Protein AF-A0A956HA94-F1 (afdb_monomer)

Sequence (425 aa):
MALLTGLRVPQPHWRPKGLMLLMMVLIVLSCTSGKASYDRALIRPGAVLDVEQGELADAQRHSLEYLFYRNNPLPKVPSGRELRNLERDLAAAPPVEVEELRRLFGNDLELLAYATRDSDGDGVLDYRISEYRGKFFEGDIDLDGDGVRNVYDIAPYDPKVGGVDTDGDGIPDLIGSFADRDGDGIPDHLDWSPRKPEALATIQSRLFRDFGVILVERSARFTPEMVQAADDALRLVFREPMPTLRTIAIEDQLLISPDLGDNGFMVGQTQTLTIYSKSLEGSPPLVVLGLFIHELDHAWQLAQDFDADDLAVENKRLHFPHGKFTSSLEGYGWAADPKSMGDGYQHVLYWPHFYSTAPRYEYRDSTPAEWAEWFETLEAEQGDAFLRSSAVTSRGLVGTYALTSPWEWHADYLMASVYNRLDRR

pLDDT: mean 79.74, std 19.29, range [26.03, 98.38]

Foldseek 3Di:
DDDDDDDDDDQDPDDDDPDPPPLLLVFPQPFAPPPDDPPDDDPPLPPDDPDDLVVLQVLQQVLQCFQQFHRADHADFQDPVLLVVLVVVLVVDDVVLNVLLCRQNPPPSRLLSQQQDQQCPLQWRQWAAASQHGRTHGQDQQRCPLLAGPNQASCSHDSVQRAHDPPSPNQHPDCPRQHPPVPLSGRPVQQCVVPHPPVLNVLQSCCCVQALEHEHEGQDDDDPLLSVLLSCLVCVQVNYHFLQANYEYEHQDRNSDPDPRGAWDGQSLNSYIYGHVNSCVPPDSLVSNLVSLLSVLLSVLVSQADDSVCSSVSSVQLEDECGPSNVVCVVVQKDFDPVQRDDDDDDRRGDHNPPRRYTAMAGNPHGLVRLLVVQVVQCVVPNPCSCVDPVNVSSVHSHSQLRNDVSSVVSSVSSVVVVVVVVVD

Solvent-accessible surface area (backbone atoms only — not comparable to full-atom values): 24711 Å² total; per-residue (Å²): 134,88,82,90,84,89,80,89,72,87,76,80,88,78,78,90,77,77,75,75,80,65,72,71,68,76,59,70,64,81,56,52,63,48,97,63,70,98,82,63,76,78,84,51,89,82,65,82,78,95,59,61,70,65,65,49,51,51,52,29,59,56,31,49,34,31,45,59,29,53,74,38,68,68,79,81,78,77,46,80,67,51,52,55,47,46,55,53,50,60,72,72,48,62,67,68,59,50,50,53,51,34,69,52,48,53,86,44,61,62,59,50,43,53,52,52,30,45,80,72,67,84,80,48,40,46,35,26,32,34,76,86,48,38,24,47,36,72,33,41,45,43,43,46,67,51,56,35,25,34,70,70,22,83,38,53,80,39,59,89,47,43,55,50,39,88,87,68,83,30,55,57,74,54,57,79,49,64,34,32,88,86,67,83,83,48,43,48,89,67,45,34,67,92,74,45,61,66,72,59,22,54,48,40,57,48,36,31,72,72,35,53,28,43,67,36,44,24,76,27,76,82,49,74,61,54,55,50,19,48,51,47,29,46,61,73,68,67,63,62,61,46,91,24,41,38,35,42,35,28,25,56,65,73,53,92,58,91,72,89,18,71,44,58,48,64,40,61,54,60,13,33,34,40,36,23,50,62,74,50,66,89,54,55,66,69,57,50,30,40,48,40,37,26,53,51,34,51,32,54,49,49,39,60,67,57,56,85,92,42,53,73,59,45,49,64,56,55,63,55,68,89,41,59,51,61,60,66,38,37,88,78,36,41,45,73,42,79,83,51,66,68,87,82,90,80,72,86,66,54,60,52,64,86,72,48,53,52,50,45,58,26,54,70,94,35,42,37,67,59,52,49,54,51,48,53,52,41,33,74,76,53,43,100,52,31,71,74,30,69,74,36,48,75,71,68,55,81,51,74,61,32,53,68,39,76,66,43,29,51,20,51,50,50,31,52,51,51,53,58,56,57,76,74,107

Nearest PDB structures (foldseek):
  4qhi-assembly2_C  TM=6.774E-01  e=3.206E+00  Methanocaldococcus jannaschii DSM 2661
  8exq-assembly1_B  TM=6.460E-01  e=7.622E+00  Staphylococcus aureus

Structure (mmCIF, N/CA/C/O backbone):
data_AF-A0A956HA94-F1
#
_entry.id   AF-A0A956HA94-F1
#
loop_
_atom_site.group_PDB
_atom_site.id
_atom_site.type_symbol
_atom_site.label_atom_id
_atom_site.label_alt_id
_atom_site.label_comp_id
_atom_site.label_asym_id
_atom_site.label_entity_id
_atom_site.label_seq_id
_atom_site.pdbx_PDB_ins_code
_atom_site.Cartn_x
_atom_site.Cartn_y
_atom_site.Cartn_z
_atom_site.occupancy
_atom_site.B_iso_or_equiv
_atom_site.auth_seq_id
_atom_site.auth_comp_id
_atom_site.auth_asym_id
_atom_site.auth_atom_id
_atom_site.pdbx_PDB_model_num
ATOM 1 N N . MET A 1 1 ? 42.464 -29.476 -23.756 1.00 26.69 1 MET A N 1
ATOM 2 C CA . MET A 1 1 ? 42.289 -29.001 -25.149 1.00 26.69 1 MET A CA 1
ATOM 3 C C . MET A 1 1 ? 41.094 -29.748 -25.721 1.00 26.69 1 MET A C 1
ATOM 5 O O . MET A 1 1 ? 41.189 -30.956 -25.838 1.00 26.69 1 MET A O 1
ATOM 9 N N . ALA A 1 2 ? 39.910 -29.125 -25.713 1.00 26.59 2 ALA A N 1
ATOM 10 C CA . ALA A 1 2 ? 39.262 -28.526 -26.899 1.00 26.59 2 ALA A CA 1
ATOM 11 C C . ALA A 1 2 ? 38.610 -29.624 -27.782 1.00 26.59 2 ALA A C 1
ATOM 13 O O . ALA A 1 2 ? 39.277 -30.590 -28.110 1.00 26.59 2 ALA A O 1
ATOM 14 N N . LEU A 1 3 ? 37.336 -29.606 -28.182 1.00 26.78 3 LEU A N 1
ATOM 15 C CA . LEU A 1 3 ? 36.380 -28.522 -28.397 1.00 26.78 3 LEU A CA 1
ATOM 16 C C . LEU A 1 3 ? 34.936 -29.054 -28.284 1.00 26.78 3 LEU A C 1
ATOM 18 O O . LEU A 1 3 ? 34.596 -30.077 -28.875 1.00 26.78 3 LEU A O 1
ATOM 22 N N . LEU A 1 4 ? 34.095 -28.285 -27.593 1.00 28.12 4 LEU A N 1
ATOM 23 C CA . LEU A 1 4 ? 32.642 -28.238 -27.739 1.00 28.12 4 LEU A CA 1
ATOM 24 C C . LEU A 1 4 ? 32.303 -27.387 -28.970 1.00 28.12 4 LEU A C 1
ATOM 26 O O . LEU A 1 4 ? 32.719 -26.235 -29.029 1.00 28.12 4 LEU A O 1
ATOM 30 N N . THR A 1 5 ? 31.502 -27.902 -29.901 1.00 27.80 5 THR A N 1
ATOM 31 C CA . THR A 1 5 ? 30.723 -27.080 -30.846 1.00 27.80 5 THR A CA 1
ATOM 32 C C . THR A 1 5 ? 29.529 -27.895 -31.321 1.00 27.80 5 THR A C 1
ATOM 34 O O . THR A 1 5 ? 29.733 -28.966 -31.889 1.00 27.80 5 THR A O 1
ATOM 37 N N . GLY A 1 6 ? 28.298 -27.410 -31.121 1.00 26.78 6 GLY A N 1
ATOM 38 C CA . GLY A 1 6 ? 27.148 -28.100 -31.708 1.00 26.78 6 GLY A CA 1
ATOM 39 C C . GLY A 1 6 ? 25.740 -27.798 -31.206 1.00 26.78 6 GLY A C 1
ATOM 40 O O . GLY A 1 6 ? 24.901 -28.667 -31.382 1.00 26.78 6 GLY A O 1
ATOM 41 N N . LEU A 1 7 ? 25.427 -26.624 -30.647 1.00 26.95 7 LEU A N 1
ATOM 42 C CA . LEU A 1 7 ? 24.029 -26.184 -30.531 1.00 26.95 7 LEU A CA 1
ATOM 43 C C . LEU A 1 7 ? 23.902 -24.744 -31.037 1.00 26.95 7 LEU A C 1
ATOM 45 O O . LEU A 1 7 ? 24.415 -23.799 -30.444 1.00 26.95 7 LEU A O 1
ATOM 49 N N . ARG A 1 8 ? 23.267 -24.600 -32.206 1.00 26.03 8 ARG A N 1
ATOM 50 C CA . ARG A 1 8 ? 22.878 -23.313 -32.791 1.00 26.03 8 ARG A CA 1
ATOM 51 C C . ARG A 1 8 ? 21.648 -22.805 -32.045 1.00 26.03 8 ARG A C 1
ATOM 53 O O . ARG A 1 8 ? 20.555 -23.314 -32.265 1.00 26.03 8 ARG A O 1
ATOM 60 N N . VAL A 1 9 ? 21.826 -21.782 -31.218 1.00 30.70 9 VAL A N 1
ATOM 61 C CA . VAL A 1 9 ? 20.724 -20.918 -30.778 1.00 30.70 9 VAL A CA 1
ATOM 62 C C . VAL A 1 9 ? 20.405 -19.956 -31.935 1.00 30.70 9 VAL A C 1
ATOM 64 O O . VAL A 1 9 ? 21.346 -19.398 -32.513 1.00 30.70 9 VAL A O 1
ATOM 67 N N . PRO A 1 10 ? 19.135 -19.758 -32.334 1.00 27.86 10 PRO A N 1
ATOM 68 C CA . PRO A 1 10 ? 18.798 -18.747 -33.326 1.00 27.86 10 PRO A CA 1
ATOM 69 C C . PRO A 1 10 ? 19.150 -17.365 -32.766 1.00 27.86 10 PRO A C 1
ATOM 71 O O . PRO A 1 10 ? 18.653 -16.966 -31.719 1.00 27.86 10 PRO A O 1
ATOM 74 N N . GLN A 1 11 ? 20.015 -16.636 -33.466 1.00 33.28 11 GLN A N 1
ATOM 75 C CA . GLN A 1 11 ? 20.290 -15.226 -33.198 1.00 33.28 11 GLN A CA 1
ATOM 76 C C . GLN A 1 11 ? 19.123 -14.395 -33.754 1.00 33.28 11 GLN A C 1
ATOM 78 O O . GLN A 1 11 ? 18.920 -14.421 -34.973 1.00 33.28 11 GLN A O 1
ATOM 83 N N . PRO A 1 12 ? 18.365 -13.635 -32.946 1.00 35.00 12 PRO A N 1
ATOM 84 C CA . PRO A 1 12 ? 17.482 -12.626 -33.501 1.00 35.00 12 PRO A CA 1
ATOM 85 C C . PRO A 1 12 ? 18.349 -11.501 -34.074 1.00 35.00 12 PRO A C 1
ATOM 87 O O . PRO A 1 12 ? 19.074 -10.810 -33.361 1.00 35.00 12 PRO A O 1
ATOM 90 N N . HIS A 1 13 ? 18.295 -11.317 -35.392 1.00 32.84 13 HIS A N 1
ATOM 91 C CA . HIS A 1 13 ? 18.932 -10.196 -36.077 1.00 32.84 13 HIS A CA 1
ATOM 92 C C . HIS A 1 13 ? 18.160 -8.900 -35.794 1.00 32.84 13 HIS A C 1
ATOM 94 O O . HIS A 1 13 ? 17.476 -8.366 -36.666 1.00 32.84 13 HIS A O 1
ATOM 100 N N . TRP A 1 14 ? 18.253 -8.387 -34.570 1.00 37.38 14 TRP A N 1
ATOM 101 C CA . TRP A 1 14 ? 17.768 -7.054 -34.240 1.00 37.38 14 TRP A CA 1
ATOM 102 C C . TRP A 1 14 ? 18.877 -6.049 -34.555 1.00 37.38 14 TRP A C 1
ATOM 104 O O . TRP A 1 14 ? 19.877 -5.953 -33.850 1.00 37.38 14 TRP A O 1
ATOM 114 N N . ARG A 1 15 ? 18.740 -5.333 -35.676 1.00 38.34 15 ARG A N 1
ATOM 115 C CA . ARG A 1 15 ? 19.540 -4.137 -35.966 1.00 38.34 15 ARG A CA 1
ATOM 116 C C . ARG A 1 15 ? 18.713 -2.917 -35.574 1.00 38.34 15 ARG A C 1
ATOM 118 O O . ARG A 1 15 ? 17.825 -2.549 -36.342 1.00 38.34 15 ARG A O 1
ATOM 125 N N . PRO A 1 16 ? 18.987 -2.271 -34.439 1.00 34.16 16 PRO A N 1
ATOM 126 C CA . PRO A 1 16 ? 18.303 -1.038 -34.113 1.00 34.16 16 PRO A CA 1
ATOM 127 C C . PRO A 1 16 ? 18.895 0.120 -34.925 1.00 34.16 16 PRO A C 1
ATOM 129 O O . PRO A 1 16 ? 20.108 0.328 -34.974 1.00 34.16 16 PRO A O 1
ATOM 132 N N . LYS A 1 17 ? 18.020 0.870 -35.594 1.00 32.38 17 LYS A N 1
ATOM 133 C CA . LYS A 1 17 ? 18.314 2.185 -36.171 1.00 32.38 17 LYS A CA 1
ATOM 134 C C . LYS A 1 17 ? 17.339 3.190 -35.560 1.00 32.38 17 LYS A C 1
ATOM 136 O O . LYS A 1 17 ? 16.139 2.970 -35.660 1.00 32.38 17 LYS A O 1
ATOM 141 N N . GLY A 1 18 ? 17.871 4.298 -35.038 1.00 38.25 18 GLY A N 1
ATOM 142 C CA . GLY A 1 18 ? 17.108 5.472 -34.584 1.00 38.25 18 GLY A CA 1
ATOM 143 C C . GLY A 1 18 ? 16.668 5.412 -33.117 1.00 38.25 18 GLY A C 1
ATOM 144 O O . GLY A 1 18 ? 16.268 4.355 -32.654 1.00 38.25 18 GLY A O 1
ATOM 145 N N . LEU A 1 19 ? 16.834 6.539 -32.404 1.00 38.34 19 LEU A N 1
ATOM 146 C CA . LEU A 1 19 ? 16.414 6.888 -31.024 1.00 38.34 19 LEU A CA 1
ATOM 147 C C . LEU A 1 19 ? 16.697 5.927 -29.850 1.00 38.34 19 LEU A C 1
ATOM 149 O O . LEU A 1 19 ? 16.521 6.295 -28.693 1.00 38.34 19 LEU A O 1
ATOM 153 N N . MET A 1 20 ? 17.319 4.784 -30.112 1.00 36.81 20 MET A N 1
ATOM 154 C CA . MET A 1 20 ? 17.798 3.813 -29.124 1.00 36.81 20 MET A CA 1
ATOM 155 C C . MET A 1 20 ? 18.897 4.346 -28.166 1.00 36.81 20 MET A C 1
ATOM 157 O O . MET A 1 20 ? 19.376 3.622 -27.300 1.00 36.81 20 MET A O 1
ATOM 161 N N . LEU A 1 21 ? 19.320 5.608 -28.320 1.00 40.59 21 LEU A N 1
ATOM 162 C CA . LEU A 1 21 ? 20.412 6.239 -27.567 1.00 40.59 21 LEU A CA 1
ATOM 163 C C . LEU A 1 21 ? 19.931 7.183 -26.443 1.00 40.59 21 LEU A C 1
ATOM 165 O O . LEU A 1 21 ? 20.747 7.541 -25.599 1.00 40.59 21 LEU A O 1
ATOM 169 N N . LEU A 1 22 ? 18.648 7.580 -26.406 1.00 34.06 22 LEU A N 1
ATOM 170 C CA . LEU A 1 22 ? 18.138 8.537 -25.403 1.00 34.06 22 LEU A CA 1
ATOM 171 C C . LEU A 1 22 ? 17.144 7.921 -24.397 1.00 34.06 22 LEU A C 1
ATOM 173 O O . LEU A 1 22 ? 17.124 8.346 -23.249 1.00 34.06 22 LEU A O 1
ATOM 177 N N . MET A 1 23 ? 16.377 6.888 -24.771 1.00 37.72 23 MET A N 1
ATOM 178 C CA . MET A 1 23 ? 15.357 6.290 -23.885 1.00 37.72 23 MET A CA 1
ATOM 179 C C . MET A 1 23 ? 15.856 5.150 -22.984 1.00 37.72 23 MET A C 1
ATOM 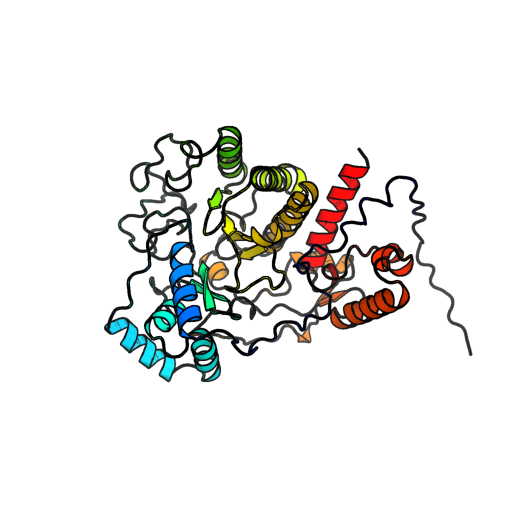181 O O . MET A 1 23 ? 15.287 4.935 -21.922 1.00 37.72 23 MET A O 1
ATOM 185 N N . MET A 1 24 ? 16.969 4.488 -23.325 1.00 39.38 24 MET A N 1
ATOM 186 C CA . MET A 1 24 ? 17.674 3.571 -22.405 1.00 39.38 24 MET A CA 1
ATOM 187 C C . MET A 1 24 ? 18.579 4.320 -21.404 1.00 39.38 24 MET A C 1
ATOM 189 O O . MET A 1 24 ? 19.388 3.710 -20.720 1.00 39.38 24 MET A O 1
ATOM 193 N N . VAL A 1 25 ? 18.501 5.655 -21.330 1.00 39.72 25 VAL A N 1
ATOM 194 C CA . VAL A 1 25 ? 19.281 6.473 -20.377 1.00 39.72 25 VAL A CA 1
ATOM 195 C C . VAL A 1 25 ? 18.550 6.652 -19.038 1.00 39.72 25 VAL A C 1
ATOM 197 O O . VAL A 1 25 ? 19.161 7.083 -18.069 1.00 39.72 25 VAL A O 1
ATOM 200 N N . LEU A 1 26 ? 17.288 6.230 -18.929 1.00 39.09 26 LEU A N 1
ATOM 201 C CA . LEU A 1 26 ? 16.534 6.161 -17.667 1.00 39.09 26 LEU A CA 1
ATOM 202 C C . LEU A 1 26 ? 16.665 4.783 -17.009 1.00 39.09 26 LEU A C 1
ATOM 204 O O . LEU A 1 26 ? 15.692 4.130 -16.662 1.00 39.09 26 LEU A O 1
ATOM 208 N N . ILE A 1 27 ? 17.903 4.321 -16.905 1.00 41.19 27 ILE A N 1
ATOM 209 C CA . ILE A 1 27 ? 18.241 2.954 -16.523 1.00 41.19 27 ILE A CA 1
ATOM 210 C C . ILE A 1 27 ? 18.460 2.776 -15.002 1.00 41.19 27 ILE A C 1
ATOM 212 O O . ILE A 1 27 ? 18.795 1.693 -14.550 1.00 41.19 27 ILE A O 1
ATOM 216 N N . VAL A 1 28 ? 18.234 3.790 -14.162 1.00 41.28 28 VAL A N 1
ATOM 217 C CA . VAL A 1 28 ? 18.503 3.661 -12.713 1.00 41.28 28 VAL A CA 1
ATOM 218 C C . VAL A 1 28 ? 17.477 4.417 -11.875 1.00 41.28 28 VAL A C 1
ATOM 220 O O . VAL A 1 28 ? 17.841 5.371 -11.200 1.00 41.28 28 VAL A O 1
ATOM 223 N N . LEU A 1 29 ? 16.195 4.054 -11.930 1.00 40.91 29 LEU A N 1
ATOM 224 C CA . LEU A 1 29 ? 15.192 4.586 -10.988 1.00 40.91 29 LEU A CA 1
ATOM 225 C C . LEU A 1 29 ? 14.160 3.553 -10.497 1.00 40.91 29 LEU A C 1
ATOM 227 O O . LEU A 1 29 ? 13.324 3.927 -9.681 1.00 40.91 29 LEU A O 1
ATOM 231 N N . SER A 1 30 ? 14.246 2.271 -10.888 1.00 38.06 30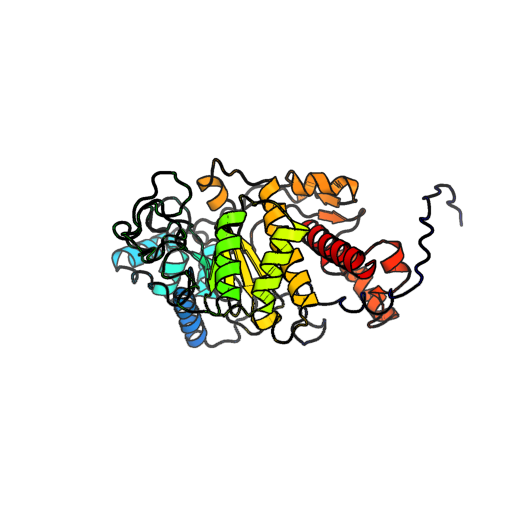 SER A N 1
ATOM 232 C CA . SER A 1 30 ? 13.516 1.213 -10.176 1.00 38.06 30 SER A CA 1
ATOM 233 C C . SER A 1 30 ? 14.226 0.926 -8.843 1.00 38.06 30 SER A C 1
ATOM 235 O O . SER A 1 30 ? 15.315 0.355 -8.774 1.00 38.06 30 SER A O 1
ATOM 237 N N . CYS A 1 31 ? 13.637 1.495 -7.793 1.00 37.91 31 CYS A N 1
ATOM 238 C CA . CYS A 1 31 ? 13.761 1.144 -6.376 1.00 37.91 31 CYS A CA 1
ATOM 239 C C . CYS A 1 31 ? 15.098 1.382 -5.644 1.00 37.91 31 CYS A C 1
ATOM 241 O O . CYS A 1 31 ? 15.281 0.862 -4.547 1.00 37.91 31 CYS A O 1
ATOM 243 N N . THR A 1 32 ? 16.050 2.168 -6.178 1.00 40.16 32 THR A N 1
ATOM 244 C CA . THR A 1 32 ? 17.290 2.490 -5.416 1.00 40.16 32 THR A CA 1
ATOM 245 C C . THR A 1 32 ? 17.907 3.885 -5.572 1.00 40.16 32 THR A C 1
ATOM 247 O O . THR A 1 32 ? 18.833 4.205 -4.826 1.00 40.16 32 THR A O 1
ATOM 250 N N . SER A 1 33 ? 17.453 4.773 -6.459 1.00 33.56 33 SER A N 1
ATOM 251 C CA . SER A 1 33 ? 18.202 6.016 -6.743 1.00 33.56 33 SER A CA 1
ATOM 252 C C . SER A 1 33 ? 17.728 7.262 -6.000 1.00 33.56 33 SER A C 1
ATOM 254 O O . SER A 1 33 ? 17.684 8.372 -6.541 1.00 33.56 33 SER A O 1
ATOM 256 N N . GLY A 1 34 ? 17.583 7.119 -4.685 1.00 32.03 34 GLY A N 1
ATOM 257 C CA . GLY A 1 34 ? 17.941 8.225 -3.808 1.00 32.03 34 GLY A CA 1
ATOM 258 C C . GLY A 1 34 ? 19.400 8.606 -4.079 1.00 32.03 34 GLY A C 1
ATOM 259 O O . GLY A 1 34 ? 20.279 7.750 -4.023 1.00 32.03 34 GLY A O 1
ATOM 260 N N . LYS A 1 35 ? 19.680 9.873 -4.413 1.00 30.16 35 LYS A N 1
ATOM 261 C CA . LYS A 1 35 ? 21.028 10.432 -4.666 1.00 30.16 35 LYS A CA 1
ATOM 262 C C . LYS A 1 35 ? 22.082 9.952 -3.645 1.00 30.16 35 LYS A C 1
ATOM 264 O O . LYS A 1 35 ? 22.309 10.630 -2.651 1.00 30.16 35 LYS A O 1
ATOM 269 N N . ALA A 1 36 ? 22.749 8.828 -3.876 1.00 29.89 36 ALA A N 1
ATOM 270 C CA . ALA A 1 36 ? 24.077 8.482 -3.369 1.00 29.89 36 ALA A CA 1
ATOM 271 C C . ALA A 1 36 ? 24.431 7.073 -3.846 1.00 29.89 36 ALA A C 1
ATOM 273 O O . ALA A 1 36 ? 23.658 6.151 -3.622 1.00 29.89 36 ALA A O 1
ATOM 274 N N . SER A 1 37 ? 25.600 6.974 -4.478 1.00 31.23 37 SER A N 1
ATOM 275 C CA . SER A 1 37 ? 26.419 5.790 -4.758 1.00 31.23 37 SER A CA 1
ATOM 276 C C . SER A 1 37 ? 25.902 4.424 -4.297 1.00 31.23 37 SER A C 1
ATOM 278 O O . SER A 1 37 ? 25.575 4.241 -3.125 1.00 31.23 37 SER A O 1
ATOM 280 N N . TYR A 1 38 ? 26.075 3.440 -5.183 1.00 31.83 38 TYR A N 1
ATOM 281 C CA . TYR A 1 38 ? 26.097 1.981 -4.979 1.00 31.83 38 TYR A CA 1
ATOM 282 C C . TYR A 1 38 ? 27.006 1.460 -3.836 1.00 31.83 38 TYR A C 1
ATOM 284 O O . TYR A 1 38 ? 27.247 0.268 -3.722 1.00 31.83 38 TYR A O 1
ATOM 292 N N . ASP A 1 39 ? 27.474 2.333 -2.948 1.00 28.75 39 ASP A N 1
ATOM 293 C CA . ASP A 1 39 ? 28.215 2.029 -1.721 1.00 28.75 39 ASP A CA 1
ATOM 294 C C . ASP A 1 39 ? 27.267 1.836 -0.513 1.00 28.75 39 ASP A C 1
ATOM 296 O O . ASP A 1 39 ? 27.641 2.024 0.647 1.00 28.75 39 ASP A O 1
ATOM 300 N N . ARG A 1 40 ? 25.987 1.522 -0.766 1.00 34.81 40 ARG A N 1
ATOM 301 C CA . ARG A 1 40 ? 24.987 1.301 0.286 1.00 34.81 40 ARG A CA 1
ATOM 302 C C . ARG A 1 40 ? 24.927 -0.180 0.633 1.00 34.81 40 ARG A C 1
ATOM 304 O O . ARG A 1 40 ? 24.446 -0.996 -0.146 1.00 34.81 40 ARG A O 1
ATOM 311 N N . ALA A 1 41 ? 25.361 -0.524 1.841 1.00 29.25 41 ALA A N 1
ATOM 312 C CA . ALA A 1 41 ? 25.008 -1.809 2.425 1.00 29.25 41 ALA A CA 1
ATOM 313 C C . ALA A 1 41 ? 23.476 -1.901 2.518 1.00 29.25 41 ALA A C 1
ATOM 315 O O . ALA A 1 41 ? 22.851 -1.003 3.085 1.00 29.25 41 ALA A O 1
ATOM 316 N N . LEU A 1 42 ? 22.884 -2.983 1.991 1.00 33.81 42 LEU A N 1
ATOM 317 C CA . LEU A 1 42 ? 21.514 -3.391 2.321 1.00 33.81 42 LEU A CA 1
ATOM 318 C C . LEU A 1 42 ? 21.310 -3.189 3.824 1.00 33.81 42 LEU A C 1
ATOM 320 O O . LEU A 1 42 ? 22.110 -3.707 4.616 1.00 33.81 42 LEU A O 1
ATOM 324 N N . ILE A 1 43 ? 20.284 -2.431 4.225 1.00 36.09 43 ILE A N 1
ATOM 325 C CA . ILE A 1 43 ? 19.955 -2.335 5.645 1.00 36.09 43 ILE A CA 1
ATOM 326 C C . ILE A 1 43 ? 19.571 -3.734 6.093 1.00 36.09 43 ILE A C 1
ATOM 328 O O . ILE A 1 43 ? 18.512 -4.256 5.754 1.00 36.09 43 ILE A O 1
ATOM 332 N N . ARG A 1 44 ? 20.483 -4.360 6.832 1.00 37.97 44 ARG A N 1
ATOM 333 C CA . ARG A 1 44 ? 20.239 -5.663 7.426 1.00 37.97 44 ARG A CA 1
ATOM 334 C C . ARG A 1 44 ? 19.167 -5.484 8.498 1.00 37.97 44 ARG A C 1
ATOM 336 O O . ARG A 1 44 ? 19.276 -4.531 9.281 1.00 37.97 44 ARG A O 1
ATOM 343 N N . PRO A 1 45 ? 18.186 -6.395 8.588 1.00 36.88 45 PRO A N 1
ATOM 344 C CA . PRO A 1 45 ? 17.370 -6.515 9.787 1.00 36.88 45 PRO A CA 1
ATOM 345 C C . PRO A 1 45 ? 18.290 -6.485 11.020 1.00 36.88 45 PRO A C 1
ATOM 347 O O . PRO A 1 45 ? 19.274 -7.224 11.080 1.00 36.88 45 PRO A O 1
ATOM 350 N N . GLY A 1 46 ? 18.050 -5.549 11.943 1.00 40.94 46 GLY A N 1
ATOM 351 C CA . GLY A 1 46 ? 18.907 -5.339 13.118 1.00 40.94 46 GLY A CA 1
ATOM 352 C C . GLY A 1 46 ? 20.006 -4.269 13.001 1.00 40.94 46 GLY A C 1
ATOM 353 O O . GLY A 1 46 ? 20.849 -4.191 13.894 1.00 40.94 46 GLY A O 1
ATOM 354 N N . ALA A 1 47 ? 20.025 -3.431 11.958 1.00 47.88 47 ALA A N 1
ATOM 355 C CA . ALA A 1 47 ? 20.912 -2.261 11.919 1.00 47.88 47 ALA A CA 1
ATOM 356 C C . ALA A 1 47 ? 20.675 -1.320 13.123 1.00 47.88 47 ALA A C 1
ATOM 358 O O . ALA A 1 47 ? 19.543 -1.132 13.574 1.00 47.88 47 ALA A O 1
ATOM 359 N N . VAL A 1 48 ? 21.764 -0.757 13.658 1.00 46.06 48 VAL A N 1
ATOM 360 C CA . VAL A 1 48 ? 21.765 0.072 14.875 1.00 46.06 48 VAL A CA 1
ATOM 361 C C . VAL A 1 48 ? 21.009 1.385 14.638 1.00 46.06 48 VAL A C 1
ATOM 363 O O . VAL A 1 48 ? 21.194 2.048 13.619 1.00 46.06 48 VAL A O 1
ATOM 366 N N . LEU A 1 49 ? 20.151 1.753 15.592 1.00 52.66 49 LEU A N 1
ATOM 367 C CA . LEU A 1 49 ? 19.375 2.991 15.585 1.00 52.66 49 LEU A CA 1
ATOM 368 C C . LEU A 1 49 ? 20.270 4.187 15.965 1.00 52.66 49 LEU A C 1
ATOM 370 O O . LEU A 1 49 ? 20.474 4.446 17.146 1.00 52.66 49 LEU A O 1
ATOM 374 N N . ASP A 1 50 ? 20.767 4.941 14.982 1.00 53.53 50 ASP A N 1
ATOM 375 C CA . ASP A 1 50 ? 21.419 6.251 15.194 1.00 53.53 50 ASP A CA 1
ATOM 376 C C . ASP A 1 50 ? 20.375 7.392 15.304 1.00 53.53 50 ASP A C 1
ATOM 378 O O . ASP A 1 50 ? 20.471 8.422 14.639 1.00 53.53 50 ASP A O 1
ATOM 382 N N . VAL A 1 51 ? 19.319 7.194 16.099 1.00 59.19 51 VAL A N 1
ATOM 383 C CA . VAL A 1 51 ? 18.301 8.217 16.416 1.00 59.19 51 VAL A CA 1
ATOM 384 C C . VAL A 1 51 ? 18.016 8.149 17.913 1.00 59.19 51 VAL A C 1
ATOM 386 O O . VAL A 1 51 ? 17.933 7.052 18.468 1.00 59.19 51 VAL A O 1
ATOM 389 N N . GLU A 1 52 ? 17.870 9.297 18.581 1.00 65.94 52 GLU A N 1
ATOM 390 C CA . GLU A 1 52 ? 17.449 9.305 19.984 1.00 65.94 52 GLU A CA 1
ATOM 391 C C . GLU A 1 52 ? 16.095 8.589 20.125 1.00 65.94 52 GLU A C 1
ATOM 393 O O . GLU A 1 52 ? 15.148 8.878 19.396 1.00 65.94 52 GLU A O 1
ATOM 398 N N . GLN A 1 53 ? 15.985 7.650 21.075 1.00 67.19 53 GLN A N 1
ATOM 399 C CA . GLN A 1 53 ? 14.774 6.830 21.244 1.00 67.19 53 GLN A CA 1
ATOM 400 C C . GLN A 1 53 ? 13.494 7.665 21.431 1.00 67.19 53 GLN A C 1
ATOM 402 O O . GLN A 1 53 ? 12.424 7.214 21.037 1.00 67.19 53 GLN A O 1
ATOM 407 N N . GLY A 1 54 ? 13.599 8.875 21.996 1.00 70.06 54 GLY A N 1
ATOM 408 C CA . GLY A 1 54 ? 12.468 9.796 22.143 1.00 70.06 54 GLY A CA 1
ATOM 409 C C . GLY A 1 54 ? 11.957 10.346 20.808 1.00 70.06 54 GLY A C 1
ATOM 410 O O . GLY A 1 54 ? 10.765 10.264 20.538 1.00 70.06 54 GLY A O 1
ATOM 411 N N . GLU A 1 55 ? 12.851 10.829 19.940 1.00 79.00 55 GLU A N 1
ATOM 412 C CA . GLU A 1 55 ? 12.474 11.349 18.615 1.00 79.00 55 GLU A CA 1
ATOM 413 C C . GLU A 1 55 ? 11.856 10.255 17.731 1.00 79.00 55 GLU A C 1
ATOM 415 O O . GLU A 1 55 ? 10.912 10.506 16.981 1.00 79.00 55 GLU A O 1
ATOM 420 N N . LEU A 1 56 ? 12.358 9.020 17.850 1.00 84.81 56 LEU A N 1
ATOM 421 C CA . LEU A 1 56 ? 11.791 7.868 17.153 1.00 84.81 56 LEU A CA 1
ATOM 422 C C . LEU A 1 56 ? 10.366 7.556 17.635 1.00 84.81 56 LEU A C 1
ATOM 424 O O . LEU A 1 56 ? 9.480 7.354 16.807 1.00 84.81 56 LEU A O 1
ATOM 428 N N . ALA A 1 57 ? 10.137 7.554 18.950 1.00 89.38 57 ALA A N 1
ATOM 429 C CA . ALA A 1 57 ? 8.830 7.272 19.538 1.00 89.38 57 ALA A CA 1
ATOM 430 C C . ALA A 1 57 ? 7.771 8.318 19.144 1.00 89.38 57 ALA A C 1
ATOM 432 O O . ALA A 1 57 ? 6.625 7.962 18.858 1.00 89.38 57 ALA A O 1
ATOM 433 N N . ASP A 1 58 ? 8.147 9.597 19.080 1.00 90.25 58 ASP A N 1
ATOM 434 C CA . ASP A 1 58 ? 7.257 10.666 18.615 1.00 90.25 58 ASP A CA 1
ATOM 435 C C . ASP A 1 58 ? 6.900 10.488 17.132 1.00 90.25 58 ASP A C 1
ATOM 437 O O . ASP A 1 58 ? 5.731 10.590 16.759 1.00 90.25 58 ASP A O 1
ATOM 441 N N . ALA A 1 59 ? 7.874 10.140 16.285 1.00 88.88 59 ALA A N 1
ATOM 442 C CA . ALA A 1 59 ? 7.625 9.868 14.869 1.00 88.88 59 ALA A CA 1
ATOM 443 C C . ALA A 1 59 ? 6.741 8.625 14.646 1.00 88.88 59 ALA A C 1
ATOM 445 O O . ALA A 1 59 ? 5.894 8.620 13.750 1.00 88.88 59 ALA A O 1
ATOM 446 N N . GLN A 1 60 ? 6.899 7.587 15.473 1.00 92.06 60 GLN A N 1
ATOM 447 C CA . GLN A 1 60 ? 6.042 6.398 15.456 1.00 92.06 60 GLN A CA 1
ATOM 448 C C . GLN A 1 60 ? 4.597 6.760 15.816 1.00 92.06 60 GLN A C 1
ATOM 450 O O . GLN A 1 60 ? 3.687 6.417 15.062 1.00 92.06 60 GLN A O 1
ATOM 455 N N . ARG A 1 61 ? 4.369 7.531 16.887 1.00 92.69 61 ARG A N 1
ATOM 456 C CA . ARG A 1 61 ? 3.023 8.037 17.221 1.00 92.69 61 ARG A CA 1
ATOM 457 C C . ARG A 1 61 ? 2.445 8.901 16.106 1.00 92.69 61 ARG A C 1
ATOM 459 O O . ARG A 1 61 ? 1.286 8.729 15.747 1.00 92.69 61 ARG A O 1
ATOM 466 N N . HIS A 1 62 ? 3.257 9.777 15.521 1.00 91.50 62 HIS A N 1
ATOM 467 C CA . HIS A 1 62 ? 2.821 10.651 14.435 1.00 91.50 62 HIS A CA 1
ATOM 468 C C . HIS A 1 62 ? 2.384 9.870 13.187 1.00 91.50 62 HIS A C 1
ATOM 470 O O . HIS A 1 62 ? 1.474 10.295 12.479 1.00 91.50 62 HIS A O 1
ATOM 476 N N . SER A 1 63 ? 2.971 8.694 12.928 1.00 91.69 63 SER A N 1
ATOM 477 C CA . SER A 1 63 ? 2.543 7.849 11.804 1.00 91.69 63 SER A CA 1
ATOM 478 C C . SER A 1 63 ? 1.088 7.369 11.912 1.00 91.69 63 SER A C 1
ATOM 480 O O . SER A 1 63 ? 0.456 7.152 10.881 1.00 91.69 63 SER A O 1
ATOM 482 N N . LEU A 1 64 ? 0.522 7.309 13.125 1.00 93.56 64 LEU A N 1
ATOM 483 C CA . LEU A 1 64 ? -0.878 6.937 13.354 1.00 93.56 64 LEU A CA 1
ATOM 484 C C . LEU A 1 64 ? -1.877 7.977 12.808 1.00 93.56 64 LEU A C 1
ATOM 486 O O . LEU A 1 64 ? -3.034 7.640 12.582 1.00 93.56 64 LEU A O 1
ATOM 490 N N . GLU A 1 65 ? -1.460 9.227 12.577 1.00 93.00 65 GLU A N 1
ATOM 491 C CA . GLU A 1 65 ? -2.323 10.321 12.080 1.00 93.00 65 GLU A CA 1
ATOM 492 C C . GLU A 1 65 ? -2.647 10.223 10.576 1.00 93.00 65 GLU A C 1
ATOM 494 O O . GLU A 1 65 ? -3.505 10.954 10.069 1.00 93.00 65 GLU A O 1
ATOM 499 N N . TYR A 1 66 ? -1.938 9.353 9.853 1.00 92.62 66 TYR A N 1
ATOM 500 C CA . TYR A 1 66 ? -1.986 9.260 8.393 1.00 92.62 66 TYR A CA 1
ATOM 501 C C . TYR A 1 66 ? -2.120 7.818 7.893 1.00 92.62 66 TYR A C 1
ATOM 503 O O . TYR A 1 66 ? -1.752 7.556 6.753 1.00 92.62 66 TYR A O 1
ATOM 511 N N . LEU A 1 67 ? -2.589 6.885 8.725 1.00 92.56 67 LEU A N 1
ATOM 512 C CA . LEU A 1 67 ? -2.698 5.465 8.377 1.00 92.56 67 LEU A CA 1
ATOM 513 C C . LEU A 1 67 ? -3.650 5.220 7.216 1.00 92.56 67 LEU A C 1
ATOM 515 O O . LEU A 1 67 ? -3.277 4.545 6.265 1.00 92.56 67 LEU A O 1
ATOM 519 N N . PHE A 1 68 ? -4.853 5.778 7.300 1.00 93.56 68 PHE A N 1
ATOM 520 C CA . PHE A 1 68 ? -5.916 5.535 6.328 1.00 93.56 68 PHE A CA 1
ATOM 521 C C . PHE A 1 68 ? -5.979 6.690 5.341 1.00 93.56 68 PHE A C 1
ATOM 523 O O . PHE A 1 68 ? -5.818 6.513 4.138 1.00 93.56 68 PHE A O 1
ATOM 530 N N . TYR A 1 69 ? -6.092 7.905 5.870 1.00 93.69 69 TYR A N 1
ATOM 531 C CA . TYR A 1 69 ? -6.170 9.158 5.130 1.00 93.69 69 TYR A CA 1
ATOM 532 C C . TYR A 1 69 ? -5.592 10.293 5.976 1.00 93.69 69 TYR A C 1
ATOM 534 O O . TYR A 1 69 ? -5.324 10.145 7.169 1.00 93.69 69 TYR A O 1
ATOM 542 N N . ARG A 1 70 ? -5.375 11.459 5.361 1.00 92.31 70 ARG A N 1
ATOM 543 C CA . ARG A 1 70 ? -4.835 12.625 6.061 1.00 92.31 70 ARG A CA 1
ATOM 544 C C . ARG A 1 70 ? -5.698 13.013 7.259 1.00 92.31 70 ARG A C 1
ATOM 546 O O . ARG A 1 70 ? -6.862 13.370 7.084 1.00 92.31 70 ARG A O 1
ATOM 553 N N . ASN A 1 71 ? -5.058 13.107 8.425 1.00 90.00 71 ASN A N 1
ATOM 554 C CA . ASN A 1 71 ? -5.685 13.489 9.687 1.00 90.00 71 ASN A CA 1
ATOM 555 C C . ASN A 1 71 ? -6.834 12.539 10.064 1.00 90.00 71 ASN A C 1
ATOM 557 O O . ASN A 1 71 ? -7.886 13.003 10.517 1.00 90.00 71 ASN A O 1
ATOM 561 N N . ASN A 1 72 ? -6.660 11.232 9.844 1.00 91.81 72 ASN A N 1
ATOM 562 C CA . ASN A 1 72 ? -7.617 10.255 10.352 1.00 91.81 72 ASN A CA 1
ATOM 563 C C . ASN A 1 72 ? -7.758 10.378 11.880 1.00 91.81 72 ASN A C 1
ATOM 565 O O . ASN A 1 72 ? -6.825 10.843 12.548 1.00 91.81 72 ASN A O 1
ATOM 569 N N . PRO A 1 73 ? -8.887 9.951 12.474 1.00 91.69 73 PRO A N 1
ATOM 570 C CA . PRO A 1 73 ? -8.987 9.811 13.918 1.00 91.69 73 PRO A CA 1
ATOM 571 C C . PRO A 1 73 ? -7.795 9.035 14.470 1.00 91.69 73 PRO A C 1
ATOM 573 O O . PRO A 1 73 ? -7.287 8.119 13.829 1.00 91.69 73 PRO A O 1
ATOM 576 N N . LEU A 1 74 ? -7.327 9.419 15.650 1.00 93.44 74 LEU A N 1
ATOM 577 C CA . LEU A 1 74 ? -6.297 8.652 16.333 1.00 93.44 74 LEU A CA 1
ATOM 578 C C . LEU A 1 74 ? -6.926 7.441 17.022 1.00 93.44 74 LEU A C 1
ATOM 580 O O . LEU A 1 74 ? -8.053 7.548 17.525 1.00 93.44 74 LEU A O 1
ATOM 584 N N . PRO A 1 75 ? -6.196 6.320 17.118 1.00 94.00 75 PRO A N 1
ATOM 585 C CA . PRO A 1 75 ? -6.667 5.198 17.900 1.00 94.00 75 PRO A CA 1
ATOM 586 C C . PRO A 1 75 ? -6.883 5.556 19.360 1.00 94.00 75 PRO A C 1
ATOM 588 O O . PRO A 1 75 ? -6.266 6.460 19.930 1.00 94.00 75 PRO A O 1
ATOM 591 N N . LYS A 1 76 ? -7.753 4.779 20.004 1.00 93.19 76 LYS A N 1
ATOM 592 C CA . LYS A 1 76 ? -7.979 4.892 21.443 1.00 93.19 76 LYS A CA 1
ATOM 593 C C . LYS A 1 76 ? -6.693 4.545 22.190 1.00 93.19 76 LYS A C 1
ATOM 595 O O . LYS A 1 76 ? -6.093 3.492 21.958 1.00 93.19 76 LYS A O 1
ATOM 600 N N . VAL A 1 77 ? -6.319 5.411 23.131 1.00 94.38 77 VAL A N 1
ATOM 601 C CA . VAL A 1 77 ? -5.183 5.173 24.030 1.00 94.38 77 VAL A CA 1
ATOM 602 C C . VAL A 1 77 ? -5.383 3.841 24.765 1.00 94.38 77 VAL A C 1
ATOM 604 O O . VAL A 1 77 ? -6.482 3.616 25.291 1.00 94.38 77 VAL A O 1
ATOM 607 N N . PRO A 1 78 ? -4.356 2.969 24.827 1.00 95.25 78 PRO A N 1
ATOM 608 C CA . PRO A 1 78 ? -4.450 1.676 25.478 1.00 95.25 78 PRO A CA 1
ATOM 609 C C . PRO A 1 78 ? -4.990 1.767 26.900 1.00 95.25 78 PRO A C 1
ATOM 611 O O . PRO A 1 78 ? -4.520 2.545 27.738 1.00 95.25 78 PRO A O 1
ATOM 614 N N . SER A 1 79 ? -5.992 0.945 27.199 1.00 95.50 79 SER A N 1
ATOM 615 C CA . SER A 1 79 ? -6.567 0.924 28.544 1.00 95.50 79 SER A CA 1
ATOM 616 C C . SER A 1 79 ? -5.616 0.247 29.537 1.00 95.50 79 SER A C 1
ATOM 618 O O . SER A 1 79 ? -4.833 -0.632 29.186 1.00 95.50 79 SER A O 1
ATOM 620 N N . GLY A 1 80 ? -5.752 0.530 30.836 1.00 96.12 80 GLY A N 1
ATOM 621 C CA . GLY A 1 80 ? -4.963 -0.188 31.847 1.00 96.12 80 GLY A CA 1
ATOM 622 C C . GLY A 1 80 ? -5.198 -1.710 31.857 1.00 96.12 80 GLY A C 1
ATOM 623 O O . GLY A 1 80 ? -4.368 -2.452 32.371 1.00 96.12 80 GLY A O 1
ATOM 624 N N . ARG A 1 81 ? -6.329 -2.194 31.319 1.00 94.62 81 ARG A N 1
ATOM 625 C CA . ARG A 1 81 ? -6.576 -3.633 31.121 1.00 94.62 81 ARG A CA 1
ATOM 626 C C . ARG A 1 81 ? -5.744 -4.178 29.966 1.00 94.62 81 ARG A C 1
ATOM 628 O O . ARG A 1 81 ? -5.169 -5.247 30.109 1.00 94.62 81 ARG A O 1
ATOM 635 N N . GLU A 1 82 ? -5.698 -3.440 28.870 1.00 94.06 82 GLU A N 1
ATOM 636 C CA . GLU A 1 82 ? -4.937 -3.782 27.675 1.00 94.06 82 GLU A CA 1
ATOM 637 C C . GLU A 1 82 ? -3.440 -3.844 27.969 1.00 94.06 82 GLU A C 1
ATOM 639 O O . GLU A 1 82 ? -2.817 -4.856 27.684 1.00 94.06 82 GLU A O 1
ATOM 644 N N . LEU A 1 83 ? -2.895 -2.861 28.694 1.00 96.00 83 LEU A N 1
ATOM 645 C CA . LEU A 1 83 ? -1.485 -2.878 29.104 1.00 96.00 83 LEU A CA 1
ATOM 646 C C . LEU A 1 83 ? -1.127 -4.107 29.959 1.00 96.00 83 LEU A C 1
ATOM 648 O O . LEU A 1 83 ? -0.066 -4.694 29.787 1.00 96.00 83 LEU A O 1
ATOM 652 N N . ARG A 1 84 ? -2.028 -4.549 30.849 1.00 94.81 84 ARG A N 1
ATOM 653 C CA . ARG A 1 84 ? -1.818 -5.788 31.626 1.00 94.81 84 ARG A CA 1
ATOM 654 C C . ARG A 1 84 ? -1.883 -7.048 30.763 1.00 94.81 84 ARG A C 1
ATOM 656 O O . ARG A 1 84 ? -1.208 -8.024 31.081 1.00 94.81 84 ARG A O 1
ATOM 663 N N . ASN A 1 85 ? -2.722 -7.055 29.725 1.00 93.31 85 ASN A N 1
ATOM 664 C CA . ASN A 1 85 ? -2.763 -8.159 28.768 1.00 93.31 85 ASN A CA 1
ATOM 665 C C . ASN A 1 85 ? -1.459 -8.196 27.966 1.00 93.31 85 ASN A C 1
ATOM 667 O O . ASN A 1 85 ? -0.815 -9.236 27.953 1.00 93.31 85 ASN A O 1
ATOM 671 N N . LEU A 1 86 ? -1.011 -7.051 27.442 1.00 94.31 86 LEU A N 1
ATOM 672 C CA . LEU A 1 86 ? 0.267 -6.912 26.746 1.00 94.31 86 LEU A CA 1
ATOM 673 C C . LEU A 1 86 ? 1.429 -7.464 27.579 1.00 94.31 86 LEU A C 1
ATOM 675 O O . LEU A 1 86 ? 2.215 -8.264 27.087 1.00 94.31 86 LEU A O 1
ATOM 679 N N . GLU A 1 87 ? 1.546 -7.082 28.853 1.00 94.19 87 GLU A N 1
ATOM 680 C CA . GLU A 1 87 ? 2.618 -7.590 29.722 1.00 94.19 87 GLU A CA 1
ATOM 681 C C . GLU A 1 87 ? 2.581 -9.117 29.878 1.00 94.19 87 GLU A C 1
ATOM 683 O O . GLU A 1 87 ? 3.628 -9.768 29.875 1.00 94.19 87 GLU A O 1
ATOM 688 N N . ARG A 1 88 ? 1.381 -9.697 30.001 1.00 93.81 88 ARG A N 1
ATOM 689 C CA . ARG A 1 88 ? 1.193 -11.153 30.045 1.00 93.81 88 ARG A CA 1
ATOM 690 C C . ARG A 1 88 ? 1.595 -11.796 28.718 1.00 93.81 88 ARG A C 1
ATOM 692 O O . ARG A 1 88 ? 2.258 -12.830 28.737 1.00 93.81 88 ARG A O 1
ATOM 699 N N . ASP A 1 89 ? 1.202 -11.199 27.601 1.00 92.12 89 ASP A N 1
ATOM 700 C CA . ASP A 1 89 ? 1.405 -11.756 26.265 1.00 92.12 89 ASP A CA 1
ATOM 701 C C . ASP A 1 89 ? 2.893 -11.682 25.876 1.00 92.12 89 ASP A C 1
ATOM 703 O O . ASP A 1 89 ? 3.474 -12.691 25.476 1.00 92.12 89 ASP A O 1
ATOM 707 N N . LEU A 1 90 ? 3.572 -10.567 26.177 1.00 92.62 90 LEU A N 1
ATOM 708 C CA . LEU A 1 90 ? 5.032 -10.437 26.076 1.00 92.62 90 LEU A CA 1
ATOM 709 C C . LEU A 1 90 ? 5.781 -11.452 26.955 1.00 92.62 90 LEU A C 1
ATOM 711 O O . LEU A 1 90 ? 6.859 -11.905 26.580 1.00 92.62 90 LEU A O 1
ATOM 715 N N . ALA A 1 91 ? 5.249 -11.816 28.125 1.00 92.44 91 ALA A N 1
ATOM 716 C CA . ALA A 1 91 ? 5.871 -12.821 28.991 1.00 92.44 91 ALA A CA 1
ATOM 717 C C . ALA A 1 91 ? 5.705 -14.262 28.471 1.00 92.44 91 ALA A C 1
ATOM 719 O O . ALA A 1 91 ? 6.479 -15.139 28.859 1.00 92.44 91 ALA A O 1
ATOM 720 N N . ALA A 1 92 ? 4.698 -14.513 27.630 1.00 91.19 92 ALA A N 1
ATOM 721 C CA . ALA A 1 92 ? 4.402 -15.826 27.060 1.00 91.19 92 ALA A CA 1
ATOM 722 C C . ALA A 1 92 ? 5.001 -16.036 25.657 1.00 91.19 92 ALA A C 1
ATOM 724 O O . ALA A 1 92 ? 5.117 -17.180 25.214 1.00 91.19 92 ALA A O 1
ATOM 725 N N . ALA A 1 93 ? 5.365 -14.958 24.965 1.00 89.56 93 ALA A N 1
ATOM 726 C CA . ALA A 1 93 ? 5.817 -15.000 23.583 1.00 89.56 93 ALA A CA 1
ATOM 727 C C . ALA A 1 93 ? 7.270 -15.464 23.399 1.00 89.56 93 ALA A C 1
ATOM 729 O O . ALA A 1 93 ? 8.073 -15.423 24.341 1.00 89.56 93 ALA A O 1
ATOM 730 N N . PRO A 1 94 ? 7.645 -15.896 22.177 1.00 87.62 94 PRO A N 1
ATOM 731 C CA . PRO A 1 94 ? 9.020 -16.266 21.883 1.00 87.62 94 PRO A CA 1
ATOM 732 C C . PRO A 1 94 ? 9.975 -15.082 22.133 1.00 87.62 94 PRO A C 1
ATOM 734 O O . PRO A 1 94 ? 9.691 -13.968 21.689 1.00 87.62 94 PRO A O 1
ATOM 737 N N . PRO A 1 95 ? 11.136 -15.296 22.787 1.00 88.00 95 PRO A N 1
ATOM 738 C CA . PRO A 1 95 ? 12.050 -14.207 23.144 1.00 88.00 95 PRO A CA 1
ATOM 739 C C . PRO A 1 95 ? 12.500 -13.335 21.967 1.00 88.00 95 PRO A C 1
ATOM 741 O O . PRO A 1 95 ? 12.690 -12.137 22.148 1.00 88.00 95 PRO A O 1
ATOM 744 N N . VAL A 1 96 ? 12.632 -13.925 20.774 1.00 83.06 96 VAL A N 1
ATOM 745 C CA . VAL A 1 96 ? 13.020 -13.206 19.553 1.00 83.06 96 VAL A CA 1
ATOM 746 C C . VAL A 1 96 ? 11.987 -12.150 19.153 1.00 83.06 96 VAL A C 1
ATOM 748 O O . VAL A 1 96 ? 12.363 -11.036 18.811 1.00 83.06 96 VAL A O 1
ATOM 751 N N . GLU A 1 97 ? 10.690 -12.441 19.294 1.00 83.94 97 GLU A N 1
ATOM 752 C CA . GLU A 1 97 ? 9.626 -11.489 18.951 1.00 83.94 97 GLU A CA 1
ATOM 753 C C . GLU A 1 97 ? 9.623 -10.295 19.902 1.00 83.94 97 GLU A C 1
ATOM 755 O O . GLU A 1 97 ? 9.515 -9.139 19.495 1.00 83.94 97 GLU A O 1
ATOM 760 N N . VAL A 1 98 ? 9.800 -10.583 21.193 1.00 88.25 98 VAL A N 1
ATOM 761 C CA . VAL A 1 98 ? 9.885 -9.561 22.235 1.00 88.25 98 VAL A CA 1
ATOM 762 C C . VAL A 1 98 ? 11.128 -8.695 22.036 1.00 88.25 98 VAL A C 1
ATOM 764 O O . VAL A 1 98 ? 11.059 -7.481 22.218 1.00 88.25 98 VAL A O 1
ATOM 767 N N . GLU A 1 99 ? 12.261 -9.293 21.668 1.00 87.56 99 GLU A N 1
ATOM 768 C CA . GLU A 1 99 ? 13.492 -8.562 21.365 1.00 87.56 99 GLU A CA 1
ATOM 769 C C . GLU A 1 99 ? 13.322 -7.644 20.149 1.00 87.56 99 GLU A C 1
ATOM 771 O O . GLU A 1 99 ? 13.708 -6.477 20.215 1.00 87.56 99 GLU A O 1
ATOM 776 N N . GLU A 1 100 ? 12.686 -8.114 19.074 1.00 84.62 100 GLU A N 1
ATOM 777 C CA . GLU A 1 100 ? 12.431 -7.302 17.881 1.00 84.62 100 GLU A CA 1
ATOM 778 C C . GLU A 1 100 ? 11.463 -6.142 18.143 1.00 84.62 100 GLU A C 1
ATOM 780 O O . GLU A 1 100 ? 11.762 -5.002 17.776 1.00 84.62 100 GLU A O 1
ATOM 785 N N . LEU A 1 101 ? 10.364 -6.384 18.859 1.00 88.56 101 LEU A N 1
ATOM 786 C CA . LEU A 1 101 ? 9.449 -5.325 19.288 1.00 88.56 101 LEU A CA 1
ATOM 787 C C . LEU A 1 101 ? 10.153 -4.290 20.176 1.00 88.56 101 LEU A C 1
ATOM 789 O O . LEU A 1 101 ? 10.035 -3.085 19.949 1.00 88.56 101 LEU A O 1
ATOM 793 N N . ARG A 1 102 ? 10.945 -4.732 21.161 1.00 89.88 102 ARG A N 1
ATOM 794 C CA . ARG A 1 102 ? 11.705 -3.820 22.037 1.00 89.88 102 ARG A CA 1
ATOM 795 C C . ARG A 1 102 ? 12.836 -3.104 21.308 1.00 89.88 102 ARG A C 1
ATOM 797 O O . ARG A 1 102 ? 13.197 -1.999 21.707 1.00 89.88 102 ARG A O 1
ATOM 804 N N . ARG A 1 103 ? 13.385 -3.680 20.237 1.00 86.19 103 ARG A N 1
ATOM 805 C CA . ARG A 1 103 ? 14.336 -2.988 19.359 1.00 86.19 103 ARG A CA 1
ATOM 806 C C . ARG A 1 103 ? 13.672 -1.796 18.674 1.00 86.19 103 ARG A C 1
ATOM 808 O O . ARG A 1 103 ? 14.311 -0.759 18.564 1.00 86.19 103 ARG A O 1
ATOM 815 N N . LEU A 1 104 ? 12.418 -1.933 18.241 1.00 85.62 104 LEU A N 1
ATOM 816 C CA . LEU A 1 104 ? 11.681 -0.879 17.536 1.00 85.62 104 LEU A CA 1
ATOM 817 C C . LEU A 1 104 ? 11.091 0.178 18.476 1.00 85.62 104 LEU A C 1
ATOM 819 O O . LEU A 1 104 ? 11.191 1.368 18.185 1.00 85.62 104 LEU A O 1
ATOM 823 N N . PHE A 1 105 ? 10.496 -0.248 19.592 1.00 90.56 105 PHE A N 1
ATOM 824 C CA . PHE A 1 105 ? 9.676 0.611 20.461 1.00 90.56 105 PHE A CA 1
ATOM 825 C C . PHE A 1 105 ? 10.270 0.828 21.862 1.00 90.56 105 PHE A C 1
ATOM 827 O O . PHE A 1 105 ? 9.707 1.543 22.692 1.00 90.56 105 PHE A O 1
ATOM 834 N N . GLY A 1 106 ? 11.406 0.201 22.177 1.00 89.75 106 GLY A N 1
ATOM 835 C CA . GLY A 1 106 ? 11.986 0.253 23.515 1.00 89.75 106 GLY A CA 1
ATOM 836 C C . GLY A 1 106 ? 11.057 -0.358 24.567 1.00 89.75 106 GLY A C 1
ATOM 837 O O . GLY A 1 106 ? 10.529 -1.455 24.402 1.00 89.75 106 GLY A O 1
ATOM 838 N N . ASN A 1 107 ? 10.877 0.353 25.682 1.00 90.81 107 ASN A N 1
ATOM 839 C CA . ASN A 1 107 ? 9.957 -0.029 26.760 1.00 90.81 107 ASN A CA 1
ATOM 840 C C . ASN A 1 107 ? 8.675 0.817 26.758 1.00 90.81 107 ASN A C 1
ATOM 842 O O . ASN A 1 107 ? 7.994 0.894 27.782 1.00 90.81 107 ASN A O 1
ATOM 846 N N . ASP A 1 108 ? 8.370 1.484 25.645 1.00 93.88 108 ASP A N 1
ATOM 847 C CA . ASP A 1 108 ? 7.163 2.286 25.509 1.00 93.88 108 ASP A CA 1
ATOM 848 C C . ASP A 1 108 ? 5.937 1.365 25.409 1.00 93.88 108 ASP A C 1
ATOM 850 O O . ASP A 1 108 ? 5.623 0.816 24.354 1.00 93.88 108 ASP A O 1
ATOM 854 N N . LEU A 1 109 ? 5.268 1.148 26.544 1.00 93.50 109 LEU A N 1
ATOM 855 C CA . LEU A 1 109 ? 4.126 0.236 26.637 1.00 93.50 109 LEU A CA 1
ATOM 856 C C . LEU A 1 109 ? 2.931 0.688 25.792 1.00 93.50 109 LEU A C 1
ATOM 858 O O . LEU A 1 109 ? 2.103 -0.146 25.444 1.00 93.50 109 LEU A O 1
ATOM 862 N N . GLU A 1 110 ? 2.826 1.978 25.473 1.00 94.56 110 GLU A N 1
ATOM 863 C CA . GLU A 1 110 ? 1.756 2.480 24.615 1.00 94.56 110 GLU A CA 1
ATOM 864 C C . GLU A 1 110 ? 1.987 2.043 23.166 1.00 94.56 110 GLU A C 1
ATOM 866 O O . GLU A 1 110 ? 1.114 1.437 22.551 1.00 94.56 110 GLU A O 1
ATOM 871 N N . LEU A 1 111 ? 3.193 2.286 22.647 1.00 95.00 111 LEU A N 1
ATOM 872 C CA . LEU A 1 111 ? 3.573 1.886 21.293 1.00 95.00 111 LEU A CA 1
ATOM 873 C C . LEU A 1 111 ? 3.582 0.366 21.119 1.00 95.00 111 LEU A C 1
ATOM 875 O O . LEU A 1 111 ? 3.107 -0.136 20.104 1.00 95.00 111 LEU A O 1
ATOM 879 N N . LEU A 1 112 ? 4.060 -0.370 22.126 1.00 95.00 112 LEU A N 1
ATOM 880 C CA . LEU A 1 112 ? 3.994 -1.832 22.141 1.00 95.00 112 LEU A CA 1
ATOM 881 C C . LEU A 1 112 ? 2.546 -2.344 22.152 1.00 95.00 112 LEU A C 1
ATOM 883 O O . LEU A 1 112 ? 2.266 -3.366 21.533 1.00 95.00 112 LEU A O 1
ATOM 887 N N . ALA A 1 113 ? 1.628 -1.646 22.828 1.00 95.31 113 ALA A N 1
ATOM 888 C CA . ALA A 1 113 ? 0.215 -2.005 22.797 1.00 95.31 113 ALA A CA 1
ATOM 889 C C . ALA A 1 113 ? -0.377 -1.786 21.403 1.00 95.31 113 ALA A C 1
ATOM 891 O O . ALA A 1 113 ? -1.008 -2.701 20.895 1.00 95.31 113 ALA A O 1
ATOM 892 N N . TYR A 1 114 ? -0.113 -0.648 20.747 1.00 95.12 114 TYR A N 1
ATOM 893 C CA . TYR A 1 114 ? -0.548 -0.450 19.357 1.00 95.12 114 TYR A CA 1
ATOM 894 C C . TYR A 1 114 ? 0.039 -1.515 18.421 1.00 95.12 114 TYR A C 1
ATOM 896 O O . TYR A 1 114 ? -0.694 -2.115 17.648 1.00 95.12 114 TYR A O 1
ATOM 904 N N . ALA A 1 115 ? 1.334 -1.820 18.532 1.00 93.00 115 ALA A N 1
ATOM 905 C CA . ALA A 1 115 ? 2.018 -2.788 17.668 1.00 93.00 115 ALA A CA 1
ATOM 906 C C . ALA A 1 115 ? 1.526 -4.239 17.783 1.00 93.00 115 ALA A C 1
ATOM 908 O O . ALA A 1 115 ? 1.901 -5.064 16.955 1.00 93.00 115 ALA A O 1
ATOM 909 N N . THR A 1 116 ? 0.740 -4.553 18.811 1.00 92.44 116 THR A N 1
ATOM 910 C CA . THR A 1 116 ? 0.232 -5.905 19.092 1.00 92.44 116 THR A CA 1
ATOM 911 C C . THR A 1 116 ? -1.290 -5.927 19.234 1.00 92.44 116 THR A C 1
ATOM 913 O O . THR A 1 116 ? -1.854 -6.904 19.727 1.00 92.44 116 THR A O 1
ATOM 916 N N . ARG A 1 117 ? -1.960 -4.833 18.856 1.00 92.06 117 ARG A N 1
ATOM 917 C CA . ARG A 1 117 ? -3.405 -4.692 19.004 1.00 92.06 117 ARG A CA 1
ATOM 918 C C . ARG A 1 117 ? -4.133 -5.484 17.922 1.00 92.06 117 ARG A C 1
ATOM 920 O O . ARG A 1 117 ? -3.721 -5.460 16.772 1.00 92.06 117 ARG A O 1
ATOM 927 N N . ASP A 1 118 ? -5.199 -6.145 18.347 1.00 90.25 118 ASP A N 1
ATOM 928 C CA . ASP A 1 118 ? -6.194 -6.857 17.544 1.00 90.25 118 ASP A CA 1
ATOM 929 C C . ASP A 1 118 ? -7.547 -6.501 18.185 1.00 90.25 118 ASP A C 1
ATOM 931 O O . ASP A 1 118 ? -7.900 -6.998 19.266 1.00 90.25 118 ASP A O 1
ATOM 935 N N . SER A 1 119 ? -8.184 -5.461 17.647 1.00 87.75 119 SER A N 1
ATOM 936 C CA . SER A 1 119 ? -9.324 -4.779 18.261 1.00 87.75 119 SER A CA 1
ATOM 937 C C . SER A 1 119 ? -10.617 -5.582 18.155 1.00 87.75 119 SER A C 1
ATOM 939 O O . SER A 1 119 ? -11.404 -5.585 19.114 1.00 87.75 119 SER A O 1
ATOM 941 N N . ASP A 1 120 ? -10.833 -6.262 17.033 1.00 85.44 120 ASP A N 1
ATOM 942 C CA . ASP A 1 120 ? -12.024 -7.066 16.768 1.00 85.44 120 ASP A CA 1
ATOM 943 C C . ASP A 1 120 ? -11.836 -8.552 17.154 1.00 85.44 120 ASP A C 1
ATOM 945 O O . ASP A 1 120 ? -12.816 -9.276 17.377 1.00 85.44 120 ASP A O 1
ATOM 949 N N . GLY A 1 121 ? -10.591 -8.978 17.394 1.00 86.19 121 GLY A N 1
ATOM 950 C CA . GLY A 1 121 ? -10.234 -10.315 17.849 1.00 86.19 121 GLY A CA 1
ATOM 951 C C . GLY A 1 121 ? -10.271 -11.354 16.736 1.00 86.19 121 GLY A C 1
ATOM 952 O O . GLY A 1 121 ? -10.439 -12.548 17.037 1.00 86.19 121 GLY A O 1
ATOM 953 N N . ASP A 1 122 ? -10.182 -10.936 15.474 1.00 84.31 122 ASP A N 1
ATOM 954 C CA . ASP A 1 122 ? -10.214 -11.845 14.337 1.00 84.31 122 ASP A CA 1
ATOM 955 C C . ASP A 1 122 ? -8.856 -12.546 14.114 1.00 84.31 122 ASP A C 1
ATOM 957 O O . ASP A 1 122 ? -8.798 -13.580 13.435 1.00 84.31 122 ASP A O 1
ATOM 961 N N . GLY A 1 123 ? -7.782 -12.069 14.753 1.00 84.12 123 GLY A N 1
ATOM 962 C CA . GLY A 1 123 ? -6.416 -12.576 14.624 1.00 84.12 123 GLY A CA 1
ATOM 963 C C . GLY A 1 123 ? -5.560 -11.853 13.579 1.00 84.12 123 GLY A C 1
ATOM 964 O O . GLY A 1 123 ? -4.468 -12.343 13.269 1.00 84.12 123 GLY A O 1
ATOM 965 N N . VAL A 1 124 ? -6.041 -10.746 13.021 1.00 86.38 124 VAL A N 1
ATOM 966 C CA . VAL A 1 124 ? -5.295 -9.740 12.266 1.00 86.38 124 VAL A CA 1
ATOM 967 C C . VAL A 1 124 ? -4.924 -8.617 13.220 1.00 86.38 124 VAL A C 1
ATOM 969 O O . VAL A 1 124 ? -5.720 -8.154 14.023 1.00 86.38 124 VAL A O 1
ATOM 972 N N . LEU A 1 125 ? -3.663 -8.192 13.172 1.00 90.50 125 LEU A N 1
ATOM 973 C CA . LEU A 1 125 ? -3.263 -7.027 13.948 1.00 90.50 125 LEU A CA 1
ATOM 974 C C . LEU A 1 125 ? -3.782 -5.762 13.273 1.00 90.50 125 LEU A C 1
ATOM 976 O O . LEU A 1 125 ? -3.605 -5.591 12.063 1.00 90.50 125 LEU A O 1
ATOM 980 N N . ASP A 1 126 ? -4.286 -4.837 14.086 1.00 91.69 126 ASP A N 1
ATOM 981 C CA . ASP A 1 126 ? -4.803 -3.541 13.658 1.00 91.69 126 ASP A CA 1
ATOM 982 C C . ASP A 1 126 ? -3.826 -2.829 12.711 1.00 91.69 126 ASP A C 1
ATOM 984 O O . ASP A 1 126 ? -4.198 -2.242 11.689 1.00 91.69 126 ASP A O 1
ATOM 988 N N . TYR A 1 127 ? -2.538 -2.905 13.058 1.00 92.19 127 TYR A N 1
ATOM 989 C CA . TYR A 1 127 ? -1.459 -2.245 12.345 1.00 92.19 127 TYR A CA 1
ATOM 990 C C . TYR A 1 127 ? -0.350 -3.211 11.978 1.00 92.19 127 TYR A C 1
ATOM 992 O O . TYR A 1 127 ? 0.111 -4.027 12.781 1.00 92.19 127 TYR A O 1
ATOM 1000 N N . ARG A 1 128 ? 0.187 -3.000 10.781 1.00 88.69 128 ARG A N 1
ATOM 1001 C CA . ARG A 1 128 ? 1.507 -3.503 10.417 1.00 88.69 128 ARG A CA 1
ATOM 1002 C C . ARG A 1 128 ? 2.564 -2.483 10.804 1.00 88.69 128 ARG A C 1
ATOM 1004 O O . ARG A 1 128 ? 2.308 -1.280 10.904 1.00 88.69 128 ARG A O 1
ATOM 1011 N N . ILE A 1 129 ? 3.775 -2.984 11.016 1.00 87.06 129 ILE A N 1
ATOM 1012 C CA . ILE A 1 129 ? 4.916 -2.174 11.427 1.00 87.06 129 ILE A CA 1
ATOM 1013 C C . ILE A 1 129 ? 6.095 -2.392 10.488 1.00 87.06 129 ILE A C 1
ATOM 1015 O O . ILE A 1 129 ? 6.419 -3.516 10.104 1.00 87.06 129 ILE A O 1
ATOM 1019 N N . SER A 1 130 ? 6.766 -1.302 10.130 1.00 83.69 130 SER A N 1
ATOM 1020 C CA . SER A 1 130 ? 8.039 -1.375 9.416 1.00 83.69 130 SER A CA 1
ATOM 1021 C C . SER A 1 130 ? 9.126 -1.922 10.350 1.00 83.69 130 SER A C 1
ATOM 1023 O O . SER A 1 130 ? 9.418 -1.308 11.377 1.00 83.69 130 SER A O 1
ATOM 1025 N N . GLU A 1 131 ? 9.794 -3.024 10.004 1.00 74.81 131 GLU A N 1
ATOM 1026 C CA . GLU A 1 131 ? 10.878 -3.588 10.834 1.00 74.81 131 GLU A CA 1
ATOM 1027 C C . GLU A 1 131 ? 12.186 -2.778 10.818 1.00 74.81 131 GLU A C 1
ATOM 1029 O O . GLU A 1 131 ? 13.134 -3.089 11.554 1.00 74.81 131 GLU A O 1
ATOM 1034 N N . TYR A 1 132 ? 12.239 -1.705 10.029 1.00 75.12 132 TYR A N 1
ATOM 1035 C CA . TYR A 1 132 ? 13.344 -0.755 10.044 1.00 75.12 132 TYR A CA 1
ATOM 1036 C C . TYR A 1 132 ? 13.231 0.237 11.203 1.00 75.12 132 TYR A C 1
ATOM 1038 O O . TYR A 1 132 ? 14.188 0.400 11.961 1.00 75.12 132 TYR A O 1
ATOM 1046 N N . ARG A 1 133 ? 12.081 0.914 11.340 1.00 81.12 133 ARG A N 1
ATOM 1047 C CA . ARG A 1 133 ? 11.886 2.007 12.318 1.00 81.12 133 ARG A CA 1
ATOM 1048 C C . ARG A 1 133 ? 10.520 2.026 13.007 1.00 81.12 133 ARG A C 1
ATOM 1050 O O . ARG A 1 133 ? 10.185 3.001 13.671 1.00 81.12 133 ARG A O 1
ATOM 1057 N N . GLY A 1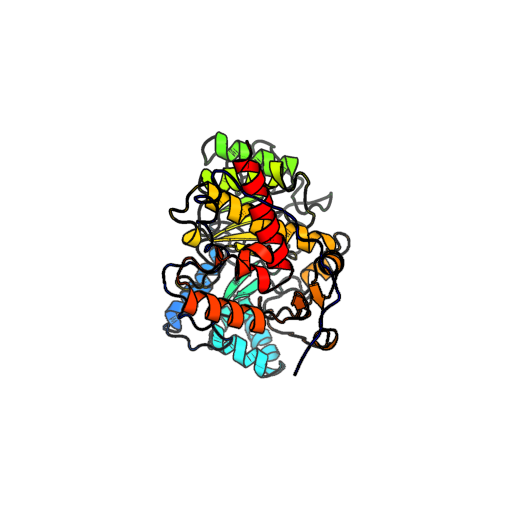 134 ? 9.733 0.964 12.888 1.00 84.94 134 GLY A N 1
ATOM 1058 C CA . GLY A 1 134 ? 8.472 0.801 13.613 1.00 84.94 134 GLY A CA 1
ATOM 1059 C C . GLY A 1 134 ? 7.373 1.760 13.164 1.00 84.94 134 GLY A C 1
ATOM 1060 O O . GLY A 1 134 ? 6.485 2.059 13.953 1.00 84.94 134 GLY A O 1
ATOM 1061 N N . LYS A 1 135 ? 7.430 2.275 11.928 1.00 89.25 135 LYS A N 1
ATOM 1062 C CA . LYS A 1 135 ? 6.325 3.063 11.371 1.00 89.25 135 LYS A CA 1
ATOM 1063 C C . LYS A 1 135 ? 5.081 2.189 11.283 1.00 89.25 135 LYS A C 1
ATOM 1065 O O . LYS A 1 135 ? 5.179 1.096 10.726 1.00 89.25 135 LYS A O 1
ATOM 1070 N N . PHE A 1 136 ? 3.952 2.691 11.772 1.00 91.50 136 PHE A N 1
ATOM 1071 C CA . PHE A 1 136 ? 2.662 2.041 11.597 1.00 91.50 136 PHE A CA 1
ATOM 1072 C C . PHE A 1 136 ? 2.100 2.313 10.201 1.00 91.50 136 PHE A C 1
ATOM 1074 O O . PHE A 1 136 ? 2.268 3.403 9.643 1.00 91.50 136 PHE A O 1
ATOM 1081 N N . PHE A 1 137 ? 1.430 1.311 9.648 1.00 89.31 137 PHE A N 1
ATOM 1082 C CA . PHE A 1 137 ? 0.615 1.407 8.442 1.00 89.31 137 PHE A CA 1
ATOM 1083 C C . PHE A 1 137 ? -0.510 0.364 8.507 1.00 89.31 137 PHE A C 1
ATOM 1085 O O . PHE A 1 137 ? -0.567 -0.430 9.449 1.00 89.31 137 PHE A O 1
ATOM 1092 N N . GLU A 1 138 ? -1.425 0.404 7.540 1.00 90.31 138 GLU A N 1
ATOM 1093 C CA . GLU A 1 138 ? -2.637 -0.427 7.523 1.00 90.31 138 GLU A CA 1
ATOM 1094 C C . GLU A 1 138 ? -2.320 -1.915 7.729 1.00 90.31 138 GLU A C 1
ATOM 1096 O O . GLU A 1 138 ? -1.508 -2.494 6.998 1.00 90.31 138 GLU A O 1
ATOM 1101 N N . GLY A 1 139 ? -2.936 -2.508 8.753 1.00 90.06 139 GLY A N 1
ATOM 1102 C CA . GLY A 1 139 ? -2.859 -3.933 9.051 1.00 90.06 139 GLY A CA 1
ATOM 1103 C C . GLY A 1 139 ? -4.172 -4.612 8.724 1.00 90.06 139 GLY A C 1
ATOM 1104 O O . GLY A 1 139 ? -4.234 -5.336 7.730 1.00 90.06 139 GLY A O 1
ATOM 1105 N N . ASP A 1 140 ? -5.189 -4.315 9.527 1.00 90.50 140 ASP A N 1
ATOM 1106 C CA . ASP A 1 140 ? -6.561 -4.727 9.269 1.00 90.50 140 ASP A CA 1
ATOM 1107 C C . ASP A 1 140 ? -7.239 -3.816 8.235 1.00 90.50 140 ASP A C 1
ATOM 1109 O O . ASP A 1 140 ? -6.935 -2.622 8.120 1.00 90.50 140 ASP A O 1
ATOM 1113 N N . ILE A 1 141 ? -8.154 -4.391 7.462 1.00 90.44 141 ILE A N 1
ATOM 1114 C CA . ILE A 1 141 ? -8.938 -3.710 6.442 1.00 90.44 141 ILE A CA 1
ATOM 1115 C C . ILE A 1 141 ? -10.232 -3.105 7.007 1.00 90.44 141 ILE A C 1
ATOM 1117 O O . ILE A 1 141 ? -10.699 -2.116 6.441 1.00 90.44 141 ILE A O 1
ATOM 1121 N N . ASP A 1 142 ? -10.750 -3.643 8.116 1.00 89.56 142 ASP A N 1
ATOM 1122 C CA . ASP A 1 142 ? -11.954 -3.190 8.833 1.00 89.56 142 ASP A CA 1
ATOM 1123 C C . ASP A 1 142 ? -11.730 -3.372 10.346 1.00 89.56 142 ASP A C 1
ATOM 1125 O O . ASP A 1 142 ? -11.960 -4.436 10.906 1.00 89.56 142 ASP A O 1
ATOM 1129 N N . LEU A 1 143 ? -11.204 -2.335 11.000 1.00 91.06 143 LEU A N 1
ATOM 1130 C CA . LEU A 1 143 ? -10.712 -2.419 12.380 1.00 91.06 143 LEU A CA 1
ATOM 1131 C C . LEU A 1 143 ? -11.797 -2.574 13.440 1.00 91.06 143 LEU A C 1
ATOM 1133 O O . LEU A 1 143 ? -11.512 -3.006 14.563 1.00 91.06 143 LEU A O 1
ATOM 1137 N N . ASP A 1 144 ? -12.996 -2.079 13.156 1.00 88.62 144 ASP A N 1
ATOM 1138 C CA . ASP A 1 144 ? -14.087 -2.086 14.119 1.00 88.62 144 ASP A CA 1
ATOM 1139 C C . ASP A 1 144 ? -15.194 -3.089 13.782 1.00 88.62 144 ASP A C 1
ATOM 1141 O O . ASP A 1 144 ? -16.063 -3.341 14.632 1.00 88.62 144 ASP A O 1
ATOM 1145 N N . GLY A 1 145 ? -15.074 -3.752 12.629 1.00 87.19 145 GLY A N 1
ATOM 1146 C CA . GLY A 1 145 ? -15.873 -4.897 12.224 1.00 87.19 145 GLY A CA 1
ATOM 1147 C C . GLY A 1 145 ? -17.288 -4.507 11.821 1.00 87.19 145 GLY A C 1
ATOM 1148 O O . GLY A 1 145 ? -18.220 -5.302 12.014 1.00 87.19 145 GLY A O 1
ATOM 1149 N N . ASP A 1 146 ? -17.485 -3.276 11.348 1.00 84.44 146 ASP A N 1
ATOM 1150 C CA . ASP A 1 146 ? -18.794 -2.787 10.922 1.00 84.44 146 ASP A CA 1
ATOM 1151 C C . ASP A 1 146 ? -19.112 -3.051 9.440 1.00 84.44 146 ASP A C 1
ATOM 1153 O O . ASP A 1 146 ? -20.243 -2.820 8.996 1.00 84.44 146 ASP A O 1
ATOM 1157 N N . GLY A 1 147 ? -18.162 -3.652 8.719 1.00 82.94 147 GLY A N 1
ATOM 1158 C CA . GLY A 1 147 ? -18.258 -4.025 7.313 1.00 82.94 147 GLY A CA 1
ATOM 1159 C C . GLY A 1 147 ? -17.709 -2.964 6.362 1.00 82.94 147 GLY A C 1
ATOM 1160 O O . GLY A 1 147 ? -17.598 -3.238 5.167 1.00 82.94 147 GLY A O 1
ATOM 1161 N N . VAL A 1 148 ? -17.345 -1.775 6.851 1.00 85.75 148 VAL A N 1
ATOM 1162 C CA . VAL A 1 148 ? -16.792 -0.693 6.034 1.00 85.75 148 VAL A CA 1
ATOM 1163 C C . VAL A 1 148 ? -15.272 -0.686 6.134 1.00 85.75 148 VAL A C 1
ATOM 1165 O O . VAL A 1 148 ? -14.678 -0.747 7.203 1.00 85.75 148 VAL A O 1
ATOM 1168 N N . ARG A 1 149 ? -14.590 -0.550 4.994 1.00 89.31 149 ARG A N 1
ATOM 1169 C CA . ARG A 1 149 ? -13.121 -0.505 5.005 1.00 89.31 149 ARG A CA 1
ATOM 1170 C C . ARG A 1 149 ? -12.625 0.769 5.682 1.00 89.31 149 ARG A C 1
ATOM 1172 O O . ARG A 1 149 ? -13.088 1.861 5.354 1.00 89.31 149 ARG A O 1
ATOM 1179 N N . ASN A 1 150 ? -11.547 0.660 6.455 1.00 91.06 150 ASN A N 1
ATOM 1180 C CA . ASN A 1 150 ? -10.956 1.771 7.216 1.00 91.06 150 ASN A CA 1
ATOM 1181 C C . ASN A 1 150 ? -10.669 3.043 6.393 1.00 91.06 150 ASN A C 1
ATOM 1183 O O . ASN A 1 150 ? -10.723 4.157 6.906 1.00 91.06 150 ASN A O 1
ATOM 1187 N N . VAL A 1 151 ? -10.333 2.899 5.105 1.00 92.00 151 VAL A N 1
ATOM 1188 C CA . VAL A 1 151 ? -10.096 4.037 4.197 1.00 92.00 151 VAL A CA 1
ATOM 1189 C C . VAL A 1 151 ? -11.391 4.799 3.899 1.00 92.00 151 VAL A C 1
ATOM 1191 O O . VAL A 1 151 ? -11.382 6.032 3.843 1.00 92.00 151 VAL A O 1
ATOM 1194 N N . TYR A 1 152 ? -12.492 4.074 3.706 1.00 88.81 152 TYR A N 1
ATOM 1195 C CA . TYR A 1 152 ? -13.814 4.629 3.418 1.00 88.81 152 TYR A CA 1
ATOM 1196 C C . TYR A 1 152 ? -14.575 5.049 4.680 1.00 88.81 152 TYR A C 1
ATOM 1198 O O . TYR A 1 152 ? -15.539 5.805 4.575 1.00 88.81 152 TYR A O 1
ATOM 1206 N N . ASP A 1 153 ? -14.110 4.634 5.855 1.00 88.12 153 ASP A N 1
ATOM 1207 C CA . ASP A 1 153 ? -14.696 4.978 7.144 1.00 88.12 153 ASP A CA 1
ATOM 1208 C C . ASP A 1 153 ? -14.103 6.285 7.724 1.00 88.12 153 ASP A C 1
ATOM 1210 O O . ASP A 1 153 ? -12.886 6.418 7.839 1.00 88.12 153 ASP A O 1
ATOM 1214 N N . ILE A 1 154 ? -14.920 7.282 8.115 1.00 86.06 154 ILE A N 1
ATOM 1215 C CA . ILE A 1 154 ? -14.402 8.470 8.843 1.00 86.06 154 ILE A CA 1
ATOM 1216 C C . ILE A 1 154 ? -14.078 8.163 10.302 1.00 86.06 154 ILE A C 1
ATOM 1218 O O . ILE A 1 154 ? -13.437 8.988 10.965 1.00 86.06 154 ILE A O 1
ATOM 1222 N N . ALA A 1 155 ? -14.615 7.068 10.829 1.00 88.19 155 ALA A N 1
ATOM 1223 C CA . ALA A 1 155 ? -14.553 6.662 12.215 1.00 88.19 155 ALA A CA 1
ATOM 1224 C C . ALA A 1 155 ? -14.099 5.195 12.345 1.00 88.19 155 ALA A C 1
ATOM 1226 O O . ALA A 1 155 ? -14.770 4.464 13.064 1.00 88.19 155 ALA A O 1
ATOM 1227 N N . PRO A 1 156 ? -12.905 4.833 11.815 1.00 90.50 156 PRO A N 1
ATOM 1228 C CA . PRO A 1 156 ? -12.377 3.457 11.707 1.00 90.50 156 PRO A CA 1
ATOM 1229 C C . PRO A 1 156 ? -12.042 2.779 13.052 1.00 90.50 156 PRO A C 1
ATOM 1231 O O . PRO A 1 156 ? -11.200 1.896 13.145 1.00 90.50 156 PRO A O 1
ATOM 1234 N N . TYR A 1 157 ? -12.595 3.279 14.153 1.00 91.06 157 TYR A N 1
ATOM 1235 C CA . TYR A 1 157 ? -12.404 2.789 15.515 1.00 91.06 157 TYR A CA 1
ATOM 1236 C C . TYR A 1 157 ? -13.723 2.816 16.317 1.00 91.06 157 TYR A C 1
ATOM 1238 O O . TYR A 1 157 ? -13.695 2.719 17.561 1.00 91.06 157 TYR A O 1
ATOM 1246 N N . ASP A 1 158 ? -14.863 3.072 15.668 1.00 88.25 158 ASP A N 1
ATOM 1247 C CA . ASP A 1 158 ? -16.187 3.155 16.279 1.00 88.25 158 ASP A CA 1
ATOM 1248 C C . ASP A 1 158 ? -17.269 2.574 15.344 1.00 88.25 158 ASP A C 1
ATOM 1250 O O . ASP A 1 158 ? -17.866 3.321 14.560 1.00 88.25 158 ASP A O 1
ATOM 1254 N N . PRO A 1 159 ? -17.678 1.306 15.564 1.00 85.56 159 PRO A N 1
ATOM 1255 C CA . PRO A 1 159 ? -18.545 0.551 14.645 1.00 85.56 159 PRO A CA 1
ATOM 1256 C C . PRO A 1 159 ? -20.003 1.035 14.652 1.00 85.56 159 PRO A C 1
ATOM 1258 O O . PRO A 1 159 ? -20.938 0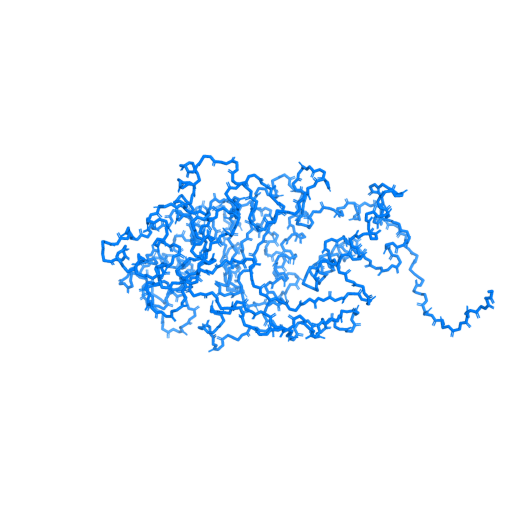.381 14.194 1.00 85.56 159 PRO A O 1
ATOM 1261 N N . LYS A 1 160 ? -20.263 2.157 15.325 1.00 83.00 160 LYS A N 1
ATOM 1262 C CA . LYS A 1 160 ? -21.567 2.822 15.386 1.00 83.00 160 LYS A CA 1
ATOM 1263 C C . LYS A 1 160 ? -21.644 4.003 14.430 1.00 83.00 160 LYS A C 1
ATOM 1265 O O . LYS A 1 160 ? -22.700 4.641 14.374 1.00 83.00 160 LYS A O 1
ATOM 1270 N N . VAL A 1 161 ? -20.536 4.341 13.775 1.00 78.38 161 VAL A N 1
ATOM 1271 C CA . VAL A 1 161 ? -20.385 5.561 12.988 1.00 78.38 161 VAL A CA 1
ATOM 1272 C C . VAL A 1 161 ? -20.021 5.260 11.527 1.00 78.38 161 VAL A C 1
ATOM 1274 O O . VAL A 1 161 ? -20.389 6.092 10.702 1.00 78.38 161 VAL A O 1
ATOM 1277 N N . GLY A 1 162 ? -19.434 4.099 11.189 1.00 65.69 162 GLY A N 1
ATOM 1278 C CA . GLY A 1 162 ? -18.991 3.739 9.828 1.00 65.69 162 GLY A CA 1
ATOM 1279 C C . GLY A 1 162 ? -20.098 3.591 8.779 1.00 65.69 162 GLY A C 1
ATOM 1280 O O . GLY A 1 162 ? -19.957 4.005 7.624 1.00 65.69 162 GLY A O 1
ATOM 1281 N N . GLY A 1 163 ? -21.295 3.180 9.193 1.00 69.19 163 GLY A N 1
ATOM 1282 C CA . GLY A 1 163 ? -22.479 3.167 8.332 1.00 69.19 163 GLY A CA 1
ATOM 1283 C C . GLY A 1 163 ? -23.040 1.769 8.156 1.00 69.19 163 GLY A C 1
ATOM 1284 O O . GLY A 1 163 ? -23.057 0.988 9.099 1.00 69.19 163 GLY A O 1
ATOM 1285 N N . VAL A 1 164 ? -23.621 1.497 6.990 1.00 70.31 164 VAL A N 1
ATOM 1286 C CA . VAL A 1 164 ? -24.114 0.164 6.630 1.00 70.31 164 VAL A CA 1
ATOM 1287 C C . VAL A 1 164 ? -23.669 -0.113 5.205 1.00 70.31 164 VAL A C 1
ATOM 1289 O O . VAL A 1 164 ? -23.953 0.700 4.326 1.00 70.31 164 VAL A O 1
ATOM 1292 N N . ASP A 1 165 ? -23.014 -1.249 5.013 1.00 75.12 165 ASP A N 1
ATOM 1293 C CA . ASP A 1 165 ? -22.709 -1.852 3.719 1.00 75.12 165 ASP A CA 1
ATOM 1294 C C . ASP A 1 165 ? -23.561 -3.131 3.565 1.00 75.12 165 ASP A C 1
ATOM 1296 O O . ASP A 1 165 ? -23.395 -4.114 4.292 1.00 75.12 165 ASP A O 1
ATOM 1300 N N . THR A 1 166 ? -24.565 -3.092 2.691 1.00 72.44 166 THR A N 1
ATOM 1301 C CA . THR A 1 166 ? -25.515 -4.187 2.452 1.00 72.44 166 THR A CA 1
ATOM 1302 C C . THR A 1 166 ? -25.147 -5.052 1.260 1.00 72.44 166 THR A C 1
ATOM 1304 O O . THR A 1 166 ? -25.678 -6.168 1.177 1.00 72.44 166 THR A O 1
ATOM 1307 N N . ASP A 1 167 ? -24.281 -4.591 0.355 1.00 73.12 167 ASP A N 1
ATOM 1308 C CA . ASP A 1 167 ? -23.810 -5.387 -0.781 1.00 73.12 167 ASP A CA 1
ATOM 1309 C C . ASP A 1 167 ? -22.424 -6.020 -0.556 1.00 73.12 167 ASP A C 1
ATOM 1311 O O . ASP A 1 167 ? -22.070 -6.973 -1.260 1.00 73.12 167 ASP A O 1
ATOM 1315 N N . GLY A 1 168 ? -21.737 -5.614 0.515 1.00 72.25 168 GLY A N 1
ATOM 1316 C CA . GLY A 1 168 ? -20.502 -6.204 1.014 1.00 72.25 168 GLY A CA 1
ATOM 1317 C C . GLY A 1 168 ? -19.274 -5.807 0.201 1.00 72.25 168 GLY A C 1
ATOM 1318 O O . GLY A 1 168 ? -18.282 -6.545 0.210 1.00 72.25 168 GLY A O 1
ATOM 1319 N N . ASP A 1 169 ? -19.333 -4.714 -0.562 1.00 69.94 169 ASP A N 1
ATOM 1320 C CA . ASP A 1 169 ? -18.202 -4.244 -1.364 1.00 69.94 169 ASP A CA 1
ATOM 1321 C C . ASP A 1 169 ? -17.147 -3.461 -0.541 1.00 69.94 169 ASP A C 1
ATOM 1323 O O . ASP A 1 169 ? -16.027 -3.197 -1.015 1.00 69.94 169 ASP A O 1
ATOM 1327 N N . GLY A 1 170 ? -17.450 -3.203 0.734 1.00 73.38 170 GLY A N 1
ATOM 1328 C CA . GLY A 1 170 ? -16.649 -2.472 1.707 1.00 73.38 170 GLY A CA 1
ATOM 1329 C C . GLY A 1 170 ? -16.826 -0.955 1.635 1.00 73.38 170 GLY A C 1
ATOM 1330 O O . GLY A 1 170 ? -16.061 -0.237 2.291 1.00 73.38 170 GLY A O 1
ATOM 1331 N N . ILE A 1 171 ? -17.768 -0.468 0.823 1.00 73.25 171 ILE A N 1
ATOM 1332 C CA . ILE A 1 171 ? -18.172 0.931 0.690 1.00 73.25 171 ILE A CA 1
ATOM 1333 C C . ILE A 1 171 ? -19.566 1.083 1.335 1.00 73.25 171 ILE A C 1
ATOM 1335 O O . ILE A 1 171 ? -20.454 0.271 1.107 1.00 73.25 171 ILE A O 1
ATOM 1339 N N . PRO A 1 172 ? -19.818 2.127 2.143 1.00 70.19 172 PRO A N 1
ATOM 1340 C CA . PRO A 1 172 ? -21.138 2.320 2.744 1.00 70.19 172 PRO A CA 1
ATOM 1341 C C . PRO A 1 172 ? -22.238 2.616 1.705 1.00 70.19 172 PRO A C 1
ATOM 1343 O O . PRO A 1 172 ? -22.064 3.477 0.843 1.00 70.19 172 PRO A O 1
ATOM 1346 N N . ASP A 1 173 ? -23.433 2.038 1.869 1.00 64.94 173 ASP A N 1
ATOM 1347 C CA . ASP A 1 173 ? -24.577 2.255 0.960 1.00 64.94 173 ASP A CA 1
ATOM 1348 C C . ASP A 1 173 ? -25.272 3.614 1.122 1.00 64.94 173 ASP A C 1
ATOM 1350 O O . ASP A 1 173 ? -25.985 4.091 0.230 1.00 64.94 173 ASP A O 1
ATOM 1354 N N . LEU A 1 174 ? -25.222 4.186 2.330 1.00 57.81 174 LEU A N 1
ATOM 1355 C CA . LEU A 1 174 ? -26.092 5.292 2.728 1.00 57.81 174 LEU A CA 1
ATOM 1356 C C . LEU A 1 174 ? -25.310 6.585 2.948 1.00 57.81 174 LEU A C 1
ATOM 1358 O O . LEU A 1 174 ? -24.464 6.692 3.828 1.00 57.81 174 LEU A O 1
ATOM 1362 N N . ILE A 1 175 ? -25.781 7.630 2.263 1.00 52.84 175 ILE A N 1
ATOM 1363 C CA . ILE A 1 175 ? -25.349 9.044 2.283 1.00 52.84 175 ILE A CA 1
ATOM 1364 C C . ILE A 1 175 ? -25.253 9.661 3.709 1.00 52.84 175 ILE A C 1
ATOM 1366 O O . ILE A 1 175 ? -24.769 10.776 3.885 1.00 52.84 175 ILE A O 1
ATOM 1370 N N . GLY A 1 176 ? -25.716 8.977 4.761 1.00 50.62 176 GLY A N 1
ATOM 1371 C CA . GLY A 1 176 ? -25.889 9.520 6.112 1.00 50.62 176 GLY A CA 1
ATOM 1372 C C . GLY A 1 176 ? -24.773 9.263 7.133 1.00 50.62 176 GLY A C 1
ATOM 1373 O O . GLY A 1 176 ? -24.783 9.966 8.145 1.00 50.62 176 GLY A O 1
ATOM 1374 N N . SER A 1 177 ? -23.849 8.311 6.917 1.00 49.66 177 SER A N 1
ATOM 1375 C CA . SER A 1 177 ? -22.730 8.076 7.854 1.00 49.66 177 SER A CA 1
ATOM 1376 C C . SER A 1 177 ? -21.544 9.000 7.585 1.00 49.66 177 SER A C 1
ATOM 1378 O O . SER A 1 177 ? -21.059 9.606 8.538 1.00 49.66 177 SER A O 1
ATOM 1380 N N . PHE A 1 178 ? -21.188 9.252 6.312 1.00 60.94 178 PHE A N 1
ATOM 1381 C CA . PHE A 1 178 ? -20.073 10.156 5.957 1.00 60.94 178 PHE A CA 1
ATOM 1382 C C . PHE A 1 178 ? -20.353 11.330 5.051 1.00 60.94 178 PHE A C 1
ATOM 1384 O O . PHE A 1 178 ? -19.448 12.135 4.844 1.00 60.94 178 PHE A O 1
ATOM 1391 N N . ALA A 1 179 ? -21.616 11.520 4.668 1.00 61.72 179 ALA A N 1
ATOM 1392 C CA . ALA A 1 179 ? -22.008 12.483 3.657 1.00 61.72 179 ALA A CA 1
ATOM 1393 C C . ALA A 1 179 ? -21.275 12.167 2.337 1.00 61.72 179 ALA A C 1
ATOM 1395 O O . ALA A 1 179 ? -20.081 12.357 2.193 1.00 61.72 179 ALA A O 1
ATOM 1396 N N . ASP A 1 180 ? -21.999 11.608 1.381 1.00 75.94 180 ASP A N 1
ATOM 1397 C CA . ASP A 1 180 ? -21.650 11.700 -0.036 1.00 75.94 180 ASP A CA 1
ATOM 1398 C C . ASP A 1 180 ? -22.603 12.767 -0.574 1.00 75.94 180 ASP A C 1
ATOM 1400 O O . ASP A 1 180 ? -23.758 12.490 -0.923 1.00 75.94 180 ASP A O 1
ATOM 1404 N N . ARG A 1 181 ? -22.226 14.041 -0.397 1.00 78.62 181 ARG A N 1
ATOM 1405 C CA . ARG A 1 181 ? -23.196 15.140 -0.566 1.00 78.62 181 ARG A CA 1
ATOM 1406 C C . ARG A 1 181 ? -23.605 15.339 -2.014 1.00 78.62 181 ARG A C 1
ATOM 1408 O O . ARG A 1 181 ? -24.686 15.894 -2.238 1.00 78.62 181 ARG A O 1
ATOM 1415 N N . ASP A 1 182 ? -22.754 14.972 -2.961 1.00 83.06 182 ASP A N 1
ATOM 1416 C CA . ASP A 1 182 ? -23.023 15.109 -4.388 1.00 83.06 182 ASP A CA 1
ATOM 1417 C C . ASP A 1 182 ? -23.454 13.796 -5.060 1.00 83.06 182 ASP A C 1
ATOM 1419 O O . ASP A 1 182 ? -24.003 13.851 -6.166 1.00 83.06 182 ASP A O 1
ATOM 1423 N N . GLY A 1 183 ? -23.380 12.669 -4.348 1.00 79.12 183 GLY A N 1
ATOM 1424 C CA . GLY A 1 183 ? -23.938 11.387 -4.763 1.00 79.12 183 GLY A CA 1
ATOM 1425 C C . GLY A 1 183 ? -23.078 10.681 -5.806 1.00 79.12 183 GLY A C 1
ATOM 1426 O O . GLY A 1 183 ? -23.634 9.977 -6.658 1.00 79.12 183 GLY A O 1
ATOM 1427 N N . ASP A 1 184 ? -21.767 10.935 -5.814 1.00 81.62 184 ASP A N 1
ATOM 1428 C CA . ASP A 1 184 ? -20.833 10.346 -6.777 1.00 81.62 184 ASP A CA 1
ATOM 1429 C C . ASP A 1 184 ? -20.255 8.991 -6.320 1.00 81.62 184 ASP 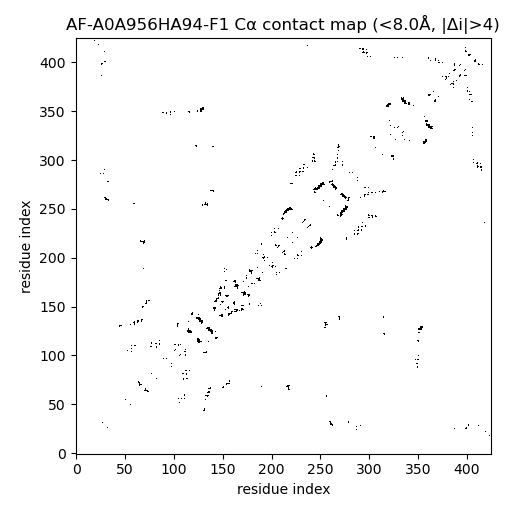A C 1
ATOM 1431 O O . ASP A 1 184 ? -19.576 8.313 -7.101 1.00 81.62 184 ASP A O 1
ATOM 1435 N N . GLY A 1 185 ? -20.613 8.561 -5.104 1.00 80.44 185 GLY A N 1
ATOM 1436 C CA . GLY A 1 185 ? -20.196 7.316 -4.468 1.00 80.44 185 GLY A CA 1
ATOM 1437 C C . GLY A 1 185 ? -18.891 7.425 -3.678 1.00 80.44 185 GLY A C 1
ATOM 1438 O O . GLY A 1 185 ? -18.487 6.441 -3.059 1.00 80.44 185 GLY A O 1
ATOM 1439 N N . ILE A 1 186 ? -18.217 8.581 -3.680 1.00 87.62 186 ILE A N 1
ATOM 1440 C CA . ILE A 1 186 ? -16.992 8.812 -2.912 1.00 87.62 186 ILE A CA 1
ATOM 1441 C C . ILE A 1 186 ? -17.348 9.479 -1.573 1.00 87.62 186 ILE A C 1
ATOM 1443 O O . ILE A 1 186 ? -18.029 10.502 -1.547 1.00 87.62 186 ILE A O 1
ATOM 1447 N N . PRO A 1 187 ? -16.842 8.977 -0.432 1.00 86.12 187 PRO A N 1
ATOM 1448 C CA . PRO A 1 187 ? -17.034 9.654 0.849 1.00 86.12 187 PRO A CA 1
ATOM 1449 C C . PRO A 1 187 ? -16.485 11.093 0.843 1.00 86.12 187 PRO A C 1
ATOM 1451 O O . PRO A 1 187 ? -15.347 11.320 0.423 1.00 86.12 187 PRO A O 1
ATOM 1454 N N . ASP A 1 188 ? -17.222 12.064 1.399 1.00 85.31 188 ASP A N 1
ATOM 1455 C CA . ASP A 1 188 ? -16.843 13.491 1.418 1.00 85.31 188 ASP A CA 1
ATOM 1456 C C . ASP A 1 188 ? -15.426 13.759 1.972 1.00 85.31 188 ASP A C 1
ATOM 1458 O O . ASP A 1 188 ? -14.805 14.789 1.672 1.00 85.31 188 ASP A O 1
ATOM 1462 N N . HIS A 1 189 ? -14.903 12.922 2.881 1.00 86.88 189 HIS A N 1
ATOM 1463 C CA . HIS A 1 189 ? -13.542 13.101 3.406 1.00 86.88 189 HIS A CA 1
ATOM 1464 C C . HIS A 1 189 ? -12.467 12.763 2.369 1.00 86.88 189 HIS A C 1
ATOM 1466 O O . HIS A 1 189 ? -11.398 13.381 2.427 1.00 86.88 189 HIS A O 1
ATOM 1472 N N . LEU A 1 190 ? -12.772 11.897 1.401 1.00 92.06 190 LEU A N 1
ATOM 1473 C CA . LEU A 1 190 ? -11.908 11.508 0.282 1.00 92.06 190 LEU A CA 1
ATOM 1474 C C . LEU A 1 190 ? -12.216 12.258 -1.020 1.00 92.06 190 LEU A C 1
ATOM 1476 O O . LEU A 1 190 ? -11.319 12.369 -1.861 1.00 92.06 190 LEU A O 1
ATOM 1480 N N . ASP A 1 191 ? -13.426 12.798 -1.170 1.00 91.88 191 ASP A N 1
ATOM 1481 C CA . ASP A 1 191 ? -13.863 13.492 -2.381 1.00 91.88 191 ASP A CA 1
ATOM 1482 C C . ASP A 1 191 ? -13.055 14.780 -2.642 1.00 91.88 191 ASP A C 1
ATOM 1484 O O . ASP A 1 191 ? -12.876 15.677 -1.797 1.00 91.88 191 ASP A O 1
ATOM 1488 N N . TRP A 1 192 ? -12.503 14.852 -3.852 1.00 96.00 192 TRP A N 1
ATOM 1489 C CA . TRP A 1 192 ? -11.696 15.962 -4.335 1.00 96.00 192 TRP A CA 1
ATOM 1490 C C . TRP A 1 192 ? -12.505 17.062 -5.020 1.00 96.00 192 TRP A C 1
ATOM 1492 O O . TRP A 1 192 ? -11.971 18.171 -5.149 1.00 96.00 192 TRP A O 1
ATOM 1502 N N . SER A 1 193 ? -13.758 16.821 -5.409 1.00 93.12 193 SER A N 1
ATOM 1503 C CA . SER A 1 193 ? -14.639 17.783 -6.085 1.00 93.12 193 SER A CA 1
ATOM 1504 C C . SER A 1 193 ? -14.709 19.148 -5.383 1.00 93.12 193 SER A C 1
ATOM 1506 O O . SER A 1 193 ? -14.500 20.169 -6.049 1.00 93.12 193 SER A O 1
ATOM 1508 N N . PRO A 1 194 ? -14.875 19.241 -4.046 1.00 91.75 194 PRO A N 1
ATOM 1509 C CA . PRO A 1 194 ? -14.908 20.532 -3.358 1.00 91.75 194 PRO A CA 1
ATOM 1510 C C . PRO A 1 194 ? -13.521 21.125 -3.048 1.00 91.75 194 PRO A C 1
ATOM 1512 O O . PRO A 1 194 ? -13.437 22.250 -2.549 1.00 91.75 194 PRO A O 1
ATOM 1515 N N . ARG A 1 195 ? -12.425 20.383 -3.264 1.00 91.25 195 ARG A N 1
ATOM 1516 C CA . ARG A 1 195 ? -11.098 20.694 -2.682 1.00 91.25 195 ARG A CA 1
ATOM 1517 C C . ARG A 1 195 ? -9.967 20.831 -3.696 1.00 91.25 195 ARG A C 1
ATOM 1519 O O . ARG A 1 195 ? -8.920 21.387 -3.353 1.00 91.25 195 ARG A O 1
ATOM 1526 N N . LYS A 1 196 ? -10.133 20.324 -4.916 1.00 95.56 196 LYS A N 1
ATOM 1527 C CA . LYS A 1 196 ? -9.102 20.309 -5.960 1.00 95.56 196 LYS A CA 1
ATOM 1528 C C . LYS A 1 196 ? -9.630 20.858 -7.287 1.00 95.56 196 LYS A C 1
ATOM 1530 O O . LYS A 1 196 ? -10.835 21.000 -7.464 1.00 95.56 196 LYS A O 1
ATOM 1535 N N . PRO A 1 197 ? -8.736 21.183 -8.240 1.00 97.25 197 PRO A N 1
ATOM 1536 C CA . PRO A 1 197 ? -9.147 21.512 -9.599 1.00 97.25 197 PRO A CA 1
ATOM 1537 C C . PRO A 1 197 ? -10.025 20.416 -10.213 1.00 97.25 197 PRO A C 1
ATOM 1539 O O . PRO A 1 197 ? -9.709 19.233 -10.085 1.00 97.25 197 PRO A O 1
ATOM 1542 N N . GLU A 1 198 ? -11.060 20.829 -10.950 1.00 96.31 198 GLU A N 1
ATOM 1543 C CA . GLU A 1 198 ? -12.052 19.956 -11.601 1.00 96.31 198 GLU A CA 1
ATOM 1544 C C . GLU A 1 198 ? -11.414 18.808 -12.396 1.00 96.31 198 GLU A C 1
ATOM 1546 O O . GLU A 1 198 ? -11.884 17.676 -12.338 1.00 96.31 198 GLU A O 1
ATOM 1551 N N . ALA A 1 199 ? -10.299 19.067 -13.088 1.00 96.75 199 ALA A N 1
ATOM 1552 C CA . ALA A 1 199 ? -9.583 18.047 -13.849 1.00 96.75 199 ALA A CA 1
ATOM 1553 C C . ALA A 1 199 ? -9.069 16.885 -12.975 1.00 96.75 199 ALA A C 1
ATOM 1555 O O . ALA A 1 199 ? -9.143 15.736 -13.399 1.00 96.75 199 ALA A O 1
ATOM 1556 N N . LEU A 1 200 ? -8.578 17.165 -11.760 1.00 97.88 200 LEU A N 1
ATOM 1557 C CA . LEU A 1 200 ? -8.088 16.126 -10.845 1.00 97.88 200 LEU A CA 1
ATOM 1558 C C . LEU A 1 200 ? -9.244 15.366 -10.194 1.00 97.88 200 LEU A C 1
ATOM 1560 O O . LEU A 1 200 ? -9.192 14.142 -10.134 1.00 97.88 200 LEU A O 1
ATOM 1564 N N . ALA A 1 201 ? -10.287 16.079 -9.759 1.00 96.56 201 ALA A N 1
ATOM 1565 C CA . ALA A 1 201 ? -11.495 15.462 -9.208 1.00 96.56 201 ALA A CA 1
ATOM 1566 C C . ALA A 1 201 ? -12.158 14.531 -10.237 1.00 96.56 201 ALA A C 1
ATOM 1568 O O . ALA A 1 201 ? -12.406 13.366 -9.960 1.00 96.56 201 ALA A O 1
ATOM 1569 N N . THR A 1 202 ? -12.284 14.987 -11.488 1.00 97.31 202 THR A N 1
ATOM 1570 C CA . THR A 1 202 ? -12.810 14.172 -12.595 1.00 97.31 202 THR A CA 1
ATOM 1571 C C . THR A 1 202 ? -11.985 12.906 -12.831 1.00 97.31 202 THR A C 1
ATOM 1573 O O . THR A 1 202 ? -12.537 11.879 -13.224 1.00 97.31 202 THR A O 1
ATOM 1576 N N . ILE A 1 203 ? -10.659 12.948 -12.652 1.00 98.31 203 ILE A N 1
ATOM 1577 C CA . ILE A 1 203 ? -9.835 11.738 -12.752 1.00 98.31 203 ILE A CA 1
ATOM 1578 C C . ILE A 1 203 ? -10.133 10.792 -11.584 1.00 98.31 203 ILE A C 1
ATOM 1580 O O . ILE A 1 203 ? -10.357 9.612 -11.840 1.00 98.31 203 ILE A O 1
ATOM 1584 N N . GLN A 1 204 ? -10.201 11.290 -10.345 1.00 97.88 204 GLN A N 1
ATOM 1585 C CA . GLN A 1 204 ? -10.521 10.472 -9.169 1.00 97.88 204 GLN A CA 1
ATOM 1586 C C . GLN A 1 204 ? -11.885 9.777 -9.321 1.00 97.88 204 GLN A C 1
ATOM 1588 O O . GLN A 1 204 ? -11.933 8.551 -9.257 1.00 97.88 204 GLN A O 1
ATOM 1593 N N . SER A 1 205 ? -12.959 10.509 -9.644 1.00 95.69 205 SER A N 1
ATOM 1594 C CA . SER A 1 205 ? -14.291 9.908 -9.822 1.00 95.69 205 SER A CA 1
ATOM 1595 C C . SER A 1 205 ? -14.333 8.908 -10.985 1.00 95.69 205 SER A C 1
ATOM 1597 O O . SER A 1 205 ? -15.033 7.900 -10.921 1.00 95.69 205 SER A O 1
ATOM 1599 N N . ARG A 1 206 ? -13.552 9.117 -12.060 1.00 96.44 206 ARG A N 1
ATOM 1600 C CA . ARG A 1 206 ? -13.431 8.121 -13.145 1.00 96.44 206 ARG A CA 1
ATOM 1601 C C . ARG A 1 206 ? -12.660 6.876 -12.723 1.00 96.44 206 ARG A C 1
ATOM 1603 O O . ARG A 1 206 ? -13.033 5.793 -13.159 1.00 96.44 206 ARG A O 1
ATOM 1610 N N . LEU A 1 207 ? -11.586 7.015 -11.949 1.00 97.56 207 LEU A N 1
ATOM 1611 C CA . LEU A 1 207 ? -10.835 5.876 -11.417 1.00 97.56 207 LEU A CA 1
ATOM 1612 C C . LEU A 1 207 ? -11.712 5.041 -10.484 1.00 97.56 207 LEU A C 1
ATOM 1614 O O . LEU A 1 207 ? -11.780 3.823 -10.640 1.00 97.56 207 LEU A O 1
ATOM 1618 N N . PHE A 1 208 ? -12.451 5.707 -9.601 1.00 95.12 208 PHE A N 1
ATOM 1619 C CA . PHE A 1 208 ? -13.373 5.053 -8.685 1.00 95.12 208 PHE A CA 1
ATOM 1620 C C . PHE A 1 208 ? -14.478 4.312 -9.443 1.00 95.12 208 PHE A C 1
ATOM 1622 O O . PHE A 1 208 ? -14.632 3.107 -9.291 1.00 95.12 208 PHE A O 1
ATOM 1629 N N . ARG A 1 209 ? -15.164 4.983 -10.373 1.00 93.19 209 ARG A N 1
ATOM 1630 C CA . ARG A 1 209 ? -16.240 4.369 -11.164 1.00 93.19 209 ARG A CA 1
ATOM 1631 C C . ARG A 1 209 ? -15.768 3.240 -12.085 1.00 93.19 209 ARG A C 1
ATOM 1633 O O . ARG A 1 209 ? -16.455 2.234 -12.219 1.00 93.19 209 ARG A O 1
ATOM 1640 N N . ASP A 1 210 ? -14.661 3.437 -12.802 1.00 95.69 210 ASP A N 1
ATOM 1641 C CA . ASP A 1 210 ? -14.244 2.508 -13.862 1.00 95.69 210 ASP A CA 1
ATOM 1642 C C . ASP A 1 210 ? -13.419 1.330 -13.319 1.00 95.69 210 ASP A C 1
ATOM 1644 O O . ASP A 1 210 ? -13.406 0.269 -13.943 1.00 95.69 210 ASP A O 1
ATOM 1648 N N . PHE A 1 211 ? -12.718 1.516 -12.193 1.00 96.31 211 PHE A N 1
ATOM 1649 C CA . PHE A 1 211 ? -11.778 0.536 -11.636 1.00 96.31 211 PHE A CA 1
ATOM 1650 C C . PHE A 1 211 ? -12.037 0.172 -10.169 1.00 96.31 211 PHE A C 1
ATOM 1652 O O . PHE A 1 211 ? -11.395 -0.752 -9.674 1.00 96.31 211 PHE A O 1
ATOM 1659 N N . GLY A 1 212 ? -12.938 0.865 -9.468 1.00 93.81 212 GLY A N 1
ATOM 1660 C CA . GLY A 1 212 ? -13.100 0.714 -8.019 1.00 93.81 212 GLY A CA 1
ATOM 1661 C C . GLY A 1 212 ? -11.885 1.215 -7.236 1.00 93.81 212 GLY A C 1
ATOM 1662 O O . GLY A 1 212 ? -11.592 0.684 -6.169 1.00 93.81 212 GLY A O 1
ATOM 1663 N N . VAL A 1 213 ? -11.127 2.171 -7.794 1.00 96.88 213 VAL A N 1
ATOM 1664 C CA . VAL A 1 213 ? -9.869 2.661 -7.212 1.00 96.88 213 VAL A CA 1
ATOM 1665 C C . VAL A 1 213 ? -10.007 4.102 -6.741 1.00 96.88 213 VAL A C 1
ATOM 1667 O O . VAL A 1 213 ? -10.267 4.996 -7.548 1.00 96.88 213 VAL A O 1
ATOM 1670 N N . ILE A 1 214 ? -9.755 4.341 -5.454 1.00 96.88 214 ILE A N 1
ATOM 1671 C CA . ILE A 1 214 ? -9.718 5.679 -4.861 1.00 96.88 214 ILE A CA 1
ATOM 1672 C C . ILE A 1 214 ? -8.275 6.182 -4.703 1.00 96.88 214 ILE A C 1
ATOM 1674 O O . ILE A 1 214 ? -7.366 5.442 -4.322 1.00 96.88 214 ILE A O 1
ATOM 1678 N N . LEU A 1 215 ? -8.055 7.468 -4.993 1.00 98.06 215 LEU A N 1
ATOM 1679 C CA . LEU A 1 215 ? -6.789 8.146 -4.707 1.00 98.06 215 LEU A CA 1
ATOM 1680 C C . LEU A 1 215 ? -6.847 8.782 -3.318 1.00 98.06 215 LEU A C 1
ATOM 1682 O O . LEU A 1 215 ? -7.715 9.623 -3.069 1.00 98.06 215 LEU A O 1
ATOM 1686 N N . VAL A 1 216 ? -5.907 8.431 -2.439 1.00 97.25 216 VAL A N 1
ATOM 1687 C CA . VAL A 1 216 ? -5.918 8.857 -1.032 1.00 97.25 216 VAL A CA 1
ATOM 1688 C C . VAL A 1 216 ? -4.653 9.627 -0.667 1.00 97.25 216 VAL A C 1
ATOM 1690 O O . VAL A 1 216 ? -3.529 9.156 -0.818 1.00 97.25 216 VAL A O 1
ATOM 1693 N N . GLU A 1 217 ? -4.827 10.848 -0.163 1.00 96.25 217 GLU A N 1
ATOM 1694 C CA . GLU A 1 217 ? -3.728 11.638 0.394 1.00 96.25 217 GLU A CA 1
ATOM 1695 C C . GLU A 1 217 ? -3.573 11.333 1.882 1.00 96.25 217 GLU A C 1
ATOM 1697 O O . GLU A 1 217 ? -4.474 11.640 2.663 1.00 96.25 217 GLU A O 1
ATOM 1702 N N . ARG A 1 218 ? -2.419 10.788 2.272 1.00 95.50 218 ARG A N 1
ATOM 1703 C CA . ARG A 1 218 ? -2.027 10.572 3.670 1.00 95.50 218 ARG A CA 1
ATOM 1704 C C . ARG A 1 218 ? -1.075 11.697 4.098 1.00 95.50 218 ARG A C 1
ATOM 1706 O O . ARG A 1 218 ? -1.471 12.869 4.128 1.00 95.50 218 ARG A O 1
ATOM 1713 N N . SER A 1 219 ? 0.189 11.389 4.382 1.00 93.06 219 SER A N 1
ATOM 1714 C CA . SER A 1 219 ? 1.201 12.397 4.742 1.00 93.06 219 SER A CA 1
ATOM 1715 C C . SER A 1 219 ? 1.581 13.309 3.567 1.00 93.06 219 SER A C 1
ATOM 1717 O O . SER A 1 219 ? 1.863 14.487 3.775 1.00 93.06 219 SER A O 1
ATOM 1719 N N . ALA A 1 220 ? 1.440 12.843 2.321 1.00 94.00 220 ALA A N 1
ATOM 1720 C CA . ALA A 1 220 ? 1.789 13.604 1.121 1.00 94.00 220 ALA A CA 1
ATOM 1721 C C . ALA A 1 220 ? 0.575 13.967 0.248 1.00 94.00 220 ALA A C 1
ATOM 1723 O O . ALA A 1 220 ? -0.576 13.637 0.549 1.00 94.00 220 ALA A O 1
ATOM 1724 N N . ARG A 1 221 ? 0.816 14.721 -0.830 1.00 94.38 221 ARG A N 1
ATOM 1725 C CA . ARG A 1 221 ? -0.213 15.149 -1.790 1.00 94.38 221 ARG A CA 1
ATOM 1726 C C . ARG A 1 221 ? 0.105 14.667 -3.190 1.00 94.38 221 ARG A C 1
ATOM 1728 O O . ARG A 1 221 ? 1.249 14.763 -3.623 1.00 94.38 221 ARG A O 1
ATOM 1735 N N . PHE A 1 222 ? -0.929 14.257 -3.915 1.00 96.19 222 PHE A N 1
ATOM 1736 C CA . PHE A 1 222 ? -0.796 13.935 -5.328 1.00 96.19 222 PHE A CA 1
ATOM 1737 C C . PHE A 1 222 ? -0.520 15.203 -6.140 1.00 96.19 222 PHE A C 1
ATOM 1739 O O . PHE A 1 222 ? -1.233 16.207 -6.007 1.00 96.19 222 PHE A O 1
ATOM 1746 N N . THR A 1 223 ? 0.480 15.141 -7.020 1.00 95.12 223 THR A N 1
ATOM 1747 C CA . THR A 1 223 ? 0.660 16.142 -8.078 1.00 95.12 223 THR A CA 1
ATOM 1748 C C . THR A 1 223 ? -0.222 15.803 -9.286 1.00 95.12 223 THR A C 1
ATOM 1750 O O . THR A 1 223 ? -0.615 14.644 -9.446 1.00 95.12 223 THR A O 1
ATOM 1753 N N . PRO A 1 224 ? -0.529 16.769 -10.173 1.00 96.38 224 PRO A N 1
ATOM 1754 C CA . PRO A 1 224 ? -1.260 16.485 -11.408 1.00 96.38 224 PRO A CA 1
ATOM 1755 C C . PRO A 1 224 ? -0.626 15.379 -12.260 1.00 96.38 224 PRO A C 1
ATOM 1757 O O . PRO A 1 224 ? -1.339 14.559 -12.832 1.00 96.38 224 PRO A O 1
ATOM 1760 N N . GLU A 1 225 ? 0.706 15.324 -12.311 1.00 94.94 225 GLU A N 1
ATOM 1761 C CA . GLU A 1 225 ? 1.459 14.325 -13.070 1.00 94.94 225 GLU A CA 1
ATOM 1762 C C . GLU A 1 225 ? 1.263 12.917 -12.504 1.00 94.94 225 GLU A C 1
ATOM 1764 O O . GLU A 1 225 ? 1.095 11.978 -13.275 1.00 94.94 225 GLU A O 1
ATOM 1769 N N . MET A 1 226 ? 1.232 12.770 -11.176 1.00 96.06 226 MET A N 1
ATOM 1770 C CA . MET A 1 226 ? 0.974 11.482 -10.522 1.00 96.06 226 MET A CA 1
ATOM 1771 C C . MET A 1 226 ? -0.462 11.007 -10.760 1.00 96.06 226 MET A C 1
ATOM 1773 O O . MET A 1 226 ? -0.677 9.846 -11.091 1.00 96.06 226 MET A O 1
ATOM 1777 N N . VAL A 1 227 ? -1.446 11.910 -10.649 1.00 98.19 227 VAL A N 1
ATOM 1778 C CA . VAL A 1 227 ? -2.861 11.588 -10.915 1.00 98.19 227 VAL A CA 1
ATOM 1779 C C . VAL A 1 227 ? -3.051 11.136 -12.365 1.00 98.19 227 VAL A C 1
ATOM 1781 O O . VAL A 1 227 ? -3.724 10.139 -12.620 1.00 98.19 227 VAL A O 1
ATOM 1784 N N . GLN A 1 228 ? -2.427 11.839 -13.316 1.00 97.94 228 GLN A N 1
ATOM 1785 C CA . GLN A 1 228 ? -2.483 11.468 -14.728 1.00 97.94 228 GLN A CA 1
ATOM 1786 C C . GLN A 1 228 ? -1.764 10.140 -14.997 1.00 97.94 228 GLN A C 1
ATOM 1788 O O . GLN A 1 228 ? -2.294 9.310 -15.728 1.00 97.94 228 GLN A O 1
ATOM 1793 N N . ALA A 1 229 ? -0.593 9.917 -14.395 1.00 96.81 229 ALA A N 1
ATOM 1794 C CA . ALA A 1 229 ? 0.153 8.668 -14.530 1.00 96.81 229 ALA A CA 1
ATOM 1795 C C . ALA A 1 229 ? -0.643 7.457 -14.022 1.00 96.81 229 ALA A C 1
ATOM 1797 O O . ALA A 1 229 ? -0.656 6.427 -14.693 1.00 96.81 229 ALA A O 1
ATOM 1798 N N . ALA A 1 230 ? -1.344 7.594 -12.892 1.00 98.06 230 ALA A N 1
ATOM 1799 C CA . ALA A 1 230 ? -2.225 6.555 -12.363 1.00 98.06 230 ALA A CA 1
ATOM 1800 C C . ALA A 1 230 ? -3.374 6.216 -13.335 1.00 98.06 230 ALA A C 1
ATOM 1802 O O . ALA A 1 230 ? -3.576 5.042 -13.653 1.00 98.06 230 ALA A O 1
ATOM 1803 N N . ASP A 1 231 ? -4.092 7.226 -13.856 1.00 98.38 231 ASP A N 1
ATOM 1804 C CA . ASP A 1 231 ? -5.171 7.020 -14.847 1.00 98.38 231 ASP A CA 1
ATOM 1805 C C . ASP A 1 231 ? -4.634 6.426 -16.150 1.00 98.38 231 ASP A C 1
ATOM 1807 O O . ASP A 1 231 ? -5.211 5.471 -16.665 1.00 98.38 231 ASP A O 1
ATOM 1811 N N . ASP A 1 232 ? -3.508 6.920 -16.668 1.00 97.56 232 ASP A N 1
ATOM 1812 C CA . ASP A 1 232 ? -2.905 6.401 -17.897 1.00 97.56 232 ASP A CA 1
ATOM 1813 C C . ASP A 1 232 ? -2.437 4.950 -17.736 1.00 97.56 232 ASP A C 1
ATOM 1815 O O . ASP A 1 232 ? -2.691 4.125 -18.619 1.00 97.56 232 ASP A O 1
ATOM 1819 N N . ALA A 1 233 ? -1.790 4.607 -16.619 1.00 97.62 233 ALA A N 1
ATOM 1820 C CA . ALA A 1 233 ? -1.349 3.244 -16.350 1.00 97.62 233 ALA A CA 1
ATOM 1821 C C . ALA A 1 233 ? -2.549 2.287 -16.272 1.00 97.62 233 ALA A C 1
ATOM 1823 O O . ALA A 1 233 ? -2.623 1.324 -17.043 1.00 97.62 233 ALA A O 1
ATOM 1824 N N . LEU A 1 234 ? -3.542 2.588 -15.430 1.00 98.31 234 LEU A N 1
ATOM 1825 C CA . LEU A 1 234 ? -4.736 1.751 -15.295 1.00 98.31 234 LEU A CA 1
ATOM 1826 C C . LEU A 1 234 ? -5.525 1.659 -16.602 1.00 98.31 234 LEU A C 1
ATOM 1828 O O . LEU A 1 234 ? -5.932 0.574 -17.004 1.00 98.31 234 LEU A O 1
ATOM 1832 N N . ARG A 1 235 ? -5.708 2.762 -17.326 1.00 96.75 235 ARG A N 1
ATOM 1833 C CA . ARG A 1 235 ? -6.590 2.801 -18.500 1.00 96.75 235 ARG A CA 1
ATOM 1834 C C . ARG A 1 235 ? -5.947 2.316 -19.786 1.00 96.75 235 ARG A C 1
ATOM 1836 O O . ARG A 1 235 ? -6.640 1.766 -20.641 1.00 96.75 235 ARG A O 1
ATOM 1843 N N . LEU A 1 236 ? -4.651 2.549 -19.976 1.00 95.31 236 LEU A N 1
ATOM 1844 C CA . LEU A 1 236 ? -3.972 2.252 -21.240 1.00 95.31 236 LEU A CA 1
ATOM 1845 C C . LEU A 1 236 ? -3.172 0.950 -21.179 1.00 95.31 236 LEU A C 1
ATOM 1847 O O . LEU A 1 236 ? -3.048 0.281 -22.220 1.00 95.31 236 LEU A O 1
ATOM 1851 N N . VAL A 1 237 ? -2.664 0.591 -19.994 1.00 96.12 237 VAL A N 1
ATOM 1852 C CA . VAL A 1 237 ? -1.833 -0.599 -19.772 1.00 96.12 237 VAL A CA 1
ATOM 1853 C C . VAL A 1 237 ? -2.673 -1.757 -19.241 1.00 96.12 237 VAL A C 1
ATOM 1855 O O . VAL A 1 237 ? -2.849 -2.719 -19.988 1.00 96.12 237 VAL A O 1
ATOM 1858 N N . PHE A 1 238 ? -3.241 -1.642 -18.036 1.00 96.56 238 PHE A N 1
ATOM 1859 C CA . PHE A 1 238 ? -3.944 -2.753 -17.368 1.00 96.56 238 PHE A CA 1
ATOM 1860 C C . PHE A 1 238 ? -5.371 -2.974 -17.886 1.00 96.56 238 PHE A C 1
ATOM 1862 O O . PHE A 1 238 ? -5.754 -4.099 -18.175 1.00 96.56 238 PHE A O 1
ATOM 1869 N N . ARG A 1 239 ? -6.119 -1.893 -18.130 1.00 96.62 239 ARG A N 1
ATOM 1870 C CA . ARG A 1 239 ? -7.433 -1.832 -18.806 1.00 96.62 239 ARG A CA 1
ATOM 1871 C C . ARG A 1 239 ? -8.602 -2.516 -18.102 1.00 96.62 239 ARG A C 1
ATOM 1873 O O . ARG A 1 239 ? -9.720 -2.404 -18.601 1.00 96.62 239 ARG A O 1
ATOM 1880 N N . GLU A 1 240 ? -8.370 -3.177 -16.980 1.00 94.31 240 GLU A N 1
ATOM 1881 C CA . GLU A 1 240 ? -9.394 -3.867 -16.204 1.00 94.31 240 GLU A CA 1
ATOM 1882 C C . GLU A 1 240 ? -9.212 -3.631 -14.695 1.00 94.31 240 GLU A C 1
ATOM 1884 O O . GLU A 1 240 ? -8.085 -3.392 -14.249 1.00 94.31 240 GLU A O 1
ATOM 1889 N N . PRO A 1 241 ? -10.304 -3.658 -13.906 1.00 94.62 241 PRO A N 1
ATOM 1890 C CA . PRO A 1 241 ? -10.223 -3.632 -12.450 1.00 94.62 241 PRO A CA 1
ATOM 1891 C C . PRO A 1 241 ? -9.450 -4.841 -11.916 1.00 94.62 241 PRO A C 1
ATOM 1893 O O . PRO A 1 241 ? -9.601 -5.954 -12.420 1.00 94.62 241 PRO A O 1
ATOM 1896 N N . MET A 1 242 ? -8.675 -4.635 -10.853 1.00 94.88 242 MET A N 1
ATOM 1897 C CA . MET A 1 242 ? -7.947 -5.704 -10.167 1.00 94.88 242 MET A CA 1
ATOM 1898 C C . MET A 1 242 ? -8.593 -5.962 -8.801 1.00 94.88 242 MET A C 1
ATOM 1900 O O . MET A 1 242 ? -8.898 -5.003 -8.089 1.00 94.88 242 MET A O 1
ATOM 1904 N N . PRO A 1 243 ? -8.815 -7.224 -8.394 1.00 92.62 243 PRO A N 1
ATOM 1905 C CA . PRO A 1 243 ? -9.384 -7.528 -7.082 1.00 92.62 243 PRO A CA 1
ATOM 1906 C C . PRO A 1 243 ? -8.466 -7.077 -5.945 1.00 92.62 243 PRO A C 1
ATOM 1908 O O . PRO A 1 243 ? -8.950 -6.715 -4.888 1.00 92.62 243 PRO A O 1
ATOM 1911 N N . THR A 1 244 ? -7.160 -7.017 -6.173 1.00 94.19 244 THR A N 1
ATOM 1912 C CA . THR A 1 244 ? -6.155 -6.600 -5.193 1.00 94.19 244 THR A CA 1
ATOM 1913 C C . THR A 1 244 ? -5.979 -5.092 -5.087 1.00 94.19 244 THR A C 1
ATOM 1915 O O . THR A 1 244 ? -5.248 -4.671 -4.210 1.00 94.19 244 THR A O 1
ATOM 1918 N N . LEU A 1 245 ? -6.608 -4.261 -5.927 1.00 96.31 245 LEU A N 1
ATOM 1919 C CA . LEU A 1 245 ? -6.407 -2.808 -5.898 1.00 96.31 245 LEU A CA 1
ATOM 1920 C C . LEU A 1 245 ? -7.719 -2.074 -5.624 1.00 96.31 245 LEU A C 1
ATOM 1922 O O . LEU A 1 245 ? -8.648 -2.108 -6.434 1.00 96.31 245 LEU A O 1
ATOM 1926 N N . ARG A 1 246 ? -7.772 -1.380 -4.489 1.00 94.81 246 ARG A N 1
ATOM 1927 C CA . ARG A 1 246 ? -8.869 -0.474 -4.112 1.00 94.81 246 ARG A CA 1
ATOM 1928 C C . ARG A 1 246 ? -8.368 0.920 -3.777 1.00 94.81 246 ARG A C 1
ATOM 1930 O O . ARG A 1 246 ? -9.039 1.895 -4.093 1.00 94.81 246 ARG A O 1
ATOM 1937 N N . THR A 1 247 ? -7.156 1.025 -3.246 1.00 96.88 247 THR A N 1
ATOM 1938 C CA . THR A 1 247 ? -6.586 2.301 -2.817 1.00 96.88 247 THR A CA 1
ATOM 1939 C C . THR A 1 247 ? -5.239 2.528 -3.483 1.00 96.88 247 THR A C 1
ATOM 1941 O O . THR A 1 247 ? -4.375 1.656 -3.456 1.00 96.88 247 THR A O 1
ATOM 1944 N N . ILE A 1 248 ? -5.035 3.721 -4.043 1.00 98.06 248 ILE A N 1
ATOM 1945 C CA . ILE A 1 248 ? -3.695 4.247 -4.312 1.00 98.06 248 ILE A CA 1
ATOM 1946 C C . ILE A 1 248 ? -3.466 5.403 -3.340 1.00 98.06 248 ILE A C 1
ATOM 1948 O O . ILE A 1 248 ? -4.034 6.488 -3.492 1.00 98.06 248 ILE A O 1
ATOM 1952 N N . ALA A 1 249 ? -2.645 5.164 -2.327 1.00 97.00 249 ALA A N 1
ATOM 1953 C CA . ALA A 1 249 ? -2.295 6.136 -1.307 1.00 97.00 249 ALA A CA 1
ATOM 1954 C C . ALA A 1 249 ? -0.981 6.846 -1.647 1.00 97.00 249 ALA A C 1
ATOM 1956 O O . ALA A 1 249 ? -0.080 6.255 -2.240 1.00 97.00 249 ALA A O 1
ATOM 1957 N N . ILE A 1 250 ? -0.839 8.108 -1.237 1.00 95.44 250 ILE A N 1
ATOM 1958 C CA . ILE A 1 250 ? 0.435 8.829 -1.328 1.00 95.44 250 ILE A CA 1
ATOM 1959 C C . ILE A 1 250 ? 0.918 9.320 0.033 1.00 95.44 250 ILE A C 1
ATOM 1961 O O . ILE A 1 250 ? 0.185 9.948 0.806 1.00 95.44 250 ILE A O 1
ATOM 1965 N N . GLU A 1 251 ? 2.193 9.059 0.299 1.00 91.50 251 GLU A N 1
ATOM 1966 C CA . GLU A 1 251 ? 2.856 9.331 1.570 1.00 91.50 251 GLU A CA 1
ATOM 1967 C C . GLU A 1 251 ? 4.253 9.916 1.368 1.00 91.50 251 GLU A C 1
ATOM 1969 O O . GLU A 1 251 ? 4.796 9.912 0.265 1.00 91.50 251 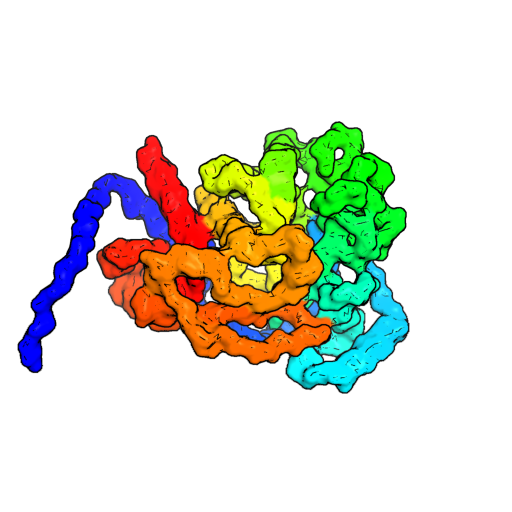GLU A O 1
ATOM 1974 N N . ASP A 1 252 ? 4.853 10.451 2.427 1.00 86.50 252 ASP A N 1
ATOM 1975 C CA . ASP A 1 252 ? 6.238 10.918 2.365 1.00 86.50 252 ASP A CA 1
ATOM 1976 C C . ASP A 1 252 ? 7.225 9.746 2.250 1.00 86.50 252 ASP A C 1
ATOM 1978 O O . ASP A 1 252 ? 8.104 9.789 1.395 1.00 86.50 252 ASP A O 1
ATOM 1982 N N . GLN A 1 253 ? 7.082 8.716 3.098 1.00 77.19 253 GLN A N 1
ATOM 1983 C CA . GLN A 1 253 ? 7.942 7.521 3.132 1.00 77.19 253 GLN A CA 1
ATOM 1984 C C . GLN A 1 253 ? 7.383 6.438 4.074 1.00 77.19 253 GLN A C 1
ATOM 1986 O O . GLN A 1 253 ? 6.744 6.774 5.073 1.00 77.19 253 GLN A O 1
ATOM 1991 N N . LEU A 1 254 ? 7.734 5.162 3.874 1.00 72.12 254 LEU A N 1
ATOM 1992 C CA . LEU A 1 254 ? 7.493 4.070 4.835 1.00 72.12 254 LEU A CA 1
ATOM 1993 C C . LEU A 1 254 ? 8.416 4.068 6.065 1.00 72.12 254 LEU A C 1
ATOM 1995 O O . LEU A 1 254 ? 8.052 3.543 7.109 1.00 72.12 254 LEU A O 1
ATOM 1999 N N . LEU A 1 255 ? 9.632 4.608 5.969 1.00 70.50 255 LEU A N 1
ATOM 2000 C CA . LEU A 1 255 ? 10.718 4.178 6.866 1.00 70.50 255 LEU A CA 1
ATOM 2001 C C . LEU A 1 255 ? 11.047 5.135 8.023 1.00 70.50 255 LEU A C 1
ATOM 2003 O O . LEU A 1 255 ? 12.060 4.932 8.687 1.00 70.50 255 LEU A O 1
ATOM 2007 N N . ILE A 1 256 ? 10.253 6.189 8.272 1.00 72.25 256 ILE A N 1
ATOM 2008 C CA . ILE A 1 256 ? 10.533 7.260 9.274 1.00 72.25 256 ILE A CA 1
ATOM 2009 C C . ILE A 1 256 ? 11.937 7.922 9.084 1.00 72.25 256 ILE A C 1
ATOM 2011 O O . ILE A 1 256 ? 12.358 8.790 9.843 1.00 72.25 256 ILE A O 1
ATOM 2015 N N . SER A 1 257 ? 12.694 7.558 8.043 1.00 62.28 257 SER A N 1
ATOM 2016 C CA . SER A 1 257 ? 14.107 7.896 7.826 1.00 62.28 257 SER A CA 1
ATOM 2017 C C . SER A 1 257 ? 14.360 8.436 6.418 1.00 62.28 257 SER A C 1
ATOM 2019 O O . SER A 1 257 ? 13.645 8.030 5.495 1.00 62.28 257 SER A O 1
ATOM 2021 N N . PRO A 1 258 ? 15.392 9.287 6.220 1.00 55.47 258 PRO A N 1
ATOM 2022 C CA . PRO A 1 258 ? 15.802 9.725 4.892 1.00 55.47 258 PRO A CA 1
ATOM 2023 C C . PRO A 1 258 ? 16.196 8.541 3.996 1.00 55.47 258 PRO A C 1
ATOM 2025 O O . PRO A 1 258 ? 17.160 7.833 4.263 1.00 55.47 258 PRO A O 1
ATOM 2028 N N . ASP A 1 259 ? 15.407 8.379 2.941 1.00 50.94 259 ASP A N 1
ATOM 2029 C CA . ASP A 1 259 ? 15.614 7.637 1.695 1.00 50.94 259 ASP A CA 1
ATOM 2030 C C . ASP A 1 259 ? 16.497 6.379 1.692 1.00 50.94 259 ASP A C 1
ATOM 2032 O O . ASP A 1 259 ? 17.716 6.441 1.500 1.00 50.94 259 ASP A O 1
ATOM 2036 N N . LEU A 1 260 ? 15.835 5.220 1.792 1.00 52.19 260 LEU A N 1
ATOM 2037 C CA . LEU A 1 260 ? 16.417 3.890 1.581 1.00 52.19 260 LEU A CA 1
ATOM 2038 C C . LEU A 1 260 ? 16.006 3.261 0.240 1.00 52.19 260 LEU A C 1
ATOM 2040 O O . LEU A 1 260 ? 16.261 2.077 0.044 1.00 52.19 260 LEU A O 1
ATOM 2044 N N . GLY A 1 261 ? 15.459 4.050 -0.692 1.00 53.84 261 GLY A N 1
ATOM 2045 C CA . GLY A 1 261 ? 15.277 3.642 -2.086 1.00 53.84 261 GLY A CA 1
ATOM 2046 C C . GLY A 1 261 ? 13.897 3.107 -2.454 1.00 53.84 261 GLY A C 1
ATOM 2047 O O . GLY A 1 261 ? 13.647 2.930 -3.639 1.00 53.84 261 GLY A O 1
ATOM 2048 N N . ASP A 1 262 ? 12.998 2.893 -1.497 1.00 66.44 262 ASP A N 1
ATOM 2049 C CA . ASP A 1 262 ? 11.661 2.403 -1.824 1.00 66.44 262 ASP A CA 1
ATOM 2050 C C . ASP A 1 262 ? 10.798 3.508 -2.458 1.00 66.44 262 ASP A C 1
ATOM 2052 O O . ASP A 1 262 ? 10.783 4.647 -1.980 1.00 66.44 262 ASP A O 1
ATOM 2056 N N . ASN A 1 263 ? 10.092 3.185 -3.539 1.00 75.19 263 ASN A N 1
ATOM 2057 C CA . ASN A 1 263 ? 9.317 4.150 -4.325 1.00 75.19 263 ASN A CA 1
ATOM 2058 C C . ASN A 1 263 ? 7.806 3.950 -4.195 1.00 75.19 263 ASN A C 1
ATOM 2060 O O . ASN A 1 263 ? 7.036 4.906 -4.351 1.00 75.19 263 ASN A O 1
ATOM 2064 N N . GLY A 1 264 ? 7.397 2.729 -3.888 1.00 84.69 264 GLY A N 1
ATOM 2065 C CA . GLY A 1 264 ? 6.019 2.342 -3.718 1.00 84.69 264 GLY A CA 1
ATOM 2066 C C . GLY A 1 264 ? 5.941 0.931 -3.161 1.00 84.69 264 GLY A C 1
ATOM 2067 O O . GLY A 1 264 ? 6.918 0.194 -3.140 1.00 84.69 264 GLY A O 1
ATOM 2068 N N . PHE A 1 265 ? 4.785 0.591 -2.614 1.00 85.06 265 PHE A N 1
ATOM 2069 C CA . PHE A 1 265 ? 4.584 -0.703 -2.000 1.00 85.06 265 PHE A CA 1
ATOM 2070 C C . PHE A 1 265 ? 3.130 -1.150 -2.123 1.00 85.06 265 PHE A C 1
ATOM 2072 O O . PHE A 1 265 ? 2.216 -0.398 -1.772 1.00 85.06 265 PHE A O 1
ATOM 2079 N N . MET A 1 266 ? 2.913 -2.390 -2.567 1.00 89.75 266 MET A N 1
ATOM 2080 C CA . MET A 1 266 ? 1.587 -2.976 -2.747 1.00 89.75 266 MET A CA 1
ATOM 2081 C C . MET A 1 266 ? 1.253 -4.005 -1.658 1.00 89.75 266 MET A C 1
ATOM 2083 O O . MET A 1 266 ? 1.810 -5.102 -1.630 1.00 89.75 266 MET A O 1
ATOM 2087 N N . VAL A 1 267 ? 0.273 -3.695 -0.803 1.00 87.50 267 VAL A N 1
ATOM 2088 C CA . VAL A 1 267 ? -0.279 -4.637 0.183 1.00 87.50 267 VAL A CA 1
ATOM 2089 C C . VAL A 1 267 ? -1.553 -5.262 -0.394 1.00 87.50 267 VAL A C 1
ATOM 2091 O O . VAL A 1 267 ? -2.612 -4.638 -0.392 1.00 87.50 267 VAL A O 1
ATOM 2094 N N . GLY A 1 268 ? -1.484 -6.504 -0.881 1.00 87.06 268 GLY A N 1
ATOM 2095 C CA . GLY A 1 268 ? -2.664 -7.204 -1.417 1.00 87.06 268 GLY A CA 1
ATOM 2096 C C . GLY A 1 268 ? -3.777 -7.413 -0.381 1.00 87.06 268 GLY A C 1
ATOM 2097 O O . GLY A 1 268 ? -4.950 -7.380 -0.733 1.00 87.06 268 GLY A O 1
ATOM 2098 N N . GLN A 1 269 ? -3.401 -7.563 0.891 1.00 86.81 269 GLN A N 1
ATOM 2099 C CA . GLN A 1 269 ? -4.283 -7.816 2.034 1.00 86.81 269 GLN A CA 1
ATOM 2100 C C . GLN A 1 269 ? -5.213 -6.642 2.346 1.00 86.81 269 GLN A C 1
ATOM 2102 O O . GLN A 1 269 ? -6.409 -6.840 2.512 1.00 86.81 269 GLN A O 1
ATOM 2107 N N . THR A 1 270 ? -4.676 -5.419 2.366 1.00 89.19 270 THR A N 1
ATOM 2108 C CA . THR A 1 270 ? -5.469 -4.190 2.545 1.00 89.19 270 THR A CA 1
ATOM 2109 C C . THR A 1 270 ? -5.891 -3.576 1.210 1.00 89.19 270 THR A C 1
ATOM 2111 O O . THR A 1 270 ? -6.629 -2.595 1.168 1.00 89.19 270 THR A O 1
ATOM 2114 N N . GLN A 1 271 ? -5.456 -4.184 0.101 1.00 93.38 271 GLN A N 1
ATOM 2115 C CA . GLN A 1 271 ? -5.714 -3.763 -1.275 1.00 93.38 271 GLN A CA 1
ATOM 2116 C C . GLN A 1 271 ? -5.243 -2.325 -1.557 1.00 93.38 271 GLN A C 1
ATOM 2118 O O . GLN A 1 271 ? -5.846 -1.587 -2.350 1.00 93.38 271 GLN A O 1
ATOM 2123 N N . THR A 1 272 ? -4.144 -1.945 -0.904 1.00 94.06 272 THR A N 1
ATOM 2124 C CA . THR A 1 272 ? -3.560 -0.606 -0.937 1.00 94.06 272 THR A CA 1
ATOM 2125 C C . THR A 1 272 ? -2.207 -0.635 -1.633 1.00 94.06 272 THR A C 1
ATOM 2127 O O . THR A 1 272 ? -1.273 -1.297 -1.178 1.00 94.06 272 THR A O 1
ATOM 2130 N N . LEU A 1 273 ? -2.086 0.160 -2.696 1.00 95.69 273 LEU A N 1
ATOM 2131 C CA . LEU A 1 273 ? -0.809 0.582 -3.252 1.00 95.69 273 LEU A CA 1
ATOM 2132 C C . LEU A 1 273 ? -0.408 1.916 -2.619 1.00 95.69 273 LEU A C 1
ATOM 2134 O O . LEU A 1 273 ? -1.073 2.927 -2.837 1.00 95.69 273 LEU A O 1
ATOM 2138 N N . THR A 1 274 ? 0.691 1.955 -1.879 1.00 93.31 274 THR A N 1
ATOM 2139 C CA . THR A 1 274 ? 1.270 3.203 -1.375 1.00 93.31 274 THR A CA 1
ATOM 2140 C C . THR A 1 274 ? 2.367 3.684 -2.317 1.00 93.31 274 THR A C 1
ATOM 2142 O O . THR A 1 274 ? 3.231 2.910 -2.694 1.00 93.31 274 THR A O 1
ATOM 2145 N N . ILE A 1 275 ? 2.374 4.971 -2.661 1.00 92.94 275 ILE A N 1
ATOM 2146 C CA . ILE A 1 275 ? 3.432 5.637 -3.433 1.00 92.94 275 ILE A CA 1
ATOM 2147 C C . ILE A 1 275 ? 4.157 6.646 -2.539 1.00 92.94 275 ILE A C 1
ATOM 2149 O O . ILE A 1 275 ? 3.517 7.430 -1.827 1.00 92.94 275 ILE A O 1
ATOM 2153 N N . TYR A 1 276 ? 5.489 6.674 -2.599 1.00 88.62 276 TYR A N 1
ATOM 2154 C CA . TYR A 1 276 ? 6.298 7.614 -1.824 1.00 88.62 276 TYR A CA 1
ATOM 2155 C C . TYR A 1 276 ? 6.626 8.863 -2.641 1.00 88.62 276 TYR A C 1
ATOM 2157 O O . TYR A 1 276 ? 7.305 8.840 -3.663 1.00 88.62 276 TYR A O 1
ATOM 2165 N N . SER A 1 277 ? 6.122 10.005 -2.185 1.00 86.81 277 SER A N 1
ATOM 2166 C CA . SER A 1 277 ? 6.256 11.279 -2.893 1.00 86.81 277 SER A CA 1
ATOM 2167 C C . SER A 1 277 ? 7.699 11.781 -2.955 1.00 86.81 277 SER A C 1
ATOM 2169 O O . SER A 1 277 ? 8.076 12.444 -3.924 1.00 86.81 277 SER A O 1
ATOM 2171 N N . LYS A 1 278 ? 8.517 11.465 -1.942 1.00 81.19 278 LYS A N 1
ATOM 2172 C CA . LYS A 1 278 ? 9.895 11.957 -1.831 1.00 81.19 278 LYS A CA 1
ATOM 2173 C C . LYS A 1 278 ? 10.813 11.413 -2.919 1.00 81.19 278 LYS A C 1
ATOM 2175 O O . LYS A 1 278 ? 11.644 12.171 -3.416 1.00 81.19 278 LYS A O 1
ATOM 2180 N N . SER A 1 279 ? 10.633 10.163 -3.336 1.00 72.69 279 SER A N 1
ATOM 2181 C CA . SER A 1 279 ? 11.423 9.564 -4.419 1.00 72.69 279 SER A CA 1
ATOM 2182 C C . SER A 1 279 ? 11.058 10.108 -5.807 1.00 72.69 279 SER A C 1
ATOM 2184 O O . SER A 1 279 ? 11.853 10.056 -6.745 1.00 72.69 279 SER A O 1
ATOM 2186 N N . LEU A 1 280 ? 9.867 10.696 -5.937 1.00 79.44 280 LEU A N 1
ATOM 2187 C CA . LEU A 1 280 ? 9.343 11.253 -7.182 1.00 79.44 280 LEU A CA 1
ATOM 2188 C C . LEU A 1 280 ? 9.564 12.768 -7.322 1.00 79.44 280 LEU A C 1
ATOM 2190 O O . LEU A 1 280 ? 9.217 13.353 -8.352 1.00 79.44 280 LEU A O 1
ATOM 2194 N N . GLU A 1 281 ? 10.135 13.424 -6.311 1.00 81.06 281 GLU A N 1
ATOM 2195 C CA . GLU A 1 281 ? 10.300 14.876 -6.290 1.00 81.06 281 GLU A CA 1
ATOM 2196 C C . GLU A 1 281 ? 11.221 15.356 -7.429 1.00 81.06 281 GLU A C 1
ATOM 2198 O O . GLU A 1 281 ? 12.415 15.063 -7.481 1.00 81.06 281 GLU A O 1
ATOM 2203 N N . GLY A 1 282 ? 10.657 16.128 -8.364 1.00 79.88 282 GLY A N 1
ATOM 2204 C CA . GLY A 1 282 ? 11.381 16.643 -9.532 1.00 79.88 282 GLY A CA 1
ATOM 2205 C C . GLY A 1 282 ? 11.588 15.629 -10.664 1.00 79.88 282 GLY A C 1
ATOM 2206 O O . GLY A 1 282 ? 12.250 15.960 -11.652 1.00 79.88 282 GLY A O 1
ATOM 2207 N N . SER A 1 283 ? 11.019 14.426 -10.555 1.00 82.56 283 SER A N 1
ATOM 2208 C CA . SER A 1 283 ? 11.080 13.413 -11.608 1.00 82.56 283 SER A CA 1
ATOM 2209 C C . SER A 1 283 ? 10.291 13.843 -12.857 1.00 82.56 283 SER A C 1
ATOM 2211 O O . SER A 1 283 ? 9.197 14.401 -12.744 1.00 82.56 283 SER A O 1
ATOM 2213 N N . PRO A 1 284 ? 10.807 13.591 -14.077 1.00 85.31 284 PRO A N 1
ATOM 2214 C CA . PRO A 1 284 ? 10.072 13.862 -15.311 1.00 85.31 284 PRO A CA 1
ATOM 2215 C C . PRO A 1 284 ? 8.755 13.066 -15.392 1.00 85.31 284 PRO A C 1
ATOM 2217 O O . PRO A 1 284 ? 8.722 11.928 -14.926 1.00 85.31 284 PRO A O 1
ATOM 2220 N N . PRO A 1 285 ? 7.709 13.564 -16.084 1.00 86.75 285 PRO A N 1
ATOM 2221 C CA . PRO A 1 285 ? 6.415 12.874 -16.176 1.00 86.75 285 PRO A CA 1
ATOM 2222 C C . PRO A 1 285 ? 6.500 11.430 -16.677 1.00 86.75 285 PRO A C 1
ATOM 2224 O O . PRO A 1 285 ? 5.779 10.560 -16.204 1.00 86.75 285 PRO A O 1
ATOM 2227 N N . LEU A 1 286 ? 7.416 11.157 -17.609 1.00 85.44 286 LEU A N 1
ATOM 2228 C CA . LEU A 1 286 ? 7.620 9.804 -18.111 1.00 85.44 286 LEU A CA 1
ATOM 2229 C C . LEU A 1 286 ? 8.134 8.854 -17.019 1.00 85.44 286 LEU A C 1
ATOM 2231 O O . LEU A 1 286 ? 7.701 7.714 -16.977 1.00 85.44 286 LEU A O 1
ATOM 2235 N N . VAL A 1 287 ? 9.012 9.327 -16.128 1.00 85.31 287 VAL A N 1
ATOM 2236 C CA . VAL A 1 287 ? 9.515 8.541 -14.989 1.00 85.31 287 VAL A CA 1
ATOM 2237 C C . VAL A 1 287 ? 8.387 8.229 -14.019 1.00 85.31 287 VAL A C 1
ATOM 2239 O O . VAL A 1 287 ? 8.256 7.086 -13.597 1.00 85.31 287 VAL A O 1
ATOM 2242 N N . VAL A 1 288 ? 7.549 9.226 -13.720 1.00 89.38 288 VAL A N 1
ATOM 2243 C CA . VAL A 1 288 ? 6.363 9.040 -12.877 1.00 89.38 288 VAL A CA 1
ATOM 2244 C C . VAL A 1 288 ? 5.452 7.974 -13.493 1.00 89.38 288 VAL A C 1
ATOM 2246 O O . VAL A 1 288 ? 5.078 7.031 -12.808 1.00 89.38 288 VAL A O 1
ATOM 2249 N N . LEU A 1 289 ? 5.171 8.051 -14.799 1.00 92.31 289 LEU A N 1
ATOM 2250 C CA . LEU A 1 289 ? 4.388 7.030 -15.503 1.00 92.31 289 LEU A CA 1
ATOM 2251 C C . LEU A 1 289 ? 5.005 5.629 -15.398 1.00 92.31 289 LEU A C 1
ATOM 2253 O O . LEU A 1 289 ? 4.283 4.675 -15.126 1.00 92.31 289 LEU A O 1
ATOM 2257 N N . GLY A 1 290 ? 6.316 5.492 -15.612 1.00 90.25 290 GLY A N 1
ATOM 2258 C CA . GLY A 1 290 ? 6.993 4.202 -15.488 1.00 90.25 290 GLY A CA 1
ATOM 2259 C C . GLY A 1 290 ? 6.893 3.603 -14.101 1.00 90.25 290 GLY A C 1
ATOM 2260 O O . GLY A 1 290 ? 6.604 2.416 -13.992 1.00 90.25 290 GLY A O 1
ATOM 2261 N N . LEU A 1 291 ? 7.067 4.430 -13.065 1.00 90.62 291 LEU A N 1
ATOM 2262 C CA . LEU A 1 291 ? 6.899 3.977 -11.693 1.00 90.62 291 LEU A CA 1
ATOM 2263 C C . LEU A 1 291 ? 5.470 3.485 -11.460 1.00 90.62 291 LEU A C 1
ATOM 2265 O O . LEU A 1 291 ? 5.293 2.373 -10.995 1.00 90.62 291 LEU A O 1
ATOM 2269 N N . PHE A 1 292 ? 4.447 4.252 -11.846 1.00 94.94 292 PHE A N 1
ATOM 2270 C CA . PHE A 1 292 ? 3.064 3.791 -11.692 1.00 94.94 292 PHE A CA 1
ATOM 2271 C C . PHE A 1 292 ? 2.801 2.478 -12.435 1.00 94.94 292 PHE A C 1
ATOM 2273 O O . PHE A 1 292 ? 2.107 1.621 -11.906 1.00 94.94 292 PHE A O 1
ATOM 2280 N N . ILE A 1 293 ? 3.359 2.292 -13.636 1.00 96.06 293 ILE A N 1
ATOM 2281 C CA . ILE A 1 293 ? 3.242 1.020 -14.365 1.00 96.06 293 ILE A CA 1
ATOM 2282 C C . ILE A 1 293 ? 3.892 -0.124 -13.585 1.00 96.06 293 ILE A C 1
ATOM 2284 O O . ILE A 1 293 ? 3.294 -1.189 -13.511 1.00 96.06 293 ILE A O 1
ATOM 2288 N N . HIS A 1 294 ? 5.084 0.095 -13.034 1.00 93.94 294 HIS A N 1
ATOM 2289 C CA . HIS A 1 294 ? 5.810 -0.892 -12.239 1.00 93.94 294 HIS A CA 1
ATOM 2290 C C . HIS A 1 294 ? 5.029 -1.260 -10.967 1.00 93.94 294 HIS A C 1
ATOM 2292 O O . HIS A 1 294 ? 4.686 -2.416 -10.758 1.00 93.94 294 HIS A O 1
ATOM 2298 N N . GLU A 1 295 ? 4.649 -0.267 -10.169 1.00 94.06 295 GLU A N 1
ATOM 2299 C CA . GLU A 1 295 ? 3.991 -0.473 -8.876 1.00 94.06 295 GLU A CA 1
ATOM 2300 C C . GLU A 1 295 ? 2.584 -1.079 -9.012 1.00 94.06 295 GLU A C 1
ATOM 2302 O O . GLU A 1 295 ? 2.183 -1.957 -8.248 1.00 94.06 295 GLU A O 1
ATOM 2307 N N . LEU A 1 296 ? 1.823 -0.660 -10.030 1.00 96.75 296 LEU A N 1
ATOM 2308 C CA . LEU A 1 296 ? 0.521 -1.263 -10.333 1.00 96.75 296 LEU A CA 1
ATOM 2309 C C . LEU A 1 296 ? 0.651 -2.690 -10.869 1.00 96.75 296 LEU A C 1
ATOM 2311 O O . LEU A 1 296 ? -0.293 -3.472 -10.745 1.00 96.75 296 LEU A O 1
ATOM 2315 N N . ASP A 1 297 ? 1.799 -3.047 -11.445 1.00 96.38 297 ASP A N 1
ATOM 2316 C CA . ASP A 1 297 ? 2.040 -4.414 -11.883 1.00 96.38 297 ASP A CA 1
ATOM 2317 C C . ASP A 1 297 ? 2.096 -5.362 -10.685 1.00 96.38 297 ASP A C 1
ATOM 2319 O O . ASP A 1 297 ? 1.526 -6.442 -10.766 1.00 96.38 297 ASP A O 1
ATOM 2323 N N . HIS A 1 298 ? 2.629 -4.949 -9.531 1.00 94.38 298 HIS A N 1
ATOM 2324 C CA . HIS A 1 298 ? 2.554 -5.764 -8.312 1.00 94.38 298 HIS A CA 1
ATOM 2325 C C . HIS A 1 298 ? 1.115 -6.056 -7.880 1.00 94.38 298 HIS A C 1
ATOM 2327 O O . HIS A 1 298 ? 0.806 -7.183 -7.484 1.00 94.38 298 HIS A O 1
ATOM 2333 N N . ALA A 1 299 ? 0.201 -5.090 -8.022 1.00 95.62 299 ALA A N 1
ATOM 2334 C CA . ALA A 1 299 ? -1.217 -5.344 -7.776 1.00 95.62 299 ALA A CA 1
ATOM 2335 C C . ALA A 1 299 ? -1.754 -6.413 -8.742 1.00 95.62 299 ALA A C 1
ATOM 2337 O O . ALA A 1 299 ? -2.398 -7.373 -8.309 1.00 95.62 299 ALA A O 1
ATOM 2338 N N . TRP A 1 300 ? -1.432 -6.301 -10.033 1.00 96.19 300 TRP A N 1
ATOM 2339 C CA . TRP A 1 300 ? -1.847 -7.267 -11.052 1.00 96.19 300 TRP A CA 1
ATOM 2340 C C . TRP A 1 300 ? -1.261 -8.670 -10.829 1.00 96.19 300 TRP A C 1
ATOM 2342 O O . TRP A 1 300 ? -1.958 -9.674 -11.001 1.00 96.19 300 TRP A O 1
ATOM 2352 N N . GLN A 1 301 ? 0.007 -8.746 -10.427 1.00 94.31 301 GLN A N 1
ATOM 2353 C CA . GLN A 1 301 ? 0.719 -9.985 -10.122 1.00 94.31 301 GLN A CA 1
ATOM 2354 C C . GLN A 1 301 ? 0.065 -10.701 -8.936 1.00 94.31 301 GLN A C 1
ATOM 2356 O O . GLN A 1 301 ? -0.269 -11.883 -9.039 1.00 94.31 301 GLN A O 1
ATOM 2361 N N . LEU A 1 302 ? -0.199 -9.976 -7.841 1.00 92.38 302 LEU A N 1
ATOM 2362 C CA . LEU A 1 302 ? -0.894 -10.517 -6.669 1.00 92.38 302 LEU A CA 1
ATOM 2363 C C . LEU A 1 302 ? -2.306 -11.001 -7.022 1.00 92.38 302 LEU A C 1
ATOM 2365 O O . LEU A 1 302 ? -2.736 -12.044 -6.533 1.00 92.38 302 LEU A O 1
ATOM 2369 N N . ALA A 1 303 ? -3.009 -10.303 -7.921 1.00 93.75 303 ALA A N 1
ATOM 2370 C CA . ALA A 1 303 ? -4.360 -10.675 -8.341 1.00 93.75 303 ALA A CA 1
ATOM 2371 C C . ALA A 1 303 ? -4.453 -12.070 -8.983 1.00 93.75 303 ALA A C 1
ATOM 2373 O O . ALA A 1 303 ? -5.533 -12.659 -8.999 1.00 93.75 303 ALA A O 1
ATOM 2374 N N . GLN A 1 304 ? -3.352 -12.623 -9.503 1.00 92.94 304 GLN A N 1
ATOM 2375 C CA . GLN A 1 304 ? -3.359 -13.957 -10.115 1.00 92.94 304 GLN A CA 1
ATOM 2376 C C . GLN A 1 304 ? -3.601 -15.076 -9.085 1.00 92.94 304 GLN A C 1
ATOM 2378 O O . GLN A 1 304 ? -4.181 -16.122 -9.412 1.00 92.94 304 GLN A O 1
ATOM 2383 N N . ASP A 1 305 ? -3.176 -14.843 -7.843 1.00 90.00 305 ASP A N 1
ATOM 2384 C CA . ASP A 1 305 ? -3.168 -15.802 -6.734 1.00 90.00 305 ASP A CA 1
ATOM 2385 C C . ASP A 1 305 ? -4.049 -15.367 -5.547 1.00 90.00 305 ASP A C 1
ATOM 2387 O O . ASP A 1 305 ? -4.070 -16.028 -4.506 1.00 90.00 305 ASP A O 1
ATOM 2391 N N . PHE A 1 306 ? -4.792 -14.273 -5.720 1.00 91.75 306 PHE A N 1
ATOM 2392 C CA . PHE A 1 306 ? -5.699 -13.712 -4.727 1.00 91.75 306 PHE A CA 1
ATOM 2393 C C . PHE A 1 306 ? -7.050 -14.433 -4.723 1.00 91.75 306 PHE A C 1
ATOM 2395 O O . PHE A 1 306 ? -7.679 -14.587 -5.776 1.00 91.75 306 PHE A O 1
ATOM 2402 N N . ASP A 1 307 ? -7.505 -14.842 -3.541 1.00 90.50 307 ASP A N 1
ATOM 2403 C CA . ASP A 1 307 ? -8.845 -15.382 -3.327 1.00 90.50 307 ASP A CA 1
ATOM 2404 C C . ASP A 1 307 ? -9.794 -14.293 -2.807 1.00 90.50 307 ASP A C 1
ATOM 2406 O O . ASP A 1 307 ? -9.828 -13.972 -1.621 1.00 90.50 307 ASP A O 1
ATOM 2410 N N . ALA A 1 308 ? -10.572 -13.704 -3.716 1.00 87.62 308 ALA A N 1
ATOM 2411 C CA . ALA A 1 308 ? -11.540 -12.670 -3.359 1.00 87.62 308 ALA A CA 1
ATOM 2412 C C . ALA A 1 308 ? -12.733 -13.208 -2.547 1.00 87.62 308 ALA A C 1
ATOM 2414 O O . ALA A 1 308 ? -13.435 -12.411 -1.928 1.00 87.62 308 ALA A O 1
ATOM 2415 N N . ASP A 1 309 ? -12.954 -14.528 -2.540 1.00 87.69 309 ASP A N 1
ATOM 2416 C CA . ASP A 1 309 ? -14.046 -15.156 -1.794 1.00 87.69 309 ASP A CA 1
ATOM 2417 C C . ASP A 1 309 ? -13.652 -15.444 -0.327 1.00 87.69 309 ASP A C 1
ATOM 2419 O O . ASP A 1 309 ? -14.525 -15.732 0.495 1.00 87.69 309 ASP A O 1
ATOM 2423 N N . ASP A 1 310 ? -12.360 -15.340 0.023 1.00 87.69 310 ASP A N 1
ATOM 2424 C CA . ASP A 1 310 ? -11.829 -15.573 1.376 1.00 87.69 310 ASP A CA 1
ATOM 2425 C C . ASP A 1 310 ? -10.857 -14.461 1.816 1.00 87.69 310 ASP A C 1
ATOM 2427 O O . ASP A 1 310 ? -9.668 -14.670 2.085 1.00 87.69 310 ASP A O 1
ATOM 2431 N N . LEU A 1 311 ? -11.391 -13.237 1.908 1.00 83.44 311 LEU A N 1
ATOM 2432 C CA . LEU A 1 311 ? -10.630 -12.055 2.325 1.00 83.44 311 LEU A CA 1
ATOM 2433 C C . LEU A 1 311 ? -9.998 -12.210 3.713 1.00 83.44 311 LEU A C 1
ATOM 2435 O O . LEU A 1 311 ? -8.906 -11.699 3.936 1.00 83.44 311 LEU A O 1
ATOM 2439 N N . ALA A 1 312 ? -10.636 -12.938 4.633 1.00 81.69 312 ALA A N 1
ATOM 2440 C CA . ALA A 1 312 ? -10.094 -13.167 5.971 1.00 81.69 312 ALA A CA 1
ATOM 2441 C C . ALA A 1 312 ? -8.788 -13.981 5.925 1.00 81.69 312 ALA A C 1
ATOM 2443 O O . ALA A 1 312 ? -7.839 -13.692 6.661 1.00 81.69 312 ALA A O 1
ATOM 2444 N N . VAL A 1 313 ? -8.709 -14.989 5.048 1.00 85.12 313 VAL A N 1
ATOM 2445 C CA . VAL A 1 313 ? -7.470 -15.745 4.822 1.00 85.12 313 VAL A CA 1
ATOM 2446 C C . VAL A 1 313 ? -6.431 -14.904 4.092 1.00 85.12 313 VAL A C 1
ATOM 2448 O O . VAL A 1 313 ? -5.258 -14.949 4.474 1.00 85.12 313 VAL A O 1
ATOM 2451 N N . GLU A 1 314 ? -6.829 -14.127 3.081 1.00 86.94 314 GLU A N 1
ATOM 2452 C CA . GLU A 1 314 ? -5.900 -13.220 2.398 1.00 86.94 314 GLU A CA 1
ATOM 2453 C C . GLU A 1 314 ? -5.320 -12.189 3.374 1.00 86.94 314 GLU A C 1
ATOM 2455 O O . GLU A 1 314 ? -4.106 -12.007 3.397 1.00 86.94 314 GLU A O 1
ATOM 2460 N N . ASN A 1 315 ? -6.128 -11.603 4.264 1.00 84.44 315 ASN A N 1
ATOM 2461 C CA . ASN A 1 315 ? -5.679 -10.593 5.226 1.00 84.44 315 ASN A CA 1
ATOM 2462 C C . ASN A 1 315 ? -4.599 -11.132 6.194 1.00 84.44 315 ASN A C 1
ATOM 2464 O O . ASN A 1 315 ? -3.598 -10.471 6.494 1.00 84.44 315 ASN A O 1
ATOM 2468 N N . LYS A 1 316 ? -4.734 -12.407 6.582 1.00 82.75 316 LYS A N 1
ATOM 2469 C CA . LYS A 1 316 ? -3.782 -13.150 7.431 1.00 82.75 316 LYS A CA 1
ATOM 2470 C C . LYS A 1 316 ? -2.582 -13.712 6.669 1.00 82.75 316 LYS A C 1
ATOM 2472 O O . LYS A 1 316 ? -1.650 -14.241 7.283 1.00 82.75 316 LYS A O 1
ATOM 2477 N N . ARG A 1 317 ? -2.578 -13.655 5.334 1.00 80.69 317 ARG A N 1
ATOM 2478 C CA . ARG A 1 317 ? -1.528 -14.272 4.519 1.00 80.69 317 ARG A CA 1
ATOM 2479 C C . ARG A 1 317 ? -0.207 -13.533 4.726 1.00 80.69 317 ARG A C 1
ATOM 2481 O O . ARG A 1 317 ? -0.068 -12.364 4.392 1.00 80.69 317 ARG A O 1
ATOM 2488 N N . LEU A 1 318 ? 0.789 -14.249 5.239 1.00 73.56 318 LEU A N 1
ATOM 2489 C CA . LEU A 1 318 ? 2.179 -13.779 5.358 1.00 73.56 318 LEU A CA 1
ATOM 2490 C C . LEU A 1 318 ? 3.145 -14.567 4.465 1.00 73.56 318 LEU A C 1
ATOM 2492 O O . LEU A 1 318 ? 4.318 -14.232 4.365 1.00 73.56 318 LEU A O 1
ATOM 2496 N N . HIS A 1 319 ? 2.661 -15.637 3.842 1.00 73.50 319 HIS A N 1
ATOM 2497 C CA . HIS A 1 319 ? 3.455 -16.543 3.025 1.00 73.50 319 HIS A CA 1
ATOM 2498 C C . HIS A 1 319 ? 2.851 -16.571 1.631 1.00 73.50 319 HIS A C 1
ATOM 2500 O O . HIS A 1 319 ? 1.687 -16.941 1.471 1.00 73.50 319 HIS A O 1
ATOM 2506 N N . PHE A 1 320 ? 3.646 -16.182 0.641 1.00 75.81 320 PHE A N 1
ATOM 2507 C CA . PHE A 1 320 ? 3.243 -16.175 -0.760 1.00 75.81 320 PHE A CA 1
ATOM 2508 C C . PHE A 1 320 ? 3.966 -17.324 -1.462 1.00 75.81 320 PHE A C 1
ATOM 2510 O O . PHE A 1 320 ? 5.131 -17.178 -1.848 1.00 75.81 320 PHE A O 1
ATOM 2517 N N . PRO A 1 321 ? 3.333 -18.508 -1.558 1.00 73.94 321 PRO A N 1
ATOM 2518 C CA . PRO A 1 321 ? 3.966 -19.666 -2.165 1.00 73.94 321 PRO A CA 1
ATOM 2519 C C . PRO A 1 321 ? 4.166 -19.453 -3.667 1.00 73.94 321 PRO A C 1
ATOM 2521 O O . PRO A 1 321 ? 3.677 -18.498 -4.269 1.00 73.94 321 PRO A O 1
ATOM 2524 N N . HIS A 1 322 ? 4.872 -20.390 -4.295 1.00 83.25 322 HIS A N 1
ATOM 2525 C CA . HIS A 1 322 ? 4.920 -20.471 -5.748 1.00 83.25 322 HIS A CA 1
ATOM 2526 C C . HIS A 1 322 ? 3.496 -20.641 -6.309 1.00 83.25 322 HIS A C 1
ATOM 2528 O O . HIS A 1 322 ? 2.872 -21.683 -6.093 1.00 83.25 322 HIS A O 1
ATOM 2534 N N . GLY A 1 323 ? 2.990 -19.612 -6.990 1.00 87.19 323 GLY A N 1
ATOM 2535 C CA . GLY A 1 323 ? 1.602 -19.500 -7.438 1.00 87.19 323 GLY A CA 1
ATOM 2536 C C . GLY A 1 323 ? 1.448 -19.516 -8.960 1.00 87.19 323 GLY A C 1
ATOM 2537 O O . GLY A 1 323 ? 2.369 -19.869 -9.705 1.00 87.19 323 GLY A O 1
ATOM 2538 N N . LYS A 1 324 ? 0.263 -19.136 -9.441 1.00 92.12 324 LYS A N 1
ATOM 2539 C CA . LYS A 1 324 ? -0.076 -19.008 -10.864 1.00 92.12 324 LYS A CA 1
ATOM 2540 C C . LYS A 1 324 ? 0.801 -17.973 -11.552 1.00 92.12 324 LYS A C 1
ATOM 2542 O O . LYS A 1 324 ? 1.271 -18.247 -12.659 1.00 92.12 324 LYS A O 1
ATOM 2547 N N . PHE A 1 325 ? 1.039 -16.820 -10.918 1.00 92.50 325 PHE A N 1
ATOM 2548 C CA . PHE A 1 325 ? 1.880 -15.780 -11.512 1.00 92.50 325 PHE A CA 1
ATOM 2549 C C . PHE A 1 325 ? 3.293 -16.309 -11.771 1.00 92.50 325 PHE A C 1
ATOM 2551 O O . PHE A 1 325 ? 3.756 -16.306 -12.912 1.00 92.50 325 PHE A O 1
ATOM 2558 N N . THR A 1 326 ? 3.956 -16.841 -10.746 1.00 89.69 326 THR A N 1
ATOM 2559 C CA . THR A 1 326 ? 5.345 -17.297 -10.875 1.00 89.69 326 THR A CA 1
ATOM 2560 C C . THR A 1 326 ? 5.478 -18.541 -11.757 1.00 89.69 326 THR A C 1
ATOM 2562 O O . THR A 1 326 ? 6.406 -18.599 -12.564 1.00 89.69 326 THR A O 1
ATOM 2565 N N . SER A 1 327 ? 4.488 -19.443 -11.753 1.00 91.88 327 SER A N 1
ATOM 2566 C CA . SER A 1 327 ? 4.411 -20.556 -12.718 1.00 91.88 327 SER A CA 1
ATOM 2567 C C . SER A 1 327 ? 4.364 -20.067 -14.171 1.00 91.88 327 SER A C 1
ATOM 2569 O O . SER A 1 327 ? 4.949 -20.677 -15.066 1.00 91.88 327 SER A O 1
ATOM 2571 N N . SER A 1 328 ? 3.684 -18.945 -14.439 1.00 93.12 328 SER A N 1
ATOM 2572 C CA . SER A 1 328 ? 3.602 -18.384 -15.795 1.00 93.12 328 SER A CA 1
ATOM 2573 C C . SER A 1 328 ? 4.956 -17.887 -16.322 1.00 93.12 328 SER A C 1
ATOM 2575 O O . SER A 1 328 ? 5.163 -17.803 -17.538 1.00 93.12 328 SER A O 1
ATOM 2577 N N . LEU A 1 329 ? 5.898 -17.605 -15.416 1.00 93.56 329 LEU A N 1
ATOM 2578 C CA . LEU A 1 329 ? 7.214 -17.068 -15.737 1.00 93.56 329 LEU A CA 1
ATOM 2579 C C . LEU A 1 329 ? 8.276 -18.144 -16.000 1.00 93.56 329 LEU A C 1
ATOM 2581 O O . LEU A 1 329 ? 9.348 -17.821 -16.522 1.00 93.56 329 LEU A O 1
ATOM 2585 N N . GLU A 1 330 ? 7.978 -19.421 -15.749 1.00 92.19 330 GLU A N 1
ATOM 2586 C CA . GLU A 1 330 ? 8.910 -20.530 -16.000 1.00 92.19 330 GLU A CA 1
ATOM 2587 C C . GLU A 1 330 ? 9.377 -20.579 -17.463 1.00 92.19 330 GLU A C 1
ATOM 2589 O O . GLU A 1 330 ? 10.563 -20.738 -17.760 1.00 92.19 330 GLU A O 1
ATOM 2594 N N . GLY A 1 331 ? 8.460 -20.326 -18.405 1.00 91.94 331 GLY A N 1
ATOM 2595 C CA . GLY A 1 331 ? 8.762 -20.269 -19.840 1.00 91.94 331 GLY A CA 1
ATOM 2596 C C . GLY A 1 331 ? 9.730 -19.149 -20.246 1.00 91.94 331 GLY A C 1
ATOM 2597 O O . GLY A 1 331 ? 10.288 -19.186 -21.345 1.00 91.94 331 GLY A O 1
ATOM 2598 N N . TYR A 1 332 ? 9.958 -18.172 -19.366 1.00 91.31 332 TYR A N 1
ATOM 2599 C CA . TYR A 1 332 ? 10.893 -17.064 -19.566 1.00 91.31 332 TYR A CA 1
ATOM 2600 C C . TYR A 1 332 ? 12.259 -17.310 -18.908 1.00 91.31 332 TYR A C 1
ATOM 2602 O O . TYR A 1 332 ? 13.179 -16.505 -19.084 1.00 91.31 332 TYR A O 1
ATOM 2610 N N . GLY A 1 333 ? 12.428 -18.458 -18.244 1.00 92.38 333 GLY A N 1
ATOM 2611 C CA . GLY A 1 333 ? 13.679 -18.894 -17.628 1.00 92.38 333 GLY A CA 1
ATOM 2612 C C . GLY A 1 333 ? 13.727 -18.714 -16.115 1.00 92.38 333 GLY A C 1
ATOM 2613 O O . GLY A 1 333 ? 14.813 -18.827 -15.557 1.00 92.38 333 GLY A O 1
ATOM 2614 N N . TRP A 1 334 ? 12.602 -18.423 -15.462 1.00 93.50 334 TRP A N 1
ATOM 2615 C CA . TRP A 1 334 ? 12.516 -18.432 -14.004 1.00 93.50 334 TRP A CA 1
ATOM 2616 C C . TRP A 1 334 ? 12.313 -19.852 -13.472 1.00 93.50 334 TRP A C 1
ATOM 2618 O O . TRP A 1 334 ? 11.623 -20.659 -14.088 1.00 93.50 334 TRP A O 1
ATOM 2628 N N . ALA A 1 335 ? 12.905 -20.163 -12.324 1.00 92.31 335 ALA A N 1
ATOM 2629 C CA . ALA A 1 335 ? 12.682 -21.421 -11.621 1.00 92.31 335 ALA A CA 1
ATOM 2630 C C . ALA A 1 335 ? 12.663 -21.176 -10.111 1.00 92.31 335 ALA A C 1
ATOM 2632 O O . ALA A 1 335 ? 13.535 -20.486 -9.587 1.00 92.31 335 ALA A O 1
ATOM 2633 N N . ALA A 1 336 ? 11.674 -21.729 -9.410 1.00 89.38 336 ALA A N 1
ATOM 2634 C CA . ALA A 1 336 ? 11.645 -21.702 -7.951 1.00 89.38 336 ALA A CA 1
ATOM 2635 C C . ALA A 1 336 ? 12.629 -22.730 -7.374 1.00 89.38 336 ALA A C 1
ATOM 2637 O O . ALA A 1 336 ? 12.664 -23.873 -7.831 1.00 89.38 336 ALA A O 1
ATOM 2638 N N . ASP A 1 337 ? 13.380 -22.354 -6.336 1.00 84.44 337 ASP A N 1
ATOM 2639 C CA . ASP A 1 337 ? 14.181 -23.280 -5.534 1.00 84.44 337 ASP A CA 1
ATOM 2640 C C . ASP A 1 337 ? 13.242 -24.105 -4.638 1.00 84.44 337 ASP A C 1
ATOM 2642 O O . ASP A 1 337 ? 12.718 -23.581 -3.645 1.00 84.44 337 ASP A O 1
ATOM 2646 N N . PRO A 1 338 ? 13.065 -25.413 -4.894 1.00 71.06 338 PRO A N 1
ATOM 2647 C CA . PRO A 1 338 ? 12.137 -26.234 -4.126 1.00 71.06 338 PRO A CA 1
ATOM 2648 C C . PRO A 1 338 ? 12.520 -26.350 -2.643 1.00 71.06 338 PRO A C 1
ATOM 2650 O O . PRO A 1 338 ? 11.674 -26.674 -1.814 1.00 71.06 338 PRO A O 1
ATOM 2653 N N . LYS A 1 339 ? 13.790 -26.101 -2.287 1.00 71.75 339 LYS A N 1
ATOM 2654 C CA . LYS A 1 339 ? 14.289 -26.186 -0.903 1.00 71.75 339 LYS A CA 1
ATOM 2655 C C . LYS A 1 339 ? 13.980 -24.942 -0.079 1.00 71.75 339 LYS A C 1
ATOM 2657 O O . LYS A 1 339 ? 14.072 -24.994 1.145 1.00 71.75 339 LYS A O 1
ATOM 2662 N N . SER A 1 340 ? 13.638 -23.842 -0.739 1.00 72.00 340 SER A N 1
ATOM 2663 C CA . SER A 1 340 ? 13.246 -22.591 -0.090 1.00 72.00 340 SER A CA 1
ATOM 2664 C C . SER A 1 340 ? 11.776 -22.570 0.340 1.00 72.00 340 SER A C 1
ATOM 2666 O O . SER A 1 340 ? 11.374 -21.676 1.072 1.00 72.00 340 SER A O 1
ATOM 2668 N N . MET A 1 341 ? 10.994 -23.579 -0.057 1.00 59.59 341 MET A N 1
ATOM 2669 C CA . MET A 1 341 ? 9.561 -23.703 0.238 1.00 59.59 341 MET A CA 1
ATOM 2670 C C . MET A 1 341 ? 9.276 -24.337 1.613 1.00 59.59 341 MET A C 1
ATOM 2672 O O . MET A 1 341 ? 8.272 -25.022 1.779 1.00 59.59 341 MET A O 1
ATOM 2676 N N . GLY A 1 342 ? 10.199 -24.201 2.571 1.00 52.25 342 GLY A N 1
ATOM 2677 C CA . GLY A 1 342 ? 10.107 -24.846 3.882 1.00 52.25 342 GLY A CA 1
ATOM 2678 C C . GLY A 1 342 ? 9.036 -24.229 4.786 1.00 52.25 342 GLY A C 1
ATOM 2679 O O . GLY A 1 342 ? 8.904 -2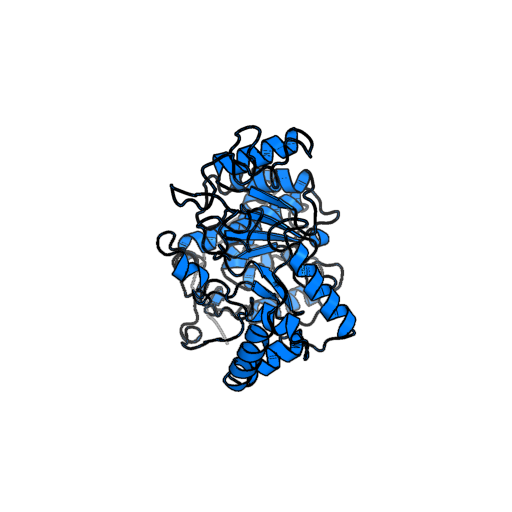3.011 4.851 1.00 52.25 342 GLY A O 1
ATOM 2680 N N . ASP A 1 343 ? 8.316 -25.085 5.513 1.00 50.69 343 ASP A N 1
ATOM 2681 C CA . ASP A 1 343 ? 7.257 -24.700 6.448 1.00 50.69 343 AS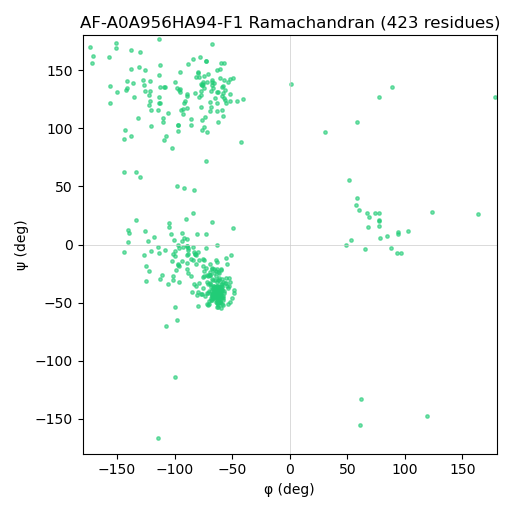P A CA 1
ATOM 2682 C C . ASP A 1 343 ? 7.802 -24.092 7.753 1.00 50.69 343 ASP A C 1
ATOM 2684 O O . ASP A 1 343 ? 8.782 -24.587 8.320 1.00 50.69 343 ASP A O 1
ATOM 2688 N N . GLY A 1 344 ? 7.075 -23.111 8.307 1.00 53.41 344 GLY A N 1
ATOM 2689 C CA . GLY A 1 344 ? 7.032 -22.914 9.761 1.00 53.41 344 GLY A CA 1
ATOM 2690 C C . GLY A 1 344 ? 7.431 -21.552 10.324 1.00 53.41 344 GLY A C 1
ATOM 2691 O O . GLY A 1 344 ? 7.866 -21.508 11.474 1.00 53.41 344 GLY A O 1
ATOM 2692 N N . TYR A 1 345 ? 7.272 -20.446 9.594 1.00 51.91 345 TYR A N 1
ATOM 2693 C CA . TYR A 1 345 ? 7.380 -19.133 10.230 1.00 51.91 345 TYR A CA 1
ATOM 2694 C C . TYR A 1 345 ? 6.030 -18.724 10.824 1.00 51.91 345 TYR A C 1
ATOM 2696 O O . TYR A 1 345 ? 5.074 -18.442 10.106 1.00 51.91 345 TYR A O 1
ATOM 2704 N N . GLN A 1 346 ? 5.927 -18.753 12.151 1.00 55.22 346 GLN A N 1
ATOM 2705 C CA . GLN A 1 346 ? 4.742 -18.305 12.875 1.00 55.22 346 GLN A CA 1
ATOM 2706 C C . GLN A 1 346 ? 5.157 -17.183 13.810 1.00 55.22 346 GLN A C 1
ATOM 2708 O O . GLN A 1 346 ? 5.731 -17.447 14.864 1.00 55.22 346 GLN A O 1
ATOM 2713 N N . HIS A 1 347 ? 4.867 -15.951 13.403 1.00 64.88 347 HIS A N 1
ATOM 2714 C CA . HIS A 1 347 ? 4.835 -14.840 14.334 1.00 64.88 347 HIS A CA 1
ATOM 2715 C C . HIS A 1 347 ? 3.452 -14.694 14.932 1.00 64.88 347 HIS A C 1
ATOM 2717 O O . HIS A 1 347 ? 2.464 -14.662 14.196 1.00 64.88 347 HIS A O 1
ATOM 2723 N N . VAL A 1 348 ? 3.395 -14.618 16.260 1.00 67.56 348 VAL A N 1
ATOM 2724 C CA . VAL A 1 348 ? 2.123 -14.541 16.989 1.00 67.56 348 VAL A CA 1
ATOM 2725 C C . VAL A 1 348 ? 1.871 -13.135 17.519 1.00 67.56 348 VAL A C 1
ATOM 2727 O O . VAL A 1 348 ? 0.721 -12.717 17.551 1.00 67.56 348 VAL A O 1
ATOM 2730 N N . LEU A 1 349 ? 2.917 -12.400 17.921 1.00 74.62 349 LEU A N 1
ATOM 2731 C CA . LEU A 1 349 ? 2.739 -11.071 18.516 1.00 74.62 349 LEU A CA 1
ATOM 2732 C C . LEU A 1 349 ? 2.885 -9.896 17.558 1.00 74.62 349 LEU A C 1
ATOM 2734 O O . LEU A 1 349 ? 2.275 -8.862 17.800 1.00 74.62 349 LEU A O 1
ATOM 2738 N N . TYR A 1 350 ? 3.733 -9.995 16.539 1.00 73.50 350 TYR A N 1
ATOM 2739 C CA . TYR A 1 350 ? 3.984 -8.878 15.632 1.00 73.50 350 TYR A CA 1
ATOM 2740 C C . TYR A 1 350 ? 4.129 -9.373 14.206 1.00 73.50 350 TYR A C 1
ATOM 2742 O O . TYR A 1 350 ? 4.731 -10.414 13.957 1.00 73.50 350 TYR A O 1
ATOM 2750 N N . TRP A 1 351 ? 3.574 -8.618 13.265 1.00 72.69 351 TRP A N 1
ATOM 2751 C CA . TRP A 1 351 ? 3.649 -8.922 11.842 1.00 72.69 351 TRP A CA 1
ATOM 2752 C C . TRP A 1 351 ? 4.568 -7.928 11.153 1.00 72.69 351 TRP A C 1
ATOM 2754 O O . TRP A 1 351 ? 4.119 -6.868 10.703 1.00 72.69 351 TRP A O 1
ATOM 2764 N N . PRO A 1 352 ? 5.870 -8.238 11.084 1.00 64.75 352 PRO A N 1
ATOM 2765 C CA . PRO A 1 352 ? 6.777 -7.394 10.352 1.00 64.75 352 PRO A CA 1
ATOM 2766 C C . PRO A 1 352 ? 6.564 -7.622 8.857 1.00 64.75 352 PRO A C 1
ATOM 2768 O O . PRO A 1 352 ? 6.344 -8.735 8.373 1.00 64.75 352 PRO A O 1
ATOM 2771 N N . HIS A 1 353 ? 6.612 -6.526 8.125 1.00 65.56 353 HIS A N 1
ATOM 2772 C CA . HIS A 1 353 ? 6.222 -6.490 6.732 1.00 65.56 353 HIS A CA 1
ATOM 2773 C C . HIS A 1 353 ? 7.146 -7.308 5.820 1.00 65.56 353 HIS A C 1
ATOM 2775 O O . HIS A 1 353 ? 6.688 -8.109 5.003 1.00 65.56 353 HIS A O 1
ATOM 2781 N N . PHE A 1 354 ? 8.459 -7.151 6.000 1.00 58.88 354 PHE A N 1
ATOM 2782 C CA . PHE A 1 354 ? 9.457 -7.705 5.085 1.00 58.88 354 PHE A CA 1
ATOM 2783 C C . PHE A 1 354 ? 9.911 -9.135 5.434 1.00 58.88 354 PHE A C 1
ATOM 2785 O O . PHE A 1 354 ? 10.789 -9.675 4.762 1.00 58.88 354 PHE A O 1
ATOM 2792 N N . TYR A 1 355 ? 9.320 -9.784 6.445 1.00 55.69 355 TYR A N 1
ATOM 2793 C CA . TYR A 1 355 ? 9.586 -11.204 6.734 1.00 55.69 355 TYR A CA 1
ATOM 2794 C C . TYR A 1 355 ? 8.591 -12.156 6.070 1.00 55.69 355 TYR A C 1
ATOM 2796 O O . TYR A 1 355 ? 8.601 -13.353 6.371 1.00 55.69 355 TYR A O 1
ATOM 2804 N N . SER A 1 356 ? 7.744 -11.663 5.158 1.00 60.12 356 SER A N 1
ATOM 2805 C CA . SER A 1 356 ? 6.985 -12.569 4.302 1.00 60.12 356 SER A CA 1
ATOM 2806 C C . SER A 1 356 ? 7.962 -13.501 3.585 1.00 60.12 356 SER A C 1
ATOM 2808 O O . SER A 1 356 ? 8.922 -13.064 2.946 1.00 60.12 356 SER A O 1
ATOM 2810 N N . THR A 1 357 ? 7.794 -14.810 3.770 1.00 61.28 357 THR A N 1
ATOM 2811 C CA . THR A 1 357 ? 8.681 -15.766 3.111 1.00 61.28 357 THR A CA 1
ATOM 2812 C C . THR A 1 357 ? 8.057 -16.157 1.780 1.00 61.28 357 THR A C 1
ATOM 2814 O O . THR A 1 357 ? 6.918 -16.622 1.700 1.00 61.28 357 THR A O 1
ATOM 2817 N N . ALA A 1 358 ? 8.816 -15.911 0.717 1.00 68.44 358 ALA A N 1
ATOM 2818 C CA . ALA A 1 358 ? 8.534 -16.378 -0.627 1.00 68.44 358 ALA A CA 1
ATOM 2819 C C . ALA A 1 358 ? 9.607 -17.401 -1.023 1.00 68.44 358 ALA A C 1
ATOM 2821 O O . ALA A 1 358 ? 10.737 -17.343 -0.514 1.00 68.44 358 ALA A O 1
ATOM 2822 N N . PRO A 1 359 ? 9.299 -18.326 -1.947 1.00 77.88 359 PRO A N 1
ATOM 2823 C CA . PRO A 1 359 ? 10.323 -19.156 -2.551 1.00 77.88 359 PRO A CA 1
ATOM 2824 C C . PRO A 1 359 ? 11.455 -18.286 -3.102 1.00 77.88 359 PRO A C 1
ATOM 2826 O O . PRO A 1 359 ? 11.232 -17.210 -3.655 1.00 77.88 359 PRO A O 1
ATOM 2829 N N . ARG A 1 360 ? 12.687 -18.761 -2.966 1.00 84.56 360 ARG A N 1
ATOM 2830 C CA . ARG A 1 360 ? 13.821 -18.219 -3.709 1.00 84.56 360 ARG A CA 1
ATOM 2831 C C . ARG A 1 360 ? 13.675 -18.626 -5.165 1.00 84.56 360 ARG A C 1
ATOM 2833 O O . ARG A 1 360 ? 13.193 -19.717 -5.458 1.00 84.56 360 ARG A O 1
ATOM 2840 N N . TYR A 1 361 ? 14.129 -17.762 -6.059 1.00 88.38 361 TYR A N 1
ATOM 2841 C CA . TYR A 1 361 ? 14.054 -17.987 -7.493 1.00 88.38 361 TYR A CA 1
ATOM 2842 C C . TYR A 1 361 ? 15.427 -17.855 -8.139 1.00 88.38 361 TYR A C 1
ATOM 2844 O O . TYR A 1 361 ? 16.263 -17.071 -7.692 1.00 88.38 361 TYR A O 1
ATOM 2852 N N . GLU A 1 362 ? 15.626 -18.598 -9.217 1.00 92.06 362 GLU A N 1
ATOM 2853 C CA . GLU A 1 362 ? 16.751 -18.472 -10.134 1.00 92.06 362 GLU A CA 1
ATOM 2854 C C . GLU A 1 362 ? 16.243 -17.988 -11.492 1.00 92.06 362 GLU A C 1
ATOM 2856 O O . GLU A 1 362 ? 15.156 -18.369 -11.934 1.00 92.06 362 GLU A O 1
ATOM 2861 N N . TYR A 1 363 ? 17.051 -17.179 -12.175 1.00 91.69 363 TYR A N 1
ATOM 2862 C CA . TYR A 1 363 ? 16.807 -16.771 -13.552 1.00 91.69 363 TYR A CA 1
ATOM 2863 C C . TYR A 1 363 ? 17.902 -17.333 -14.452 1.00 91.69 363 TYR A C 1
ATOM 2865 O O . TYR A 1 363 ? 19.066 -16.947 -14.341 1.00 91.69 363 TYR A O 1
ATOM 2873 N N . ARG A 1 364 ? 17.515 -18.223 -15.371 1.00 91.12 364 ARG A N 1
ATOM 2874 C CA . ARG A 1 364 ? 18.399 -18.926 -16.315 1.00 91.12 364 ARG A CA 1
ATOM 2875 C C . ARG A 1 364 ? 19.576 -19.605 -15.608 1.00 91.12 364 ARG A C 1
ATOM 2877 O O . ARG A 1 364 ? 20.727 -19.357 -15.959 1.00 91.12 364 ARG A O 1
ATOM 2884 N N . ASP A 1 365 ? 19.251 -20.452 -14.631 1.00 91.06 365 ASP A N 1
ATOM 2885 C CA . ASP A 1 365 ? 20.206 -21.244 -13.840 1.00 91.06 365 ASP A CA 1
ATOM 2886 C C . ASP A 1 365 ? 21.218 -20.381 -13.058 1.00 91.06 365 ASP A C 1
ATOM 2888 O O . ASP A 1 365 ? 22.378 -20.755 -12.880 1.00 91.06 365 ASP A O 1
ATOM 2892 N N . SER A 1 366 ? 20.822 -19.170 -12.663 1.00 90.69 366 SER A N 1
ATOM 2893 C CA . SER A 1 366 ? 21.659 -18.250 -11.891 1.00 90.69 366 SER A CA 1
ATOM 2894 C C . SER A 1 366 ? 20.825 -17.519 -10.848 1.00 90.69 366 SER A C 1
ATOM 2896 O O . SER A 1 366 ? 19.724 -17.030 -11.120 1.00 90.69 366 SER A O 1
ATOM 2898 N N . THR A 1 367 ? 21.364 -17.452 -9.639 1.00 89.06 367 THR A N 1
ATOM 2899 C CA . THR A 1 367 ? 20.741 -16.789 -8.496 1.00 89.06 367 THR A CA 1
ATOM 2900 C C . THR A 1 367 ? 20.799 -15.263 -8.642 1.00 89.06 367 THR A C 1
ATOM 2902 O O . THR A 1 367 ? 21.688 -14.737 -9.320 1.00 89.06 367 THR A O 1
ATOM 2905 N N . PRO A 1 368 ? 19.913 -14.513 -7.962 1.00 84.81 368 PRO A N 1
ATOM 2906 C CA . PRO A 1 368 ? 19.995 -13.055 -7.907 1.00 84.81 368 PRO A CA 1
ATOM 2907 C C . PRO A 1 368 ? 21.370 -12.533 -7.462 1.00 84.81 368 PRO A C 1
ATOM 2909 O O . PRO A 1 368 ? 21.846 -11.529 -7.985 1.00 84.81 368 PRO A O 1
ATOM 2912 N N . ALA A 1 369 ? 22.040 -13.237 -6.542 1.00 85.31 369 ALA A N 1
ATOM 2913 C CA . ALA A 1 369 ? 23.372 -12.869 -6.061 1.00 85.31 369 ALA A CA 1
ATOM 2914 C C . ALA A 1 369 ? 24.449 -13.002 -7.152 1.00 85.31 369 ALA A C 1
ATOM 2916 O O . ALA A 1 369 ? 25.269 -12.104 -7.318 1.00 85.31 369 ALA A O 1
ATOM 2917 N N . GLU A 1 370 ? 24.420 -14.085 -7.933 1.00 89.75 370 GLU A N 1
ATOM 2918 C CA . GLU A 1 370 ? 25.346 -14.275 -9.060 1.00 89.75 370 GLU A CA 1
ATOM 2919 C C . GLU A 1 370 ? 25.099 -13.248 -10.174 1.00 89.75 370 GLU A C 1
ATOM 2921 O O . GLU A 1 370 ? 26.043 -12.744 -10.784 1.00 89.75 370 GLU A O 1
ATOM 2926 N N . TRP A 1 371 ? 23.834 -12.893 -10.429 1.00 88.50 371 TRP A N 1
ATOM 2927 C CA . TRP A 1 371 ? 23.498 -11.814 -11.359 1.00 88.50 371 TRP A CA 1
ATOM 2928 C C . TRP A 1 371 ? 24.010 -10.455 -10.880 1.00 88.50 371 TRP A C 1
ATOM 2930 O O . TRP A 1 371 ? 24.547 -9.702 -11.695 1.00 88.50 371 TRP A O 1
ATOM 2940 N N . ALA A 1 372 ? 23.882 -10.150 -9.586 1.00 84.88 372 ALA A N 1
ATOM 2941 C CA . ALA A 1 372 ? 24.411 -8.923 -8.996 1.00 84.88 372 ALA A CA 1
ATOM 2942 C C . ALA A 1 372 ? 25.939 -8.832 -9.150 1.00 84.88 372 ALA A C 1
ATOM 2944 O O . ALA A 1 372 ? 26.431 -7.847 -9.697 1.00 84.88 372 ALA A O 1
ATOM 2945 N N . GLU A 1 373 ? 26.678 -9.891 -8.799 1.00 87.88 373 GLU A N 1
ATOM 2946 C CA . GLU A 1 373 ? 28.142 -9.951 -8.961 1.00 87.88 373 GLU A CA 1
ATOM 2947 C C . GLU A 1 373 ? 28.568 -9.773 -10.432 1.00 87.88 373 GLU A C 1
ATOM 2949 O O . GLU A 1 373 ? 29.540 -9.075 -10.752 1.00 87.88 373 GLU A O 1
ATOM 2954 N N . TRP A 1 374 ? 27.816 -10.366 -11.365 1.00 88.38 374 TRP A N 1
ATOM 2955 C CA . TRP A 1 374 ? 28.066 -10.188 -12.794 1.00 88.38 374 TRP A CA 1
ATOM 2956 C C . TRP A 1 374 ? 27.872 -8.734 -13.243 1.00 88.38 374 TRP A C 1
ATOM 2958 O O . TRP A 1 374 ? 28.683 -8.223 -14.020 1.00 88.38 374 TRP A O 1
ATOM 2968 N N . PHE A 1 375 ? 26.830 -8.054 -12.760 1.00 84.88 375 PHE A N 1
ATOM 2969 C CA . PHE A 1 375 ? 26.614 -6.639 -13.059 1.00 84.88 375 PHE A CA 1
ATOM 2970 C C . PHE A 1 375 ? 27.697 -5.744 -12.458 1.00 84.88 375 PHE A C 1
ATOM 2972 O O . PHE A 1 375 ? 28.209 -4.896 -13.184 1.00 84.88 375 PHE A O 1
ATOM 2979 N N . GLU A 1 376 ? 28.098 -5.973 -11.205 1.00 86.00 376 GLU A N 1
ATOM 2980 C CA . GLU A 1 376 ? 29.203 -5.246 -10.559 1.00 86.00 376 GLU A CA 1
ATOM 2981 C C . GLU A 1 376 ? 30.501 -5.378 -11.364 1.00 86.00 376 GLU A C 1
ATOM 2983 O O . GLU A 1 376 ? 31.211 -4.398 -11.593 1.00 86.00 376 GLU A O 1
ATOM 2988 N N . THR A 1 377 ? 30.782 -6.581 -11.874 1.00 88.94 377 THR A N 1
ATOM 2989 C CA . THR A 1 377 ? 31.939 -6.820 -12.746 1.00 88.94 377 THR A CA 1
ATOM 2990 C C . THR A 1 377 ? 31.838 -6.007 -14.039 1.00 88.94 377 THR A C 1
ATOM 2992 O O . THR A 1 377 ? 32.796 -5.341 -14.432 1.00 88.94 377 THR A O 1
ATOM 2995 N N . LEU A 1 378 ? 30.679 -6.022 -14.706 1.00 84.88 378 LEU A N 1
ATOM 2996 C CA . LEU A 1 378 ? 30.483 -5.254 -15.938 1.00 84.88 378 LEU A CA 1
ATOM 2997 C C . LEU A 1 378 ? 30.559 -3.742 -15.711 1.00 84.88 378 LEU A C 1
ATOM 2999 O O . LEU A 1 378 ? 31.097 -3.034 -16.562 1.00 84.88 378 LEU A O 1
ATOM 3003 N N . GLU A 1 379 ? 30.011 -3.248 -14.605 1.00 84.56 379 GLU A N 1
ATOM 3004 C CA . GLU A 1 379 ? 30.078 -1.840 -14.222 1.00 84.56 379 GLU A CA 1
ATOM 3005 C C . GLU A 1 379 ? 31.522 -1.421 -13.937 1.00 84.56 379 GLU A C 1
ATOM 3007 O O . GLU A 1 379 ? 31.980 -0.412 -14.473 1.00 84.56 379 GLU A O 1
ATOM 3012 N N . ALA A 1 380 ? 32.288 -2.234 -13.206 1.00 87.19 380 ALA A N 1
ATOM 3013 C CA . ALA A 1 380 ? 33.710 -1.985 -12.976 1.00 87.19 380 ALA A CA 1
ATOM 3014 C C . ALA A 1 380 ? 34.522 -1.929 -14.287 1.00 87.19 380 ALA A C 1
ATOM 3016 O O . ALA A 1 380 ? 35.478 -1.158 -14.397 1.00 87.19 380 ALA A O 1
ATOM 3017 N N . GLU A 1 381 ? 34.142 -2.720 -15.294 1.00 89.31 381 GLU A N 1
ATOM 3018 C CA . GLU A 1 381 ? 34.807 -2.757 -16.601 1.00 89.31 381 GLU A CA 1
ATOM 3019 C C . GLU A 1 381 ? 34.373 -1.632 -17.558 1.00 89.31 381 GLU A C 1
ATOM 3021 O O . GLU A 1 381 ? 35.183 -1.160 -18.361 1.00 89.31 381 GLU A O 1
ATOM 3026 N N . GLN A 1 382 ? 33.098 -1.229 -17.530 1.00 84.38 382 GLN A N 1
ATOM 3027 C CA . GLN A 1 382 ? 32.476 -0.394 -18.573 1.00 84.38 382 GLN A CA 1
ATOM 3028 C C . GLN A 1 382 ? 31.914 0.942 -18.062 1.00 84.38 382 GLN A C 1
ATOM 3030 O O . GLN A 1 382 ? 31.481 1.769 -18.873 1.00 84.38 382 GLN A O 1
ATOM 3035 N N . GLY A 1 383 ? 31.933 1.168 -16.748 1.00 80.25 383 GLY A N 1
ATOM 3036 C CA . GLY A 1 383 ? 31.351 2.329 -16.076 1.00 80.25 383 GLY A CA 1
ATOM 3037 C C . GLY A 1 383 ? 29.841 2.446 -16.292 1.00 80.25 383 GLY A C 1
ATOM 3038 O O . GLY A 1 383 ? 29.167 1.482 -16.654 1.00 80.25 383 GLY A O 1
ATOM 3039 N N . ASP A 1 384 ? 29.321 3.667 -16.171 1.00 73.75 384 ASP A N 1
ATOM 3040 C CA . ASP A 1 384 ? 27.889 4.015 -16.235 1.00 73.75 384 ASP A CA 1
ATOM 3041 C C . ASP A 1 384 ? 27.151 3.553 -17.513 1.00 73.75 384 ASP A C 1
ATOM 3043 O O . ASP A 1 384 ? 25.924 3.617 -17.608 1.00 73.75 384 ASP A O 1
ATOM 3047 N N . ALA A 1 385 ? 27.880 3.109 -18.541 1.00 75.75 385 ALA A N 1
ATOM 3048 C CA . ALA A 1 385 ? 27.320 2.599 -19.787 1.00 75.75 385 ALA A CA 1
ATOM 3049 C C . ALA A 1 385 ? 27.134 1.071 -19.806 1.00 75.75 385 ALA A C 1
ATOM 3051 O O . ALA A 1 385 ? 26.709 0.546 -20.839 1.00 75.75 385 ALA A O 1
ATOM 3052 N N . PHE A 1 386 ? 27.425 0.348 -18.718 1.00 76.56 386 PHE A N 1
ATOM 3053 C CA . PHE A 1 386 ? 27.436 -1.123 -18.697 1.00 76.56 386 PHE A CA 1
ATOM 3054 C C . PHE A 1 386 ? 26.113 -1.761 -19.143 1.00 76.56 386 PHE A C 1
ATOM 3056 O O . PHE A 1 386 ? 26.115 -2.780 -19.840 1.00 76.56 386 PHE A O 1
ATOM 3063 N N . LEU A 1 387 ? 24.974 -1.124 -18.859 1.00 73.06 387 LEU A N 1
ATOM 3064 C CA . LEU A 1 387 ? 23.666 -1.623 -19.296 1.00 73.06 387 LEU A CA 1
ATOM 3065 C C . LEU A 1 387 ? 23.396 -1.415 -20.795 1.00 73.06 387 LEU A C 1
ATOM 3067 O O . LEU A 1 387 ? 22.522 -2.055 -21.374 1.00 73.06 387 LEU A O 1
ATOM 3071 N N . ARG A 1 388 ? 24.209 -0.593 -21.467 1.00 73.00 388 ARG A N 1
ATOM 3072 C CA . ARG A 1 388 ? 24.234 -0.456 -22.934 1.00 73.00 388 ARG A CA 1
ATOM 3073 C C . ARG A 1 388 ? 25.191 -1.442 -23.598 1.00 73.00 388 ARG A C 1
ATOM 3075 O O . ARG A 1 388 ? 25.317 -1.445 -24.824 1.00 73.00 388 ARG A O 1
ATOM 3082 N N . SER A 1 389 ? 25.890 -2.260 -22.814 1.00 79.88 389 SER A N 1
ATOM 3083 C CA . SER A 1 389 ? 26.835 -3.228 -23.349 1.00 79.88 389 SER A CA 1
ATOM 3084 C C . SER A 1 389 ? 26.131 -4.269 -24.215 1.00 79.88 389 SER A C 1
ATOM 3086 O O . SER A 1 389 ? 24.977 -4.648 -23.989 1.00 79.88 389 SER A O 1
ATOM 3088 N N . SER A 1 390 ? 26.851 -4.785 -25.213 1.00 80.44 390 SER A N 1
ATOM 3089 C CA . SER A 1 390 ? 26.351 -5.901 -26.024 1.00 80.44 390 SER A CA 1
ATOM 3090 C C . SER A 1 390 ? 26.040 -7.139 -25.172 1.00 80.44 390 SER A C 1
ATOM 3092 O O . SER A 1 390 ? 25.126 -7.887 -25.501 1.00 80.44 390 SER A O 1
ATOM 3094 N N . ALA A 1 391 ? 26.742 -7.337 -24.051 1.00 84.94 391 ALA A N 1
ATOM 3095 C CA . ALA A 1 391 ? 26.526 -8.455 -23.139 1.00 84.94 391 ALA A CA 1
ATOM 3096 C C . ALA A 1 391 ? 25.166 -8.376 -22.421 1.00 84.94 391 ALA A C 1
ATOM 3098 O O . ALA A 1 391 ? 24.444 -9.370 -22.385 1.00 84.94 391 ALA A O 1
ATOM 3099 N N . VAL A 1 392 ? 24.790 -7.198 -21.914 1.00 83.56 392 VAL A N 1
ATOM 3100 C CA . VAL A 1 392 ? 23.487 -6.961 -21.263 1.00 83.56 392 VAL A CA 1
ATOM 3101 C C . VAL A 1 392 ? 22.364 -6.986 -22.297 1.00 83.56 392 VAL A C 1
ATOM 3103 O O . VAL A 1 392 ? 21.413 -7.763 -22.184 1.00 83.56 392 VAL A O 1
ATOM 3106 N N . THR A 1 393 ? 22.510 -6.198 -23.362 1.00 79.19 393 THR A N 1
ATOM 3107 C CA . THR A 1 393 ? 21.463 -6.038 -24.383 1.00 79.19 393 THR A CA 1
ATOM 3108 C C . THR A 1 393 ? 21.183 -7.329 -25.156 1.00 79.19 393 THR A C 1
ATOM 3110 O O . THR A 1 393 ? 20.024 -7.636 -25.426 1.00 79.19 393 THR A O 1
ATOM 3113 N N . SER A 1 394 ? 22.201 -8.147 -25.460 1.00 81.19 394 SER A N 1
ATOM 3114 C CA . SER A 1 394 ? 21.998 -9.442 -26.137 1.00 81.19 394 SER A CA 1
ATOM 3115 C C . SER A 1 394 ? 21.271 -10.479 -25.280 1.00 81.19 394 SER A C 1
ATOM 3117 O O . SER A 1 394 ? 20.680 -11.410 -25.826 1.00 81.19 394 SER A O 1
ATOM 3119 N N . ARG A 1 395 ? 21.279 -10.316 -23.951 1.00 80.44 395 ARG A N 1
ATOM 3120 C CA . ARG A 1 395 ? 20.526 -11.162 -23.014 1.00 80.44 395 ARG A CA 1
ATOM 3121 C C . ARG A 1 395 ? 19.102 -10.660 -22.765 1.00 80.44 395 ARG A C 1
ATOM 3123 O O . ARG A 1 395 ? 18.338 -11.378 -22.118 1.00 80.44 395 ARG A O 1
ATOM 3130 N N . GLY A 1 396 ? 18.753 -9.496 -23.323 1.00 77.81 396 GLY A N 1
ATOM 3131 C CA . GLY A 1 396 ? 17.438 -8.865 -23.212 1.00 77.81 396 GLY A CA 1
ATOM 3132 C C . GLY A 1 396 ? 17.191 -8.157 -21.882 1.00 77.81 396 GLY A C 1
ATOM 3133 O O . GLY A 1 396 ? 16.043 -7.882 -21.574 1.00 77.81 396 GLY A O 1
ATOM 3134 N N . LEU A 1 397 ? 18.239 -7.892 -21.100 1.00 81.44 397 LEU A N 1
ATOM 3135 C CA . LEU A 1 397 ? 18.123 -7.356 -19.745 1.00 81.44 397 LEU A CA 1
ATOM 3136 C C . LEU A 1 397 ? 17.796 -5.857 -19.760 1.00 81.44 397 LEU A C 1
ATOM 3138 O O . LEU A 1 397 ? 18.376 -5.104 -20.545 1.00 81.44 397 LEU A O 1
ATOM 3142 N N . VAL A 1 398 ? 16.881 -5.445 -18.880 1.00 76.62 398 VAL A N 1
ATOM 3143 C CA . VAL A 1 398 ? 16.384 -4.061 -18.777 1.00 76.62 398 VAL A CA 1
ATOM 3144 C C . VAL A 1 398 ? 17.008 -3.280 -17.617 1.00 76.62 398 VAL A C 1
ATOM 3146 O O . VAL A 1 398 ? 17.153 -2.066 -17.723 1.00 76.62 398 VAL A O 1
ATOM 3149 N N . GLY A 1 399 ? 17.444 -3.969 -16.559 1.00 76.88 399 GLY A N 1
ATOM 3150 C CA . GLY A 1 399 ? 18.044 -3.376 -15.366 1.00 76.88 399 GLY A CA 1
ATOM 3151 C C . GLY A 1 399 ? 18.588 -4.443 -14.416 1.00 76.88 399 GLY A C 1
ATOM 3152 O O . GLY A 1 399 ? 18.366 -5.638 -14.626 1.00 76.88 399 GLY A O 1
ATOM 3153 N N . THR A 1 400 ? 19.329 -4.008 -13.398 1.00 76.00 400 THR A N 1
ATOM 3154 C CA . THR A 1 400 ? 19.901 -4.890 -12.370 1.00 76.00 400 THR A CA 1
ATOM 3155 C C . THR A 1 400 ? 18.847 -5.329 -11.356 1.00 76.00 400 THR A C 1
ATOM 3157 O O . THR A 1 400 ? 18.760 -6.512 -11.032 1.00 76.00 400 THR A O 1
ATOM 3160 N N . TYR A 1 401 ? 17.997 -4.392 -10.928 1.00 77.44 401 TYR A N 1
ATOM 3161 C CA . TYR A 1 401 ? 16.927 -4.625 -9.960 1.00 77.44 401 TYR A CA 1
ATOM 3162 C C . TYR A 1 401 ? 15.888 -5.646 -10.448 1.00 77.44 401 TYR A C 1
ATOM 3164 O O . TYR A 1 401 ? 15.491 -6.529 -9.691 1.00 77.44 401 TYR A O 1
ATOM 3172 N N . ALA A 1 402 ? 15.577 -5.637 -11.747 1.00 84.94 402 ALA A N 1
ATOM 3173 C CA . ALA A 1 402 ? 14.707 -6.610 -12.406 1.00 84.94 402 ALA A CA 1
ATOM 3174 C C . ALA A 1 402 ? 15.121 -8.087 -12.221 1.00 84.94 402 ALA A C 1
ATOM 3176 O O . ALA A 1 402 ? 14.338 -8.974 -12.530 1.00 84.94 402 ALA A O 1
ATOM 3177 N N . LEU A 1 403 ? 16.355 -8.396 -11.800 1.00 86.44 403 LEU A N 1
ATOM 3178 C CA . LEU A 1 403 ? 16.799 -9.780 -11.558 1.00 86.44 403 LEU A CA 1
ATOM 3179 C C . LEU A 1 403 ? 16.789 -10.175 -10.076 1.00 86.44 403 LEU A C 1
ATOM 3181 O O . LEU A 1 403 ? 17.202 -11.286 -9.742 1.00 86.44 403 LEU A O 1
ATOM 3185 N N . THR A 1 404 ? 16.314 -9.298 -9.190 1.00 82.25 404 THR A N 1
ATOM 3186 C CA . THR A 1 404 ? 16.186 -9.604 -7.758 1.00 82.25 404 THR A CA 1
ATOM 3187 C C . THR A 1 404 ? 15.052 -10.588 -7.480 1.00 82.25 404 THR A C 1
ATOM 3189 O O . THR A 1 404 ? 15.171 -11.418 -6.578 1.00 82.25 404 THR A O 1
ATOM 3192 N N . SER A 1 405 ? 13.980 -10.547 -8.276 1.00 86.25 405 SER A N 1
ATOM 3193 C CA . SER A 1 405 ? 12.843 -11.458 -8.171 1.00 86.25 405 SER A CA 1
ATOM 3194 C C . SER A 1 405 ? 12.067 -11.547 -9.499 1.00 86.25 405 SER A C 1
ATOM 3196 O O . SER A 1 405 ? 12.180 -10.651 -10.341 1.00 86.25 405 SER A O 1
ATOM 3198 N N . PRO A 1 406 ? 11.245 -12.596 -9.705 1.00 90.88 406 PRO A N 1
ATOM 3199 C CA . PRO A 1 406 ? 10.336 -12.663 -10.851 1.00 90.88 406 PRO A CA 1
ATOM 3200 C C . PRO A 1 406 ? 9.289 -11.532 -10.878 1.00 90.88 406 PRO A C 1
ATOM 3202 O O . PRO A 1 406 ? 8.804 -11.187 -11.955 1.00 90.88 406 PRO A O 1
ATOM 3205 N N . TRP A 1 407 ? 8.964 -10.948 -9.720 1.00 90.88 407 TRP A N 1
ATOM 3206 C CA . TRP A 1 407 ? 8.017 -9.838 -9.573 1.00 90.88 407 TRP A CA 1
ATOM 3207 C C . TRP A 1 407 ? 8.613 -8.554 -10.160 1.00 90.88 407 TRP A C 1
ATOM 3209 O O . TRP A 1 407 ? 8.029 -7.963 -11.068 1.00 90.88 407 TRP A O 1
ATOM 3219 N N . GLU A 1 408 ? 9.841 -8.214 -9.759 1.00 89.00 408 GLU A N 1
ATOM 3220 C CA . GLU A 1 408 ? 10.567 -7.056 -10.303 1.00 89.00 408 GLU A CA 1
ATOM 3221 C C . GLU A 1 408 ? 10.871 -7.211 -11.788 1.00 89.00 408 GLU A C 1
ATOM 3223 O O . GLU A 1 408 ? 10.810 -6.258 -12.567 1.00 89.00 408 GLU A O 1
ATOM 3228 N N . TRP A 1 409 ? 11.172 -8.442 -12.208 1.00 91.88 409 TRP A N 1
ATOM 3229 C CA . TRP A 1 409 ? 11.397 -8.751 -13.611 1.00 91.88 409 TRP A CA 1
ATOM 3230 C C . TRP A 1 409 ? 10.185 -8.404 -14.465 1.00 91.88 409 TRP A C 1
ATOM 3232 O O . TRP A 1 409 ? 10.320 -7.726 -15.481 1.00 91.88 409 TRP A O 1
ATOM 3242 N N . HIS A 1 410 ? 8.999 -8.872 -14.082 1.00 94.25 410 HIS A N 1
ATOM 3243 C CA . HIS A 1 410 ? 7.806 -8.642 -14.885 1.00 94.25 410 HIS A CA 1
ATOM 3244 C C . HIS A 1 410 ? 7.433 -7.152 -14.906 1.00 94.25 410 HIS A C 1
ATOM 3246 O O . HIS A 1 410 ? 7.194 -6.618 -15.994 1.00 94.25 410 HIS A O 1
ATOM 3252 N N . ALA A 1 411 ? 7.517 -6.469 -13.761 1.00 93.31 411 ALA A N 1
ATOM 3253 C CA . ALA A 1 411 ? 7.209 -5.046 -13.632 1.00 93.31 411 ALA A CA 1
ATOM 3254 C C . ALA A 1 411 ? 8.121 -4.169 -14.511 1.00 93.31 411 ALA A C 1
ATOM 3256 O O . ALA A 1 411 ? 7.645 -3.380 -15.340 1.00 93.31 411 ALA A O 1
ATOM 3257 N N . ASP A 1 412 ? 9.440 -4.377 -14.443 1.00 89.88 412 ASP A N 1
ATOM 3258 C CA . ASP A 1 412 ? 10.401 -3.610 -15.244 1.00 89.88 412 ASP A CA 1
ATOM 3259 C C . ASP A 1 412 ? 10.301 -3.927 -16.745 1.00 89.88 412 ASP A C 1
ATOM 3261 O O . ASP A 1 412 ? 10.431 -3.030 -17.591 1.00 89.88 412 ASP A O 1
ATOM 3265 N N . TYR A 1 413 ? 10.035 -5.183 -17.121 1.00 91.00 413 TYR A N 1
ATOM 3266 C CA . TYR A 1 413 ? 9.836 -5.541 -18.530 1.00 91.00 413 TYR A CA 1
ATOM 3267 C C . TYR A 1 413 ? 8.512 -5.004 -19.085 1.00 91.00 413 TYR A C 1
ATOM 3269 O O . TYR A 1 413 ? 8.470 -4.610 -20.260 1.00 91.00 413 TYR A O 1
ATOM 3277 N N . LEU A 1 414 ? 7.448 -4.938 -18.280 1.00 93.06 414 LEU A N 1
ATOM 3278 C CA . LEU A 1 414 ? 6.189 -4.301 -18.663 1.00 93.06 414 LEU A CA 1
ATOM 3279 C C . LEU A 1 414 ? 6.403 -2.806 -18.916 1.00 93.06 414 LEU A C 1
ATOM 3281 O O . LEU A 1 414 ? 6.069 -2.319 -20.004 1.00 93.06 414 LEU A O 1
ATOM 3285 N N . MET A 1 415 ? 7.040 -2.102 -17.976 1.00 91.81 415 MET A N 1
ATOM 3286 C CA . MET A 1 415 ? 7.418 -0.695 -18.134 1.00 91.81 415 MET A CA 1
ATOM 3287 C C . MET A 1 415 ? 8.243 -0.481 -19.416 1.00 91.81 415 MET A C 1
ATOM 3289 O O . MET A 1 415 ? 7.889 0.343 -20.267 1.00 91.81 415 MET A O 1
ATOM 3293 N N . ALA A 1 416 ? 9.307 -1.267 -19.616 1.00 86.62 416 ALA A N 1
ATOM 3294 C CA . ALA A 1 416 ? 10.160 -1.168 -20.800 1.00 86.62 416 ALA A CA 1
ATOM 3295 C C . ALA A 1 416 ? 9.388 -1.444 -22.105 1.00 86.62 416 ALA A C 1
ATOM 3297 O O 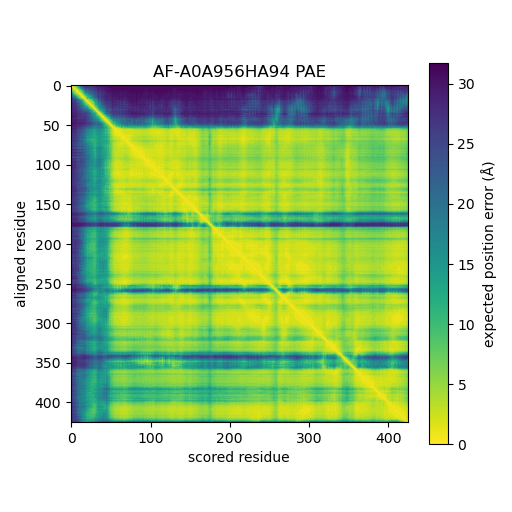. ALA A 1 416 ? 9.615 -0.792 -23.130 1.00 86.62 416 ALA A O 1
ATOM 3298 N N . SER A 1 417 ? 8.457 -2.400 -22.094 1.00 88.44 417 SER A N 1
ATOM 3299 C CA . SER A 1 417 ? 7.577 -2.701 -23.229 1.00 88.44 417 SER A CA 1
ATOM 3300 C C . SER A 1 417 ? 6.684 -1.511 -23.584 1.00 88.44 417 SER A C 1
ATOM 3302 O O . SER A 1 417 ? 6.539 -1.190 -24.769 1.00 88.44 417 SER A O 1
ATOM 3304 N N . VAL A 1 418 ? 6.129 -0.815 -22.586 1.00 90.38 418 VAL A N 1
ATOM 3305 C CA . VAL A 1 418 ? 5.320 0.395 -22.795 1.00 90.38 418 VAL A CA 1
ATOM 3306 C C . VAL A 1 418 ? 6.165 1.514 -23.401 1.00 90.38 418 VAL A C 1
ATOM 3308 O O . VAL A 1 418 ? 5.792 2.043 -24.450 1.00 90.38 418 VAL A O 1
ATOM 3311 N N . TYR A 1 419 ? 7.337 1.815 -22.838 1.00 86.62 419 TYR A N 1
ATOM 3312 C CA . TYR A 1 419 ? 8.237 2.836 -23.390 1.00 86.62 419 TYR A CA 1
ATOM 3313 C C . TYR A 1 419 ? 8.642 2.551 -24.836 1.00 86.62 419 TYR A C 1
ATOM 3315 O O . TYR A 1 419 ? 8.546 3.426 -25.695 1.00 86.62 419 TYR A O 1
ATOM 3323 N N . ASN A 1 420 ? 8.992 1.302 -25.147 1.00 84.44 420 ASN A N 1
ATOM 3324 C CA . ASN A 1 420 ? 9.318 0.891 -26.512 1.00 84.44 420 ASN A CA 1
ATOM 3325 C C . ASN A 1 420 ? 8.148 1.071 -27.493 1.00 84.44 420 ASN A C 1
ATOM 3327 O O . ASN A 1 420 ? 8.369 1.241 -28.692 1.00 84.44 420 ASN A O 1
ATOM 3331 N N . ARG A 1 421 ? 6.897 0.989 -27.027 1.00 85.88 421 ARG A N 1
ATOM 3332 C CA . ARG A 1 421 ? 5.710 1.243 -27.861 1.00 85.88 421 ARG A CA 1
ATOM 3333 C C . ARG A 1 421 ? 5.447 2.734 -28.042 1.00 85.88 421 ARG A C 1
ATOM 3335 O O . ARG A 1 421 ? 4.952 3.101 -29.105 1.00 85.88 421 ARG A O 1
ATOM 3342 N N . LEU A 1 422 ? 5.761 3.558 -27.042 1.00 84.69 422 LEU A N 1
ATOM 3343 C CA . LEU A 1 422 ? 5.660 5.015 -27.128 1.00 84.69 422 LEU A CA 1
ATOM 3344 C C . LEU A 1 422 ? 6.685 5.587 -28.115 1.00 84.69 422 LEU A C 1
ATOM 3346 O O . LEU A 1 422 ? 6.307 6.394 -28.951 1.00 84.69 422 LEU A O 1
ATOM 3350 N N . ASP A 1 423 ? 7.930 5.103 -28.088 1.00 78.69 423 ASP A N 1
ATOM 3351 C CA . ASP A 1 423 ? 9.016 5.560 -28.978 1.00 78.69 423 ASP A CA 1
ATOM 3352 C C . ASP A 1 423 ? 8.780 5.235 -30.467 1.00 78.69 423 ASP A C 1
ATOM 3354 O O . ASP A 1 423 ? 9.306 5.882 -31.368 1.00 78.69 423 ASP A O 1
ATOM 3358 N N . ARG A 1 424 ? 7.977 4.203 -30.750 1.00 73.75 424 ARG A N 1
ATOM 3359 C CA . ARG A 1 424 ? 7.665 3.762 -32.122 1.00 73.75 424 ARG A CA 1
ATOM 3360 C C . ARG A 1 424 ? 6.520 4.536 -32.781 1.00 73.75 424 ARG A C 1
ATOM 3362 O O . ARG A 1 424 ? 6.174 4.209 -33.920 1.00 73.75 424 ARG A O 1
ATOM 3369 N N . ARG A 1 425 ? 5.897 5.474 -32.071 1.00 55.50 425 ARG A N 1
ATOM 3370 C CA . ARG A 1 425 ? 4.825 6.341 -32.576 1.00 55.50 425 ARG A CA 1
ATOM 3371 C C . ARG A 1 425 ? 5.384 7.718 -32.882 1.00 55.50 425 ARG A C 1
ATOM 3373 O O . ARG A 1 425 ? 4.930 8.286 -33.899 1.00 55.50 425 ARG A O 1
#

Radius of gyration: 23.11 Å; Cα contacts (8 Å, |Δi|>4): 615; chains: 1; bounding box: 68×50×68 Å

Secondary structure (DSSP, 8-state):
--------PPP------SSTTTGGG--S-SS--SSS-S------TT----S-HHHHHHHHHHHGGGSSSTTPPPPPPPPHHHHHHHHHHHHHS-HHHHHHHHHHHTT-HHHHHHHT--SSSSS--SEEE-TTT--EEE--SSSS-SSS-TTT-S-TT-TTTS---SS-SSS-S-TTTT--SS-SSS-TTT--TTTS-HHHHHHHHHHHHHHS-EEEESSS---HHHHHHHHHIIIIII-S--TT-SEEEEES-SSSSS--S--EEEETTTTEEEEETGGGTT--HHHHHHHHHHHHHHHHHHHTT--TT-HHHHHH--B--S-HHHHHTGGGTEEE-GGG-------SS--BGGG-B---EEESS--HHHHHHHHHHHHHHHGGGGGGSHHHHHTT---SGGGS-HHHHHHHHHHHHHHHHHHT-

Mean predicted aligned error: 9.43 Å